Protein AF-0000000078282699 (afdb_homodimer)

Secondary structure (DSSP, 8-state):
-EEEEEEEEE-SSEEEEEEEEEETTTTEEEEEEEEEE---TTS-HHHHHHHHHHHHHHHHHHHT----EEEEEESSEE-TTT--EEE-TT-GGGTT--HHHHHHHHH-SEEEEEEHHHHHHHHIIIIISTT--SSEEEEEESSSEEEEEEETTEEE-TTTT----GGGSB-SS--PBPTTS-BSBGGGTSSHHHHHHHHHHHHS---SSHHHHHHTTTSSS-HHHHHHHHHHHHHHHHHHHHHHHH--SEEEEESTTHHHHGGGHHHHHHHHHHHHGGGT---EEEE-SSGGGHHHHHHHT---/-EEEEEEEEE-SSEEEEEEEEEETTTTEEEEEEEEEE---TTS-HHHHHHHHHHHHHHHHHHHT----EEEEEESSEE-TTT--EEE-TT-GGGTT--HHHHHHHHH-SEEEEEEHHHHHHHHIIIIISTT--SSEEEEEESSSEEEEEEETTEEE-TTTT----GGGSB-SS--PBPTTS-BSBGGGTSSHHHHHHHHHHHHS---SSHHHHHTTTTSSS-HHHHHHHHHHHHHHHHHHHHHHHH--SEEEEESTTHHHHGGGHHHHHHHHHHHHHTTT---EEEE-SSGGGHHHHHHHT---

Radius of gyration: 26.52 Å; Cα contacts (8 Å, |Δi|>4): 1357; chains: 2; bounding box: 62×79×55 Å

pLDDT: mean 92.85, std 5.72, range [62.69, 98.88]

Structure (mmCIF, N/CA/C/O backbone):
data_AF-0000000078282699-model_v1
#
loop_
_entity.id
_entity.type
_entity.pdbx_description
1 polymer Glucokinase
#
loop_
_atom_site.group_PDB
_atom_site.id
_atom_site.type_symbol
_atom_site.label_atom_id
_atom_site.label_alt_id
_atom_site.label_comp_id
_atom_site.label_asym_id
_atom_site.label_entity_id
_atom_site.label_seq_id
_atom_site.pdbx_PDB_ins_code
_atom_site.Cartn_x
_atom_site.Cartn_y
_atom_site.Cartn_z
_atom_site.occupancy
_atom_site.B_iso_or_equiv
_atom_site.auth_seq_id
_atom_site.auth_comp_id
_atom_site.auth_asym_id
_atom_site.auth_atom_id
_atom_site.pdbx_PDB_model_num
ATOM 1 N N . MET A 1 1 ? 32.594 -23.875 -17.562 1 78.56 1 MET A N 1
ATOM 2 C CA . MET A 1 1 ? 31.875 -24.578 -16.5 1 78.56 1 MET A CA 1
ATOM 3 C C . MET A 1 1 ? 30.391 -24.281 -16.547 1 78.56 1 MET A C 1
ATOM 5 O O . MET A 1 1 ? 29.984 -23.172 -16.922 1 78.56 1 MET A O 1
ATOM 9 N N . ILE A 1 2 ? 29.672 -25.359 -16.453 1 79.75 2 ILE A N 1
ATOM 10 C CA . ILE A 1 2 ? 28.219 -25.203 -16.547 1 79.75 2 ILE A CA 1
ATOM 11 C C . ILE A 1 2 ? 27.641 -24.969 -15.164 1 79.75 2 ILE A C 1
ATOM 13 O O . ILE A 1 2 ? 27.938 -25.703 -14.219 1 79.75 2 ILE A O 1
ATOM 17 N N . ASN A 1 3 ? 26.969 -23.781 -15.055 1 87.5 3 ASN A N 1
ATOM 18 C CA . ASN A 1 3 ? 26.203 -23.469 -13.852 1 87.5 3 ASN A CA 1
ATOM 19 C C . ASN A 1 3 ? 24.719 -23.797 -14.023 1 87.5 3 ASN A C 1
ATOM 21 O O . ASN A 1 3 ? 24.078 -23.297 -14.953 1 87.5 3 ASN A O 1
ATOM 25 N N . THR A 1 4 ? 24.234 -24.734 -13.141 1 91.62 4 THR A N 1
ATOM 26 C CA . THR A 1 4 ? 22.844 -25.172 -13.258 1 91.62 4 THR A CA 1
ATOM 27 C C . THR A 1 4 ? 22.031 -24.734 -12.039 1 91.62 4 THR A C 1
ATOM 29 O O . THR A 1 4 ? 22.359 -25.094 -10.906 1 91.62 4 THR A O 1
ATOM 32 N N . ILE A 1 5 ? 20.969 -23.953 -12.312 1 94.56 5 ILE A N 1
ATOM 33 C CA . ILE A 1 5 ? 20.047 -23.547 -11.273 1 94.56 5 ILE A CA 1
ATOM 34 C C . ILE A 1 5 ? 18.688 -24.188 -11.508 1 94.56 5 ILE A C 1
ATOM 36 O O . ILE A 1 5 ? 18.188 -24.219 -12.633 1 94.56 5 ILE A O 1
ATOM 40 N N . LEU A 1 6 ? 18.156 -24.781 -10.469 1 96.12 6 LEU A N 1
ATOM 41 C CA . LEU A 1 6 ? 16.828 -25.359 -10.516 1 96.12 6 LEU A CA 1
ATOM 42 C C . LEU A 1 6 ? 15.805 -24.438 -9.859 1 96.12 6 LEU A C 1
ATOM 44 O O . LEU A 1 6 ? 16.016 -23.953 -8.734 1 96.12 6 LEU A O 1
ATOM 48 N N . GLY A 1 7 ? 14.758 -24.047 -10.609 1 97.62 7 GLY A N 1
ATOM 49 C CA . GLY A 1 7 ? 13.594 -23.375 -10.047 1 97.62 7 GLY A CA 1
ATOM 50 C C . GLY A 1 7 ? 12.406 -24.297 -9.859 1 97.62 7 GLY A C 1
ATOM 51 O O . GLY A 1 7 ? 12.016 -25 -10.789 1 97.62 7 GLY A O 1
ATOM 52 N N . ILE A 1 8 ? 11.883 -24.328 -8.648 1 97.06 8 ILE A N 1
ATOM 53 C CA . ILE A 1 8 ? 10.719 -25.156 -8.344 1 97.06 8 ILE A CA 1
ATOM 54 C C . ILE A 1 8 ? 9.555 -24.281 -7.906 1 97.06 8 ILE A C 1
ATOM 56 O O . ILE A 1 8 ? 9.703 -23.422 -7.031 1 97.06 8 ILE A O 1
ATOM 60 N N . GLU A 1 9 ? 8.453 -24.422 -8.492 1 95.81 9 GLU A N 1
ATOM 61 C CA . GLU A 1 9 ? 7.207 -23.781 -8.086 1 95.81 9 GLU A CA 1
ATOM 62 C C . GLU A 1 9 ? 6.172 -24.812 -7.656 1 95.81 9 GLU A C 1
ATOM 64 O O . GLU A 1 9 ? 5.809 -25.703 -8.438 1 95.81 9 GLU A O 1
ATOM 69 N N . ILE A 1 10 ? 5.77 -24.656 -6.461 1 91.12 10 ILE A N 1
ATOM 70 C CA . ILE A 1 10 ? 4.75 -25.547 -5.918 1 91.12 10 ILE A CA 1
ATOM 71 C C . ILE A 1 10 ? 3.416 -24.812 -5.824 1 91.12 10 ILE A C 1
ATOM 73 O O . ILE A 1 10 ? 3.252 -23.922 -4.988 1 91.12 10 ILE A O 1
ATOM 77 N N . GLY A 1 11 ? 2.473 -25.188 -6.648 1 82.56 11 GLY A N 1
ATOM 78 C CA . GLY A 1 11 ? 1.122 -24.656 -6.598 1 82.56 11 GLY A CA 1
ATOM 79 C C . GLY A 1 11 ? 0.156 -25.547 -5.836 1 82.56 11 GLY A C 1
ATOM 80 O O . GLY A 1 11 ? 0.575 -26.375 -5.027 1 82.56 11 GLY A O 1
ATOM 81 N N . GLY A 1 12 ? -1.11 -25.359 -6.02 1 76.25 12 GLY A N 1
ATOM 82 C CA . GLY A 1 12 ? -2.115 -26.172 -5.352 1 76.25 12 GLY A CA 1
ATOM 83 C C . GLY A 1 12 ? -2.332 -27.516 -6.023 1 76.25 12 GLY A C 1
ATOM 84 O O . GLY A 1 12 ? -2.682 -28.484 -5.363 1 76.25 12 GLY A O 1
ATOM 85 N N . THR A 1 13 ? -2.158 -27.531 -7.352 1 78.75 13 THR A N 1
ATOM 86 C CA . THR A 1 13 ? -2.502 -28.75 -8.078 1 78.75 13 THR A CA 1
ATOM 87 C C . THR A 1 13 ? -1.386 -29.141 -9.039 1 78.75 13 THR A C 1
ATOM 89 O O . THR A 1 13 ? -1.585 -29.969 -9.922 1 78.75 13 THR A O 1
ATOM 92 N N . TYR A 1 14 ? -0.269 -28.453 -8.898 1 85.69 14 TYR A N 1
ATOM 93 C CA . TYR A 1 14 ? 0.817 -28.75 -9.828 1 85.69 14 TYR A CA 1
ATOM 94 C C . TYR A 1 14 ? 2.168 -28.406 -9.219 1 85.69 14 TYR A C 1
ATOM 96 O O . TYR A 1 14 ? 2.24 -27.656 -8.234 1 85.69 14 TYR A O 1
ATOM 104 N N . ILE A 1 15 ? 3.17 -28.984 -9.812 1 92.25 15 ILE A N 1
ATOM 105 C CA . ILE A 1 15 ? 4.551 -28.562 -9.602 1 92.25 15 ILE A CA 1
ATOM 106 C C . ILE A 1 15 ? 5.195 -28.203 -10.938 1 92.25 15 ILE A C 1
ATOM 108 O O . ILE A 1 15 ? 4.945 -28.859 -11.953 1 92.25 15 ILE A O 1
ATOM 112 N N . ARG A 1 16 ? 5.922 -27.094 -10.961 1 95.69 16 ARG A N 1
ATOM 113 C CA . ARG A 1 16 ? 6.703 -26.656 -12.109 1 95.69 16 ARG A CA 1
ATOM 114 C C . ARG A 1 16 ? 8.188 -26.594 -11.773 1 95.69 16 ARG A C 1
ATOM 116 O O . ARG A 1 16 ? 8.57 -26.094 -10.719 1 95.69 16 ARG A O 1
ATOM 123 N N . VAL A 1 17 ? 8.938 -27.219 -12.664 1 96.62 17 VAL A N 1
ATOM 124 C CA . VAL A 1 17 ? 10.383 -27.234 -12.469 1 96.62 17 VAL A CA 1
ATOM 125 C C . VAL A 1 17 ? 11.07 -26.562 -13.656 1 96.62 17 VAL A C 1
ATOM 127 O O . VAL A 1 17 ? 10.828 -26.938 -14.805 1 96.62 17 VAL A O 1
ATOM 130 N N . GLY A 1 18 ? 11.852 -25.516 -13.344 1 96.31 18 GLY A N 1
ATOM 131 C CA . GLY A 1 18 ? 12.672 -24.844 -14.336 1 96.31 18 GLY A CA 1
ATOM 132 C C . GLY A 1 18 ? 14.156 -25.125 -14.164 1 96.31 18 GLY A C 1
ATOM 133 O O . GLY A 1 18 ? 14.656 -25.203 -13.047 1 96.31 18 GLY A O 1
ATOM 134 N N . ILE A 1 19 ? 14.852 -25.328 -15.32 1 95.19 19 ILE A N 1
ATOM 135 C CA . ILE A 1 19 ? 16.297 -25.516 -15.344 1 95.19 19 ILE A CA 1
ATOM 136 C C . ILE A 1 19 ? 16.953 -24.359 -16.109 1 95.19 19 ILE A C 1
ATOM 138 O O . ILE A 1 19 ? 16.578 -24.078 -17.25 1 95.19 19 ILE A O 1
ATOM 142 N N . LYS A 1 20 ? 17.766 -23.688 -15.461 1 94.19 20 LYS A N 1
ATOM 143 C CA . LYS A 1 20 ? 18.625 -22.688 -16.094 1 94.19 20 LYS A CA 1
ATOM 144 C C . LYS A 1 20 ? 20.062 -23.172 -16.172 1 94.19 20 LYS A C 1
ATOM 146 O O . LYS A 1 20 ? 20.719 -23.344 -15.141 1 94.19 20 LYS A O 1
ATOM 151 N N . LYS A 1 21 ? 20.547 -23.438 -17.438 1 92.56 21 LYS A N 1
ATOM 152 C CA . LYS A 1 21 ? 21.922 -23.859 -17.672 1 92.56 21 LYS A CA 1
ATOM 153 C C . LYS A 1 21 ? 22.734 -22.734 -18.312 1 92.56 21 LYS A C 1
ATOM 155 O O . LYS A 1 21 ? 22.391 -22.266 -19.406 1 92.56 21 LYS A O 1
ATOM 160 N N . THR A 1 22 ? 23.688 -22.328 -17.562 1 90.56 22 THR A N 1
ATOM 161 C CA . THR A 1 22 ? 24.531 -21.281 -18.094 1 90.56 22 THR A CA 1
ATOM 162 C C . THR A 1 22 ? 25.953 -21.797 -18.312 1 90.56 22 THR A C 1
ATOM 164 O O . THR A 1 22 ? 26.578 -22.312 -17.391 1 90.56 22 THR A O 1
ATOM 167 N N . ASN A 1 23 ? 26.391 -21.688 -19.562 1 88.38 23 ASN A N 1
ATOM 168 C CA . ASN A 1 23 ? 27.797 -21.938 -19.859 1 88.38 23 ASN A CA 1
ATOM 169 C C . ASN A 1 23 ? 28.672 -20.734 -19.531 1 88.38 23 ASN A C 1
ATOM 171 O O . ASN A 1 23 ? 28.594 -19.703 -20.219 1 88.38 23 ASN A O 1
ATOM 175 N N . THR A 1 24 ? 29.438 -20.797 -18.578 1 84.19 24 THR A N 1
ATOM 176 C CA . THR A 1 24 ? 30.172 -19.656 -18.062 1 84.19 24 THR A CA 1
ATOM 177 C C . THR A 1 24 ? 31.266 -19.234 -19.047 1 84.19 24 THR A C 1
ATOM 179 O O . THR A 1 24 ? 31.781 -18.125 -18.953 1 84.19 24 THR A O 1
ATOM 182 N N . LEU A 1 25 ? 31.562 -20.078 -19.984 1 87.12 25 LEU A N 1
ATOM 183 C CA . LEU A 1 25 ? 32.625 -19.766 -20.938 1 87.12 25 LEU A CA 1
ATOM 184 C C . LEU A 1 25 ? 32.094 -18.781 -21.984 1 87.12 25 LEU A C 1
ATOM 186 O O . LEU A 1 25 ? 32.844 -17.859 -22.391 1 87.12 25 LEU A O 1
ATOM 190 N N . ASN A 1 26 ? 30.938 -18.984 -22.438 1 87.56 26 ASN A N 1
ATOM 191 C CA . ASN A 1 26 ? 30.438 -18.125 -23.5 1 87.56 26 ASN A CA 1
ATOM 192 C C . ASN A 1 26 ? 29.203 -17.344 -23.062 1 87.56 26 ASN A C 1
ATOM 194 O O . ASN A 1 26 ? 28.578 -16.656 -23.859 1 87.56 26 ASN A O 1
ATOM 198 N N . ASP A 1 27 ? 28.766 -17.5 -21.828 1 87.44 27 ASP A N 1
ATOM 199 C CA . ASP A 1 27 ? 27.641 -16.812 -21.219 1 87.44 27 ASP A CA 1
ATOM 200 C C . ASP A 1 27 ? 26.328 -17.188 -21.906 1 87.44 27 ASP A C 1
ATOM 202 O O . ASP A 1 27 ? 25.375 -16.406 -21.906 1 87.44 27 ASP A O 1
ATOM 206 N N . HIS A 1 28 ? 26.453 -18.359 -22.594 1 89.75 28 HIS A N 1
ATOM 207 C CA . HIS A 1 28 ? 25.219 -18.875 -23.203 1 89.75 28 HIS A CA 1
ATOM 208 C C . HIS A 1 28 ? 24.328 -19.547 -22.156 1 89.75 28 HIS A C 1
ATOM 210 O O . HIS A 1 28 ? 24.797 -20.344 -21.344 1 89.75 28 HIS A O 1
ATOM 216 N N . THR A 1 29 ? 23.016 -19.141 -22.109 1 91.25 29 THR A N 1
ATOM 217 C CA . THR A 1 29 ? 22.078 -19.672 -21.141 1 91.25 29 THR A CA 1
ATOM 218 C C . THR A 1 29 ? 20.922 -20.375 -21.844 1 91.25 29 THR A C 1
ATOM 220 O O . THR A 1 29 ? 20.406 -19.891 -22.859 1 91.25 29 THR A O 1
ATOM 223 N N . GLN A 1 30 ? 20.594 -21.578 -21.359 1 91.25 30 GLN A N 1
ATOM 224 C CA . GLN A 1 30 ? 19.438 -22.344 -21.812 1 91.25 30 GLN A CA 1
ATOM 225 C C . GLN A 1 30 ? 18.438 -22.562 -20.688 1 91.25 30 GLN A C 1
ATOM 227 O O . GLN A 1 30 ? 18.844 -22.734 -19.531 1 91.25 30 GLN A O 1
ATOM 232 N N . TYR A 1 31 ? 17.172 -22.5 -21.125 1 92.88 31 TYR A N 1
ATOM 233 C CA . TYR A 1 31 ? 16.109 -22.75 -20.156 1 92.88 31 TYR A CA 1
ATOM 234 C C . TYR A 1 31 ? 15.25 -23.938 -20.562 1 92.88 31 TYR A C 1
ATOM 236 O O . TYR A 1 31 ? 15.016 -24.156 -21.75 1 92.88 31 TYR A O 1
ATOM 244 N N . LYS A 1 32 ? 14.82 -24.688 -19.594 1 94.31 32 LYS A N 1
ATOM 245 C CA . LYS A 1 32 ? 13.82 -25.734 -19.766 1 94.31 32 LYS A CA 1
ATOM 246 C C . LYS A 1 32 ? 12.82 -25.734 -18.609 1 94.31 32 LYS A C 1
ATOM 248 O O . LYS A 1 32 ? 13.211 -25.594 -17.453 1 94.31 32 LYS A O 1
ATOM 253 N N . ILE A 1 33 ? 11.555 -25.797 -18.906 1 95.88 33 ILE A N 1
ATOM 254 C CA . ILE A 1 33 ? 10.516 -25.844 -17.891 1 95.88 33 ILE A CA 1
ATOM 255 C C . ILE A 1 33 ? 9.641 -27.078 -18.094 1 95.88 33 ILE A C 1
ATOM 257 O O . ILE A 1 33 ? 9.211 -27.359 -19.219 1 95.88 33 ILE A O 1
ATOM 261 N N . VAL A 1 34 ? 9.398 -27.812 -17.047 1 95.5 34 VAL A N 1
ATOM 262 C CA . VAL A 1 34 ? 8.539 -29 -17.062 1 95.5 34 VAL A CA 1
ATOM 263 C C . VAL A 1 34 ? 7.48 -28.875 -15.977 1 95.5 34 VAL A C 1
ATOM 265 O O . VAL A 1 34 ? 7.762 -28.406 -14.875 1 95.5 34 VAL A O 1
ATOM 268 N N . LYS A 1 35 ? 6.273 -29.234 -16.297 1 93.88 35 LYS A N 1
ATOM 269 C CA . LYS A 1 35 ? 5.145 -29.156 -15.375 1 93.88 35 LYS A CA 1
ATOM 270 C C . LYS A 1 35 ? 4.52 -30.531 -15.164 1 93.88 35 LYS A C 1
ATOM 272 O O . LYS A 1 35 ? 4.473 -31.359 -16.078 1 93.88 35 LYS A O 1
ATOM 277 N N . LYS A 1 36 ? 4.125 -30.812 -13.984 1 94.12 36 LYS A N 1
ATOM 278 C CA . LYS A 1 36 ? 3.422 -32.031 -13.633 1 94.12 36 LYS A CA 1
ATOM 279 C C . LYS A 1 36 ? 2.248 -31.75 -12.703 1 94.12 36 LYS A C 1
ATOM 281 O O . LYS A 1 36 ? 2.359 -30.938 -11.781 1 94.12 36 LYS A O 1
ATOM 286 N N . LYS A 1 37 ? 1.146 -32.344 -13.008 1 90.94 37 LYS A N 1
ATOM 287 C CA . LYS A 1 37 ? 0.006 -32.281 -12.094 1 90.94 37 LYS A CA 1
ATOM 288 C C . LYS A 1 37 ? 0.237 -33.156 -10.867 1 90.94 37 LYS A C 1
ATOM 290 O O . LYS A 1 37 ? 0.668 -34.312 -10.992 1 90.94 37 LYS A O 1
ATOM 295 N N . ILE A 1 38 ? 0.139 -32.562 -9.703 1 87.5 38 ILE A N 1
ATOM 296 C CA . ILE A 1 38 ? 0.243 -33.25 -8.414 1 87.5 38 ILE A CA 1
ATOM 297 C C . ILE A 1 38 ? -0.821 -32.719 -7.461 1 87.5 38 ILE A C 1
ATOM 299 O O . ILE A 1 38 ? -1.068 -31.516 -7.402 1 87.5 38 ILE A O 1
ATOM 303 N N . SER A 1 39 ? -1.527 -33.531 -6.746 1 84.25 39 SER A N 1
ATOM 304 C CA . SER A 1 39 ? -2.551 -33.125 -5.797 1 84.25 39 SER A CA 1
ATOM 305 C C . SER A 1 39 ? -1.926 -32.625 -4.496 1 84.25 39 SER A C 1
ATOM 307 O O . SER A 1 39 ? -1.898 -33.344 -3.5 1 84.25 39 SER A O 1
ATOM 309 N N . ILE A 1 40 ? -1.502 -31.438 -4.484 1 82.81 40 ILE A N 1
ATOM 310 C CA . ILE A 1 40 ? -0.855 -30.859 -3.318 1 82.81 40 ILE A CA 1
ATOM 311 C C . ILE A 1 40 ? -1.912 -30.438 -2.299 1 82.81 40 ILE A C 1
ATOM 313 O O . ILE A 1 40 ? -1.756 -30.672 -1.099 1 82.81 40 ILE A O 1
ATOM 317 N N . ARG A 1 41 ? -3.004 -29.906 -2.75 1 77.44 41 ARG A N 1
ATOM 318 C CA . ARG A 1 41 ? -4.07 -29.438 -1.875 1 77.44 41 ARG A CA 1
ATOM 319 C C . ARG A 1 41 ? -4.645 -30.578 -1.043 1 77.44 41 ARG A C 1
ATOM 321 O O . ARG A 1 41 ? -4.828 -31.688 -1.545 1 77.44 41 ARG A O 1
ATOM 328 N N . ASP A 1 42 ? -4.707 -30.453 0.086 1 81.06 42 ASP A N 1
ATOM 329 C CA . ASP A 1 42 ? -5.375 -31.312 1.046 1 81.06 42 ASP A CA 1
ATOM 330 C C . ASP A 1 42 ? -4.523 -32.531 1.363 1 81.06 42 ASP A C 1
ATOM 332 O O . ASP A 1 42 ? -5 -33.5 1.985 1 81.06 42 ASP A O 1
ATOM 336 N N . ASN A 1 43 ? -3.336 -32.625 0.915 1 88.62 43 ASN A N 1
ATOM 337 C CA . ASN A 1 43 ? -2.404 -33.688 1.283 1 88.62 43 ASN A CA 1
ATOM 338 C C . ASN A 1 43 ? -1.274 -33.156 2.164 1 88.62 43 ASN A C 1
ATOM 340 O O . ASN A 1 43 ? -0.91 -31.984 2.076 1 88.62 43 ASN A O 1
ATOM 344 N N . LEU A 1 44 ? -0.832 -34.062 2.986 1 90 44 LEU A N 1
ATOM 345 C CA . LEU A 1 44 ? 0.386 -33.781 3.736 1 90 44 LEU A CA 1
ATOM 346 C C . LEU A 1 44 ? 1.614 -33.875 2.838 1 90 44 LEU A C 1
ATOM 348 O O . LEU A 1 44 ? 1.622 -34.656 1.877 1 90 44 LEU A O 1
ATOM 352 N N . PHE A 1 45 ? 2.574 -33.062 3.242 1 88.06 45 PHE A N 1
ATOM 353 C CA . PHE A 1 45 ? 3.811 -33.125 2.471 1 88.06 45 PHE A CA 1
ATOM 354 C C . PHE A 1 45 ? 4.336 -34.531 2.381 1 88.06 45 PHE A C 1
ATOM 356 O O . PHE A 1 45 ? 4.727 -35 1.305 1 88.06 45 PHE A O 1
ATOM 363 N N . GLU A 1 46 ? 4.32 -35.25 3.5 1 91 46 GLU A N 1
ATOM 364 C CA . GLU A 1 46 ? 4.879 -36.594 3.588 1 91 46 GLU A CA 1
ATOM 365 C C . GLU A 1 46 ? 4.184 -37.562 2.623 1 91 46 GLU A C 1
ATOM 367 O O . GLU A 1 46 ? 4.789 -38.531 2.148 1 91 46 GLU A O 1
ATOM 372 N N . GLU A 1 47 ? 2.936 -37.188 2.291 1 91.31 47 GLU A N 1
ATOM 373 C CA . GLU A 1 47 ? 2.137 -38.031 1.423 1 91.31 47 GLU A CA 1
ATOM 374 C C . GLU A 1 47 ? 2.531 -37.875 -0.041 1 91.31 47 GLU A C 1
ATOM 376 O O . GLU A 1 47 ? 2.307 -38.75 -0.86 1 91.31 47 GLU A O 1
ATOM 381 N N . ILE A 1 48 ? 3.127 -36.781 -0.315 1 90.06 48 ILE A N 1
ATOM 382 C CA . ILE A 1 48 ? 3.395 -36.5 -1.725 1 90.06 48 ILE A CA 1
ATOM 383 C C . ILE A 1 48 ? 4.895 -36.312 -1.936 1 90.06 48 ILE A C 1
ATOM 385 O O . ILE A 1 48 ? 5.336 -36.031 -3.053 1 90.06 48 ILE A O 1
ATOM 389 N N . GLU A 1 49 ? 5.656 -36.406 -0.912 1 91.69 49 GLU A N 1
ATOM 390 C CA . GLU A 1 49 ? 7.094 -36.156 -0.924 1 91.69 49 GLU A CA 1
ATOM 391 C C . GLU A 1 49 ? 7.793 -37 -1.985 1 91.69 49 GLU A C 1
ATOM 393 O O . GLU A 1 49 ? 8.578 -36.5 -2.781 1 91.69 49 GLU A O 1
ATOM 398 N N . ASP A 1 50 ? 7.469 -38.281 -1.968 1 93.06 50 ASP A N 1
ATOM 399 C CA . ASP A 1 50 ? 8.109 -39.188 -2.904 1 93.06 50 ASP A CA 1
ATOM 400 C C . ASP A 1 50 ? 7.801 -38.812 -4.348 1 93.06 50 ASP A C 1
ATOM 402 O O . ASP A 1 50 ? 8.68 -38.844 -5.207 1 93.06 50 ASP A O 1
ATOM 406 N N . GLU A 1 51 ? 6.582 -38.469 -4.574 1 93.12 51 GLU A N 1
ATOM 407 C CA . GLU A 1 51 ? 6.172 -38.062 -5.918 1 93.12 51 GLU A CA 1
ATOM 408 C C . GLU A 1 51 ? 6.906 -36.781 -6.359 1 93.12 51 GLU A C 1
ATOM 410 O O . GLU A 1 51 ? 7.391 -36.719 -7.492 1 93.12 51 GLU A O 1
ATOM 415 N N . LEU A 1 52 ? 7.039 -35.875 -5.5 1 90.69 52 LEU A N 1
ATOM 416 C CA . LEU A 1 52 ? 7.707 -34.594 -5.777 1 90.69 52 LEU A CA 1
ATOM 417 C C . LEU A 1 52 ? 9.188 -34.812 -6.082 1 90.69 52 LEU A C 1
ATOM 419 O O . LEU A 1 52 ? 9.688 -34.375 -7.109 1 90.69 52 LEU A O 1
ATOM 423 N N . PHE A 1 53 ? 9.844 -35.594 -5.242 1 94.31 53 PHE A N 1
ATOM 424 C CA . PHE A 1 53 ? 11.281 -35.812 -5.371 1 94.31 53 PHE A CA 1
ATOM 425 C C . PHE A 1 53 ? 11.594 -36.688 -6.566 1 94.31 53 PHE A C 1
ATOM 427 O O . PHE A 1 53 ? 12.602 -36.5 -7.254 1 94.31 53 PHE A O 1
ATOM 434 N N . THR A 1 54 ? 10.672 -37.625 -6.805 1 95.25 54 THR A N 1
ATOM 435 C CA . THR A 1 54 ? 10.859 -38.469 -7.98 1 95.25 54 THR A CA 1
ATOM 436 C C . THR A 1 54 ?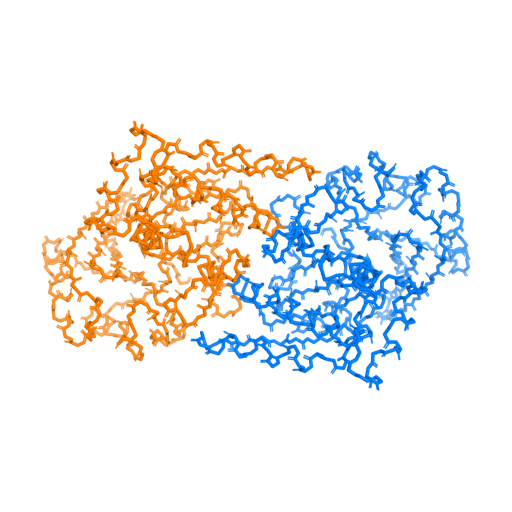 10.781 -37.625 -9.258 1 95.25 54 THR A C 1
ATOM 438 O O . THR A 1 54 ? 11.562 -37.844 -10.188 1 95.25 54 THR A O 1
ATOM 441 N N . PHE A 1 55 ? 9.875 -36.719 -9.266 1 94.38 55 PHE A N 1
ATOM 442 C CA . PHE A 1 55 ? 9.719 -35.844 -10.43 1 94.38 55 PHE A CA 1
ATOM 443 C C . PHE A 1 55 ? 10.969 -35.031 -10.648 1 94.38 55 PHE A C 1
ATOM 445 O O . PHE A 1 55 ? 11.477 -34.938 -11.773 1 94.38 55 PHE A O 1
ATOM 452 N N . ILE A 1 56 ? 11.539 -34.469 -9.609 1 92.75 56 ILE A N 1
ATOM 453 C CA . ILE A 1 56 ? 12.742 -33.656 -9.688 1 92.75 56 ILE A CA 1
ATOM 454 C C . ILE A 1 56 ? 13.93 -34.5 -10.117 1 92.75 56 ILE A C 1
ATOM 456 O O . ILE A 1 56 ? 14.703 -34.125 -11 1 92.75 56 ILE A O 1
ATOM 460 N N . ASP A 1 57 ? 14.008 -35.75 -9.594 1 93.94 57 ASP A N 1
ATOM 461 C CA . ASP A 1 57 ? 15.102 -36.656 -9.906 1 93.94 57 ASP A CA 1
ATOM 462 C C . ASP A 1 57 ? 15.078 -37.062 -11.383 1 93.94 57 ASP A C 1
ATOM 464 O O . ASP A 1 57 ? 16.125 -37.156 -12.023 1 93.94 57 ASP A O 1
ATOM 468 N N . MET A 1 58 ? 13.898 -37.281 -11.805 1 93.88 58 MET A N 1
ATOM 469 C CA . MET A 1 58 ? 13.758 -37.688 -13.203 1 93.88 58 MET A CA 1
ATOM 470 C C . MET A 1 58 ? 14.281 -36.562 -14.125 1 93.88 58 MET A C 1
ATOM 472 O O . MET A 1 58 ? 14.945 -36.875 -15.125 1 93.88 58 MET A O 1
ATOM 476 N N . ILE A 1 59 ? 13.992 -35.375 -13.781 1 91.19 59 ILE A N 1
ATOM 477 C CA . ILE A 1 59 ? 14.422 -34.25 -14.578 1 91.19 59 ILE A CA 1
ATOM 478 C C . ILE A 1 59 ? 15.938 -34.094 -14.508 1 91.19 59 ILE A C 1
ATOM 480 O O . ILE A 1 59 ? 16.594 -33.875 -15.531 1 91.19 59 ILE A O 1
ATOM 484 N N . LEU A 1 60 ? 16.5 -34.25 -13.375 1 88.81 60 LEU A N 1
ATOM 485 C CA . LEU A 1 60 ? 17.938 -34.094 -13.172 1 88.81 60 LEU A CA 1
ATOM 486 C C . LEU A 1 60 ? 18.703 -35.219 -13.891 1 88.81 60 LEU A C 1
ATOM 488 O O . LEU A 1 60 ? 19.766 -34.969 -14.477 1 88.81 60 LEU A O 1
ATOM 492 N N . GLU A 1 61 ? 18.234 -36.406 -13.781 1 89.69 61 GLU A N 1
ATOM 493 C CA . GLU A 1 61 ? 18.859 -37.531 -14.438 1 89.69 61 GLU A CA 1
ATOM 494 C C . GLU A 1 61 ? 18.859 -37.375 -15.953 1 89.69 61 GLU A C 1
ATOM 496 O O . GLU A 1 61 ? 19.859 -37.656 -16.625 1 89.69 61 GLU A O 1
ATOM 501 N N . LYS A 1 62 ? 17.797 -36.938 -16.375 1 87.31 62 LYS A N 1
ATOM 502 C CA . LYS A 1 62 ? 17.641 -36.781 -17.812 1 87.31 62 LYS A CA 1
ATOM 503 C C . LYS A 1 62 ? 18.625 -35.719 -18.344 1 87.31 62 LYS A C 1
ATOM 505 O O . LYS A 1 62 ? 19.172 -35.875 -19.438 1 87.31 62 LYS A O 1
ATOM 510 N N . GLU A 1 63 ? 18.859 -34.75 -17.547 1 80.44 63 GLU A N 1
ATOM 511 C CA . GLU A 1 63 ? 19.672 -33.625 -18.016 1 80.44 63 GLU A CA 1
ATOM 512 C C . GLU A 1 63 ? 21.125 -33.812 -17.594 1 80.44 63 GLU A C 1
ATOM 514 O O . GLU A 1 63 ? 22 -33.031 -18.031 1 80.44 63 GLU A O 1
ATOM 519 N N . LYS A 1 64 ? 21.516 -34.906 -16.875 1 79.75 64 LYS A N 1
ATOM 520 C CA . LYS A 1 64 ? 22.859 -35.188 -16.391 1 79.75 64 LYS A CA 1
ATOM 521 C C . LYS A 1 64 ? 23.484 -33.938 -15.75 1 79.75 64 LYS A C 1
ATOM 523 O O . LYS A 1 64 ? 24.609 -33.562 -16.094 1 79.75 64 LYS A O 1
ATOM 528 N N . LEU A 1 65 ? 22.719 -33.312 -14.836 1 74.88 65 LEU A N 1
ATOM 529 C CA . LEU A 1 65 ? 23.094 -32 -14.352 1 74.88 65 LEU A CA 1
ATOM 530 C C . LEU A 1 65 ? 23.484 -32.062 -12.875 1 74.88 65 LEU A C 1
ATOM 532 O O . LEU A 1 65 ? 22.875 -32.812 -12.094 1 74.88 65 LEU A O 1
ATOM 536 N N . ALA A 1 66 ? 24.641 -31.438 -12.617 1 82.44 66 ALA A N 1
ATOM 537 C CA . ALA A 1 66 ? 24.906 -31.078 -11.227 1 82.44 66 ALA A CA 1
ATOM 538 C C . ALA A 1 66 ? 24.234 -29.75 -10.867 1 82.44 66 ALA A C 1
ATOM 540 O O . ALA A 1 66 ? 24.344 -28.781 -11.617 1 82.44 66 ALA A O 1
ATOM 541 N N . ILE A 1 67 ? 23.453 -29.766 -9.805 1 89.75 67 ILE A N 1
ATOM 542 C CA . ILE A 1 67 ? 22.688 -28.594 -9.414 1 89.75 67 ILE A CA 1
ATOM 543 C C . ILE A 1 67 ? 23.547 -27.703 -8.516 1 89.75 67 ILE A C 1
ATOM 545 O O . ILE A 1 67 ? 24.141 -28.172 -7.543 1 89.75 67 ILE A O 1
ATOM 549 N N . ASN A 1 68 ? 23.609 -26.438 -8.875 1 91.69 68 ASN A N 1
ATOM 550 C CA . ASN A 1 68 ? 24.375 -25.484 -8.078 1 91.69 68 ASN A CA 1
ATOM 551 C C . ASN A 1 68 ? 23.5 -24.812 -7.031 1 91.69 68 ASN A C 1
ATOM 553 O O . ASN A 1 68 ? 23.969 -24.453 -5.953 1 91.69 68 ASN A O 1
ATOM 557 N N . ARG A 1 69 ? 22.25 -24.625 -7.348 1 95.19 69 ARG A N 1
ATOM 558 C CA . ARG A 1 69 ? 21.328 -23.953 -6.434 1 95.19 69 ARG A CA 1
ATOM 559 C C . ARG A 1 69 ? 19.891 -24.281 -6.793 1 95.19 69 ARG A C 1
ATOM 561 O O . ARG A 1 69 ? 19.578 -24.578 -7.949 1 95.19 69 ARG A O 1
ATOM 568 N N . ILE A 1 70 ? 19.047 -24.25 -5.766 1 96.44 70 ILE A N 1
ATOM 569 C CA . ILE A 1 70 ? 17.609 -24.438 -5.957 1 96.44 70 ILE A CA 1
ATOM 570 C C . ILE A 1 70 ? 16.875 -23.188 -5.48 1 96.44 70 ILE A C 1
ATOM 572 O O . ILE A 1 70 ? 17.156 -22.672 -4.402 1 96.44 70 ILE A O 1
ATOM 576 N N . GLY A 1 71 ? 16.047 -22.625 -6.32 1 97.94 71 GLY A N 1
ATOM 577 C CA . GLY A 1 71 ? 15.055 -21.641 -5.918 1 97.94 71 GLY A CA 1
ATOM 578 C C . GLY A 1 71 ? 13.656 -22.219 -5.812 1 97.94 71 GLY A C 1
ATOM 579 O O . GLY A 1 71 ? 13.203 -22.922 -6.707 1 97.94 71 GLY A O 1
ATOM 580 N N . LEU A 1 72 ? 13.016 -21.953 -4.711 1 97.19 72 LEU A N 1
ATOM 581 C CA . LEU A 1 72 ? 11.68 -22.484 -4.445 1 97.19 72 LEU A CA 1
ATOM 582 C C . LEU A 1 72 ? 10.648 -21.375 -4.371 1 97.19 72 LEU A C 1
ATOM 584 O O . LEU A 1 72 ? 10.812 -20.422 -3.6 1 97.19 72 LEU A O 1
ATOM 588 N N . SER A 1 73 ? 9.641 -21.422 -5.164 1 96.81 73 SER A N 1
ATOM 589 C CA . SER A 1 73 ? 8.461 -20.562 -5.141 1 96.81 73 SER A CA 1
ATOM 590 C C . SER A 1 73 ? 7.262 -21.297 -4.539 1 96.81 73 SER A C 1
ATOM 592 O O . SER A 1 73 ? 6.852 -22.344 -5.043 1 96.81 73 SER A O 1
ATOM 594 N N . ILE A 1 74 ? 6.738 -20.688 -3.502 1 92.69 74 ILE A N 1
ATOM 595 C CA . ILE A 1 74 ? 5.629 -21.375 -2.84 1 92.69 74 ILE A CA 1
ATOM 596 C C . ILE A 1 74 ? 4.578 -20.344 -2.42 1 92.69 74 ILE A C 1
ATOM 598 O O . ILE A 1 74 ? 4.914 -19.219 -2.043 1 92.69 74 ILE A O 1
ATOM 602 N N . ALA A 1 75 ? 3.287 -20.672 -2.404 1 85.31 75 ALA A N 1
ATOM 603 C CA . ALA A 1 75 ? 2.182 -19.766 -2.107 1 85.31 75 ALA A CA 1
ATOM 604 C C . ALA A 1 75 ? 1.974 -19.625 -0.601 1 85.31 75 ALA A C 1
ATOM 606 O O . ALA A 1 75 ? 1.137 -18.844 -0.152 1 85.31 75 ALA A O 1
ATOM 607 N N . ALA A 1 76 ? 2.846 -20.156 0.224 1 85.5 76 ALA A N 1
ATOM 608 C CA . ALA A 1 76 ? 2.676 -20.156 1.675 1 85.5 76 ALA A CA 1
ATOM 609 C C . ALA A 1 76 ? 3.545 -19.094 2.33 1 85.5 76 ALA A C 1
ATOM 611 O O . ALA A 1 76 ? 4.605 -18.734 1.806 1 85.5 76 ALA A O 1
ATOM 612 N N . ASN A 1 77 ? 2.963 -18.578 3.404 1 86.5 77 ASN A N 1
ATOM 613 C CA . ASN A 1 77 ? 3.832 -17.781 4.273 1 86.5 77 ASN A CA 1
ATOM 614 C C . ASN A 1 77 ? 4.785 -18.672 5.062 1 86.5 77 ASN A C 1
ATOM 616 O O . ASN A 1 77 ? 4.398 -19.75 5.531 1 86.5 77 ASN A O 1
ATOM 620 N N . PHE A 1 78 ? 6.023 -18.234 5.184 1 91.75 78 PHE A N 1
ATOM 621 C CA . PHE A 1 78 ? 7.027 -19.047 5.844 1 91.75 78 PHE A CA 1
ATOM 622 C C . PHE A 1 78 ? 7.961 -18.188 6.691 1 91.75 78 PHE A C 1
ATOM 624 O O . PHE A 1 78 ? 8.031 -16.984 6.512 1 91.75 78 PHE A O 1
ATOM 631 N N . ASP A 1 79 ? 8.57 -18.875 7.625 1 90.56 79 ASP A N 1
ATOM 632 C CA . ASP A 1 79 ? 9.617 -18.234 8.406 1 90.56 79 ASP A CA 1
ATOM 633 C C . ASP A 1 79 ? 10.883 -18.031 7.578 1 90.56 79 ASP A C 1
ATOM 635 O O . ASP A 1 79 ? 11.5 -19 7.137 1 90.56 79 ASP A O 1
ATOM 639 N N . ARG A 1 80 ? 11.273 -16.812 7.41 1 89.5 80 ARG A N 1
ATOM 640 C CA . ARG A 1 80 ? 12.359 -16.5 6.488 1 89.5 80 ARG A CA 1
ATOM 641 C C . ARG A 1 80 ? 13.695 -17 7.027 1 89.5 80 ARG A C 1
ATOM 643 O O . ARG A 1 80 ? 14.641 -17.219 6.262 1 89.5 80 ARG A O 1
ATOM 650 N N . LYS A 1 81 ? 13.766 -17.203 8.32 1 87.31 81 LYS A N 1
ATOM 651 C CA . LYS A 1 81 ? 15 -17.719 8.914 1 87.31 81 LYS A CA 1
ATOM 652 C C . LYS A 1 81 ? 15.094 -19.234 8.781 1 87.31 81 LYS A C 1
ATOM 654 O O . LYS A 1 81 ? 16.141 -19.766 8.391 1 87.31 81 LYS A O 1
ATOM 659 N N . THR A 1 82 ? 14.008 -19.922 8.953 1 90.69 82 THR A N 1
ATOM 660 C CA . THR A 1 82 ? 14.062 -21.375 9.039 1 90.69 82 THR A CA 1
ATOM 661 C C . THR A 1 82 ? 13.531 -22.016 7.766 1 90.69 82 THR A C 1
ATOM 663 O O . THR A 1 82 ? 13.883 -23.156 7.441 1 90.69 82 THR A O 1
ATOM 666 N N . GLY A 1 83 ? 12.609 -21.297 7.125 1 92.75 83 GLY A N 1
ATOM 667 C CA . GLY A 1 83 ? 11.961 -21.875 5.957 1 92.75 83 GLY A CA 1
ATOM 668 C C . GLY A 1 83 ? 10.711 -22.656 6.297 1 92.75 83 GLY A C 1
ATOM 669 O O . GLY A 1 83 ? 10.031 -23.172 5.406 1 92.75 83 GLY A O 1
ATOM 670 N N . GLU A 1 84 ? 10.375 -22.688 7.52 1 94.25 84 GLU A N 1
ATOM 671 C CA . GLU A 1 84 ? 9.188 -23.406 7.965 1 94.25 84 GLU A CA 1
ATOM 672 C C . GLU A 1 84 ? 7.914 -22.703 7.508 1 94.25 84 GLU A C 1
ATOM 674 O O . GLU A 1 84 ? 7.801 -21.469 7.621 1 94.25 84 GLU A O 1
ATOM 679 N N . ILE A 1 85 ? 6.98 -23.469 7 1 92.62 85 ILE A N 1
ATOM 680 C CA . ILE A 1 85 ? 5.695 -22.922 6.586 1 92.62 85 ILE A CA 1
ATOM 681 C C . ILE A 1 85 ? 4.887 -22.531 7.82 1 92.62 85 ILE A C 1
ATOM 683 O O . ILE A 1 85 ? 4.625 -23.359 8.695 1 92.62 85 ILE A O 1
ATOM 687 N N . ILE A 1 86 ? 4.516 -21.266 7.855 1 88.88 86 ILE A N 1
ATOM 688 C CA . ILE A 1 86 ? 3.787 -20.734 9 1 88.88 86 ILE A CA 1
ATOM 689 C C . ILE A 1 86 ? 2.285 -20.766 8.719 1 88.88 86 ILE A C 1
ATOM 691 O O . ILE A 1 86 ? 1.489 -21.094 9.602 1 88.88 86 ILE A O 1
ATOM 695 N N . TYR A 1 87 ? 1.951 -20.406 7.516 1 85.62 87 TYR A N 1
ATOM 696 C CA . TYR A 1 87 ? 0.542 -20.281 7.156 1 85.62 87 TYR A CA 1
ATOM 697 C C . TYR A 1 87 ? 0.343 -20.484 5.656 1 85.62 87 TYR A C 1
ATOM 699 O O . TYR A 1 87 ? 1.045 -19.875 4.848 1 85.62 87 TYR A O 1
ATOM 707 N N . TRP A 1 88 ? -0.542 -21.328 5.34 1 86.06 88 TRP A N 1
ATOM 708 C CA . TRP A 1 88 ? -0.968 -21.547 3.963 1 86.06 88 TRP A CA 1
ATOM 709 C C . TRP A 1 88 ? -2.48 -21.719 3.881 1 86.06 88 TRP A C 1
ATOM 711 O O . TRP A 1 88 ? -2.994 -22.828 4.059 1 86.06 88 TRP A O 1
ATOM 721 N N . SER A 1 89 ? -3.135 -20.625 3.537 1 77.69 89 SER A N 1
ATOM 722 C CA . SER A 1 89 ? -4.594 -20.609 3.584 1 77.69 89 SER A CA 1
ATOM 723 C C . SER A 1 89 ? -5.188 -21.719 2.715 1 77.69 89 SER A C 1
ATOM 725 O O . SER A 1 89 ? -6.156 -22.359 3.107 1 77.69 89 SER A O 1
ATOM 727 N N . ASN A 1 90 ? -4.59 -22 1.572 1 76.06 90 ASN A N 1
ATOM 728 C CA . ASN A 1 90 ? -5.152 -22.969 0.626 1 76.06 90 ASN A CA 1
ATOM 729 C C . ASN A 1 90 ? -4.707 -24.391 0.943 1 76.06 90 ASN A C 1
ATOM 731 O O . ASN A 1 90 ? -5.254 -25.344 0.397 1 76.06 90 ASN A O 1
ATOM 735 N N . ASN A 1 91 ? -3.682 -24.547 1.827 1 84.31 91 ASN A N 1
ATOM 736 C CA . ASN A 1 91 ? -3.229 -25.859 2.25 1 84.31 91 ASN A CA 1
ATOM 737 C C . ASN A 1 91 ? -2.699 -25.844 3.682 1 84.31 91 ASN A C 1
ATOM 739 O O . ASN A 1 91 ? -1.514 -26.078 3.912 1 84.31 91 ASN A O 1
ATOM 743 N N . PRO A 1 92 ? -3.574 -25.812 4.566 1 83.62 92 PRO A N 1
ATOM 744 C CA . PRO A 1 92 ? -3.176 -25.688 5.973 1 83.62 92 PRO A CA 1
ATOM 745 C C . PRO A 1 92 ? -2.406 -26.922 6.469 1 83.62 92 PRO A C 1
ATOM 747 O O . PRO A 1 92 ? -1.683 -26.828 7.465 1 83.62 92 PRO A O 1
ATOM 750 N N . LYS A 1 93 ? -2.492 -28.078 5.789 1 89.94 93 LYS A N 1
ATOM 751 C CA . LYS A 1 93 ? -1.821 -29.312 6.207 1 89.94 93 LYS A CA 1
ATOM 752 C C . LYS A 1 93 ? -0.305 -29.172 6.102 1 89.94 93 LYS A C 1
ATOM 754 O O . LYS A 1 93 ? 0.438 -29.969 6.684 1 89.94 93 LYS A O 1
ATOM 759 N N . TRP A 1 94 ? 0.167 -28.141 5.441 1 91.44 94 TRP A N 1
ATOM 760 C CA . TRP A 1 94 ? 1.601 -27.953 5.238 1 91.44 94 TRP A CA 1
ATOM 761 C C . TRP A 1 94 ? 2.195 -27.078 6.34 1 91.44 94 TRP A C 1
ATOM 763 O O . TRP A 1 94 ? 3.412 -26.891 6.402 1 91.44 94 TRP A O 1
ATOM 773 N N . GLU A 1 95 ? 1.315 -26.5 7.141 1 89.31 95 GLU A N 1
ATOM 774 C CA . GLU A 1 95 ? 1.828 -25.672 8.234 1 89.31 95 GLU A CA 1
ATOM 775 C C . GLU A 1 95 ? 2.758 -26.484 9.141 1 89.31 95 GLU A C 1
ATOM 777 O O . GLU A 1 95 ? 2.457 -27.625 9.492 1 89.31 95 GLU A O 1
ATOM 782 N N . GLY A 1 96 ? 3.889 -25.938 9.391 1 91.81 96 GLY A N 1
ATOM 783 C CA . GLY A 1 96 ? 4.902 -26.625 10.188 1 91.81 96 GLY A CA 1
ATOM 784 C C . GLY A 1 96 ? 5.91 -27.375 9.344 1 91.81 96 GLY A C 1
ATOM 785 O O . GLY A 1 96 ? 6.988 -27.734 9.82 1 91.81 96 GLY A O 1
ATOM 786 N N . CYS A 1 97 ? 5.633 -27.578 8.117 1 93.12 97 CYS A N 1
ATOM 787 C CA . CYS A 1 97 ? 6.523 -28.297 7.211 1 93.12 97 CYS A CA 1
ATOM 788 C C . CYS A 1 97 ? 7.707 -27.422 6.805 1 93.12 97 CYS A C 1
ATOM 790 O O . CYS A 1 97 ? 7.562 -26.203 6.641 1 93.12 97 CYS A O 1
ATOM 792 N N . ASN A 1 98 ? 8.875 -28.062 6.723 1 94.94 98 ASN A N 1
ATOM 793 C CA . ASN A 1 98 ? 10.07 -27.375 6.246 1 94.94 98 ASN A CA 1
ATOM 794 C C . ASN A 1 98 ? 10.594 -28 4.953 1 94.94 98 ASN A C 1
ATOM 796 O O . ASN A 1 98 ? 11.625 -28.688 4.961 1 94.94 98 ASN A O 1
ATOM 800 N N . ILE A 1 99 ? 9.977 -27.703 3.918 1 94.25 99 ILE A N 1
ATOM 801 C CA . ILE A 1 99 ? 10.32 -28.266 2.621 1 94.25 99 ILE A CA 1
ATOM 802 C C . ILE A 1 99 ? 11.695 -27.781 2.186 1 94.25 99 ILE A C 1
ATOM 804 O O . ILE A 1 99 ? 12.43 -28.484 1.5 1 94.25 99 ILE A O 1
ATOM 808 N N . LYS A 1 100 ? 12.047 -26.578 2.535 1 94.94 100 LYS A N 1
ATOM 809 C CA . LYS A 1 100 ? 13.367 -26.016 2.221 1 94.94 100 LYS A CA 1
ATOM 810 C C . LYS A 1 100 ? 14.477 -26.906 2.764 1 94.94 100 LYS A C 1
ATOM 812 O O . LYS A 1 100 ? 15.422 -27.234 2.045 1 94.94 100 LYS A O 1
ATOM 817 N N . GLU A 1 101 ? 14.328 -27.312 3.986 1 95.44 101 GLU A N 1
ATOM 818 C CA . GLU A 1 101 ? 15.32 -28.172 4.633 1 95.44 101 GLU A CA 1
ATOM 819 C C . GLU A 1 101 ? 15.367 -29.547 3.988 1 95.44 101 GLU A C 1
ATOM 821 O O . GLU A 1 101 ? 16.438 -30.141 3.84 1 95.44 101 GLU A O 1
ATOM 826 N N . LYS A 1 102 ? 14.242 -30.062 3.639 1 95.5 102 LYS A N 1
ATOM 827 C CA . LYS A 1 102 ? 14.18 -31.375 2.982 1 95.5 102 LYS A CA 1
ATOM 828 C C . LYS A 1 102 ? 14.898 -31.344 1.636 1 95.5 102 LYS A C 1
ATOM 830 O O . LYS A 1 102 ? 15.633 -32.281 1.3 1 95.5 102 LYS A O 1
ATOM 835 N N . LEU A 1 103 ? 14.688 -30.297 0.93 1 95.75 103 LEU A N 1
ATOM 836 C CA . LEU A 1 103 ? 15.344 -30.125 -0.36 1 95.75 103 LEU A CA 1
ATOM 837 C C . LEU A 1 103 ? 16.859 -29.984 -0.184 1 95.75 103 LEU A C 1
ATOM 839 O O . LEU A 1 103 ? 17.625 -30.594 -0.934 1 95.75 103 LEU A O 1
ATOM 843 N N . LYS A 1 104 ? 17.25 -29.203 0.78 1 95.69 104 LYS A N 1
ATOM 844 C CA . LYS A 1 104 ? 18.672 -29.016 1.069 1 95.69 104 LYS A CA 1
ATOM 845 C C . LYS A 1 104 ? 19.344 -30.328 1.407 1 95.69 104 LYS A C 1
ATOM 847 O O . LYS A 1 104 ? 20.438 -30.625 0.904 1 95.69 104 LYS A O 1
ATOM 852 N N . LYS A 1 105 ? 18.766 -31.094 2.256 1 95.5 105 LYS A N 1
ATOM 853 C CA . LYS A 1 105 ? 19.312 -32.375 2.689 1 95.5 105 LYS A CA 1
ATOM 854 C C . LYS A 1 105 ? 19.406 -33.344 1.525 1 95.5 105 LYS A C 1
ATOM 856 O O . LYS A 1 105 ? 20.406 -34.062 1.378 1 95.5 105 LYS A O 1
ATOM 861 N N . LYS A 1 106 ? 18.422 -33.375 0.759 1 94.5 106 LYS A N 1
ATOM 862 C CA . LYS A 1 106 ? 18.359 -34.375 -0.31 1 94.5 106 LYS A CA 1
ATOM 863 C C . LYS A 1 106 ? 19.359 -34.031 -1.423 1 94.5 106 LYS A C 1
ATOM 865 O O . LYS A 1 106 ? 20 -34.938 -1.967 1 94.5 106 LYS A O 1
ATOM 870 N N . TYR A 1 107 ? 19.484 -32.75 -1.764 1 94.38 107 TYR A N 1
ATOM 871 C CA . TYR A 1 107 ? 20.25 -32.438 -2.965 1 94.38 107 TYR A CA 1
ATOM 872 C C . TYR A 1 107 ? 21.594 -31.812 -2.607 1 94.38 107 TYR A C 1
ATOM 874 O O . TYR A 1 107 ? 22.453 -31.625 -3.479 1 94.38 107 TYR A O 1
ATOM 882 N N . GLY A 1 108 ? 21.766 -31.453 -1.4 1 94.19 108 GLY A N 1
ATOM 883 C CA . GLY A 1 108 ? 23.047 -31.016 -0.911 1 94.19 108 GLY A CA 1
ATOM 884 C C . GLY A 1 108 ? 23.469 -29.656 -1.471 1 94.19 108 GLY A C 1
ATOM 885 O O . GLY A 1 108 ? 24.656 -29.406 -1.69 1 94.19 108 GLY A O 1
ATOM 886 N N . THR A 1 109 ? 22.516 -28.891 -1.87 1 93.75 109 THR A N 1
ATOM 887 C CA . THR A 1 109 ? 22.797 -27.578 -2.432 1 93.75 109 THR A CA 1
ATOM 888 C C . THR A 1 109 ? 22 -26.484 -1.707 1 93.75 109 THR A C 1
ATOM 890 O O . THR A 1 109 ? 21.156 -26.797 -0.874 1 93.75 109 THR A O 1
ATOM 893 N N . GLU A 1 110 ? 22.438 -25.266 -1.953 1 94.69 110 GLU A N 1
ATOM 894 C CA . GLU A 1 110 ? 21.719 -24.125 -1.386 1 94.69 110 GLU A CA 1
ATOM 895 C C . GLU A 1 110 ? 20.297 -24.062 -1.924 1 94.69 110 GLU A C 1
ATOM 897 O O . GLU A 1 110 ? 20.062 -24.266 -3.115 1 94.69 110 GLU A O 1
ATOM 902 N N . VAL A 1 111 ? 19.359 -23.828 -1.01 1 96.44 111 VAL A N 1
ATOM 903 C CA . VAL A 1 111 ? 17.953 -23.656 -1.385 1 96.44 111 VAL A CA 1
ATOM 904 C C . VAL A 1 111 ? 17.453 -22.281 -0.921 1 96.44 111 VAL A C 1
ATOM 906 O O . VAL A 1 111 ? 17.5 -21.969 0.271 1 96.44 111 VAL A O 1
ATOM 909 N N . LEU A 1 112 ? 17.094 -21.453 -1.867 1 96.5 112 LEU A N 1
ATOM 910 C CA . LEU A 1 112 ? 16.422 -20.188 -1.584 1 96.5 112 LEU A CA 1
ATOM 911 C C . LEU A 1 112 ? 14.914 -20.312 -1.769 1 96.5 112 LEU A C 1
ATOM 913 O O . LEU A 1 112 ? 14.445 -21.109 -2.574 1 96.5 112 LEU A O 1
ATOM 917 N N . MET A 1 113 ? 14.211 -19.562 -0.984 1 96.12 113 MET A N 1
ATOM 918 C CA . MET A 1 113 ? 12.758 -19.703 -0.976 1 96.12 113 MET A CA 1
ATOM 919 C C . MET A 1 113 ? 12.078 -18.344 -0.955 1 96.12 113 MET A C 1
ATOM 921 O O . MET A 1 113 ? 12.57 -17.406 -0.308 1 96.12 113 MET A O 1
ATOM 925 N N . GLU A 1 114 ? 11.016 -18.219 -1.69 1 96.25 114 GLU A N 1
ATOM 926 C CA . GLU A 1 114 ? 10.234 -16.984 -1.732 1 96.25 114 GLU A CA 1
ATOM 927 C C . GLU A 1 114 ? 8.766 -17.281 -2.029 1 96.25 114 GLU A C 1
ATOM 929 O O . GLU A 1 114 ? 8.43 -18.344 -2.551 1 96.25 114 GLU A O 1
ATOM 934 N N . ASP A 1 115 ? 7.969 -16.328 -1.649 1 93.81 115 ASP A N 1
ATOM 935 C CA . ASP A 1 115 ? 6.535 -16.359 -1.92 1 93.81 115 ASP A CA 1
ATOM 936 C C . ASP A 1 115 ? 6.262 -16.406 -3.422 1 93.81 115 ASP A C 1
ATOM 938 O O . ASP A 1 115 ? 6.977 -15.773 -4.203 1 93.81 115 ASP A O 1
ATOM 942 N N . ASP A 1 116 ? 5.199 -17.047 -3.799 1 93.94 116 ASP A N 1
ATOM 943 C CA . ASP A 1 116 ? 4.918 -17.266 -5.215 1 93.94 116 ASP A CA 1
ATOM 944 C C . ASP A 1 116 ? 4.668 -15.938 -5.934 1 93.94 116 ASP A C 1
ATOM 946 O O . ASP A 1 116 ? 5.121 -15.742 -7.066 1 93.94 116 ASP A O 1
ATOM 950 N N . ALA A 1 117 ? 3.887 -15.055 -5.332 1 95.62 117 ALA A N 1
ATOM 951 C CA . ALA A 1 117 ? 3.639 -13.766 -5.973 1 95.62 117 ALA A CA 1
ATOM 952 C C . ALA A 1 117 ? 4.926 -12.961 -6.109 1 95.62 117 ALA A C 1
ATOM 954 O O . ALA A 1 117 ? 5.137 -12.273 -7.113 1 95.62 117 ALA A O 1
ATOM 955 N N . ASN A 1 118 ? 5.754 -13.016 -5.125 1 97.62 118 ASN A N 1
ATOM 956 C CA . ASN A 1 118 ? 7.066 -12.375 -5.207 1 97.62 118 ASN A CA 1
ATOM 957 C C . ASN A 1 118 ? 7.91 -12.977 -6.328 1 97.62 118 ASN A C 1
ATOM 959 O O . ASN A 1 118 ? 8.562 -12.25 -7.074 1 97.62 118 ASN A O 1
ATOM 963 N N . CYS A 1 119 ? 7.891 -14.281 -6.398 1 97.94 119 CYS A N 1
ATOM 964 C CA . CYS A 1 119 ? 8.602 -14.93 -7.496 1 97.94 119 CYS A CA 1
ATOM 965 C C . CYS A 1 119 ? 8.023 -14.508 -8.844 1 97.94 119 CYS A C 1
ATOM 967 O O . CYS A 1 119 ? 8.766 -14.305 -9.805 1 97.94 119 CYS A O 1
ATOM 969 N N . GLY A 1 120 ? 6.695 -14.43 -8.867 1 97.81 120 GLY A N 1
ATOM 970 C CA . GLY A 1 120 ? 6.082 -13.93 -10.086 1 97.81 120 GLY A CA 1
ATOM 971 C C . GLY A 1 120 ? 6.574 -12.547 -10.477 1 97.81 120 GLY A C 1
ATOM 972 O O . GLY A 1 120 ? 6.891 -12.297 -11.641 1 97.81 120 GLY A O 1
ATOM 973 N N . ALA A 1 121 ? 6.676 -11.672 -9.531 1 98.56 121 ALA A N 1
ATOM 974 C CA . ALA A 1 121 ? 7.184 -10.32 -9.773 1 98.56 121 ALA A CA 1
ATOM 975 C C . ALA A 1 121 ? 8.625 -10.359 -10.281 1 98.56 121 ALA A C 1
ATOM 977 O O . ALA A 1 121 ? 8.969 -9.68 -11.25 1 98.56 121 ALA A O 1
ATOM 978 N N . LEU A 1 122 ? 9.398 -11.164 -9.656 1 98.38 122 LEU A N 1
ATOM 979 C CA . LEU A 1 122 ? 10.797 -11.297 -10.055 1 98.38 122 LEU A CA 1
ATOM 980 C C . LEU A 1 122 ? 10.906 -11.875 -11.461 1 98.38 122 LEU A C 1
ATOM 982 O O . LEU A 1 122 ? 11.711 -11.406 -12.273 1 98.38 122 LEU A O 1
ATOM 986 N N . GLY A 1 123 ? 10.102 -12.922 -11.711 1 98.31 123 GLY A N 1
ATOM 987 C CA . GLY A 1 123 ? 10.07 -13.492 -13.047 1 98.31 123 GLY A CA 1
ATOM 988 C C . GLY A 1 123 ? 9.727 -12.477 -14.117 1 98.31 123 GLY A C 1
ATOM 989 O O . GLY A 1 123 ? 10.406 -12.391 -15.141 1 98.31 123 GLY A O 1
ATOM 990 N N . GLU A 1 124 ? 8.703 -11.711 -13.859 1 98.56 124 GLU A N 1
ATOM 991 C CA . GLU A 1 124 ? 8.312 -10.672 -14.812 1 98.56 124 GLU A CA 1
ATOM 992 C C . GLU A 1 124 ? 9.383 -9.594 -14.93 1 98.56 124 GLU A C 1
ATOM 994 O O . GLU A 1 124 ? 9.656 -9.102 -16.031 1 98.56 124 GLU A O 1
ATOM 999 N N . PHE A 1 125 ? 10 -9.219 -13.859 1 98.19 125 PHE A N 1
ATOM 1000 C CA . PHE A 1 125 ? 10.992 -8.148 -13.836 1 98.19 125 PHE A CA 1
ATOM 1001 C C . PHE A 1 125 ? 12.227 -8.539 -14.633 1 98.19 125 PHE A C 1
ATOM 1003 O O . PHE A 1 125 ? 12.641 -7.82 -15.547 1 98.19 125 PHE A O 1
ATOM 1010 N N . TYR A 1 126 ? 12.734 -9.703 -14.352 1 96.69 126 TYR A N 1
ATOM 1011 C CA . TYR A 1 126 ? 14.008 -10.094 -14.938 1 96.69 126 TYR A CA 1
ATOM 1012 C C . TYR A 1 126 ? 13.82 -10.688 -16.328 1 96.69 126 TYR A C 1
ATOM 1014 O O . TYR A 1 126 ? 14.609 -10.43 -17.234 1 96.69 126 TYR A O 1
ATOM 1022 N N . TYR A 1 127 ? 12.797 -11.508 -16.547 1 96.06 127 TYR A N 1
ATOM 1023 C CA . TYR A 1 127 ? 12.641 -12.242 -17.797 1 96.06 127 TYR A CA 1
ATOM 1024 C C . TYR A 1 127 ? 11.555 -11.617 -18.656 1 96.06 127 TYR A C 1
ATOM 1026 O O . TYR A 1 127 ? 11.742 -11.414 -19.859 1 96.06 127 TYR A O 1
ATOM 1034 N N . GLY A 1 128 ? 10.438 -11.32 -18.047 1 97.5 128 GLY A N 1
ATOM 1035 C CA . GLY A 1 128 ? 9.336 -10.766 -18.812 1 97.5 128 GLY A CA 1
ATOM 1036 C C . GLY A 1 128 ? 9.641 -9.414 -19.422 1 97.5 128 GLY A C 1
ATOM 1037 O O . GLY A 1 128 ? 9.555 -9.234 -20.641 1 97.5 128 GLY A O 1
ATOM 1038 N N . TYR A 1 129 ? 10.078 -8.547 -18.547 1 98 129 TYR A N 1
ATOM 1039 C CA . TYR A 1 129 ? 10.312 -7.18 -19 1 98 129 TYR A CA 1
ATOM 1040 C C . TYR A 1 129 ? 11.797 -6.844 -18.969 1 98 129 TYR A C 1
ATOM 1042 O O . TYR A 1 129 ? 12.18 -5.676 -19.078 1 98 129 TYR A O 1
ATOM 1050 N N . ARG A 1 130 ? 12.672 -7.793 -18.828 1 95.81 130 ARG A N 1
ATOM 1051 C CA . ARG A 1 130 ? 14.117 -7.766 -19.031 1 95.81 130 ARG A CA 1
ATOM 1052 C C . ARG A 1 130 ? 14.766 -6.652 -18.219 1 95.81 130 ARG A C 1
ATOM 1054 O O . ARG A 1 130 ? 15.664 -5.961 -18.703 1 95.81 130 ARG A O 1
ATOM 1061 N N . GLY A 1 131 ? 14.164 -6.402 -17.094 1 95.38 131 GLY A N 1
ATOM 1062 C CA . GLY A 1 131 ? 14.766 -5.438 -16.188 1 95.38 131 GLY A CA 1
ATOM 1063 C C . GLY A 1 131 ? 14.539 -4 -16.609 1 95.38 131 GLY A C 1
ATOM 1064 O O . GLY A 1 131 ? 15.195 -3.088 -16.109 1 95.38 131 GLY A O 1
ATOM 1065 N N . LYS A 1 132 ? 13.617 -3.695 -17.438 1 96.44 132 LYS A N 1
ATOM 1066 C CA . LYS A 1 132 ? 13.445 -2.361 -18 1 96.44 132 LYS A CA 1
ATOM 1067 C C . LYS A 1 132 ? 12.531 -1.509 -17.125 1 96.44 132 LYS A C 1
ATOM 1069 O O . LYS A 1 132 ? 12.516 -0.281 -17.234 1 96.44 132 LYS A O 1
ATOM 1074 N N . LEU A 1 133 ? 11.742 -2.18 -16.312 1 96.56 133 LEU A N 1
ATOM 1075 C CA . LEU A 1 133 ? 10.836 -1.45 -15.438 1 96.56 133 LEU A CA 1
ATOM 1076 C C . LEU A 1 133 ? 11.547 -1.05 -14.148 1 96.56 133 LEU A C 1
ATOM 1078 O O . LEU A 1 133 ? 12.344 -1.82 -13.602 1 96.56 133 LEU A O 1
ATOM 1082 N N . ASN A 1 134 ? 11.367 0.138 -13.703 1 96.38 134 ASN A N 1
ATOM 1083 C CA . ASN A 1 134 ? 11.953 0.583 -12.438 1 96.38 134 ASN A CA 1
ATOM 1084 C C . ASN A 1 134 ? 11.172 0.04 -11.242 1 96.38 134 ASN A C 1
ATOM 1086 O O . ASN A 1 134 ? 11.766 -0.505 -10.312 1 96.38 134 ASN A O 1
ATOM 1090 N N . SER A 1 135 ? 9.914 0.256 -11.273 1 98.06 135 SER A N 1
ATOM 1091 C CA . SER A 1 135 ? 9 -0.24 -10.25 1 98.06 135 SER A CA 1
ATOM 1092 C C . SER A 1 135 ? 7.742 -0.837 -10.875 1 98.06 135 SER A C 1
ATOM 1094 O O . SER A 1 135 ? 7.301 -0.398 -11.938 1 98.06 135 SER A O 1
ATOM 1096 N N . MET A 1 136 ? 7.25 -1.873 -10.172 1 98.69 136 MET A N 1
ATOM 1097 C CA . MET A 1 136 ? 6.035 -2.527 -10.656 1 98.69 136 MET A CA 1
ATOM 1098 C C . MET A 1 136 ? 5.363 -3.316 -9.531 1 98.69 136 MET A C 1
ATOM 1100 O O . MET A 1 136 ? 6.016 -3.693 -8.555 1 98.69 136 MET A O 1
ATOM 1104 N N . ILE A 1 137 ? 4.102 -3.459 -9.664 1 98.88 137 ILE A N 1
ATOM 1105 C CA . ILE A 1 137 ? 3.359 -4.445 -8.883 1 98.88 137 ILE A CA 1
ATOM 1106 C C . ILE A 1 137 ? 2.84 -5.547 -9.805 1 98.88 137 ILE A C 1
ATOM 1108 O O . ILE A 1 137 ? 2.184 -5.266 -10.812 1 98.88 137 ILE A O 1
ATOM 1112 N N . TYR A 1 138 ? 3.295 -6.742 -9.547 1 98.75 138 TYR A N 1
ATOM 1113 C CA . TYR A 1 138 ? 2.76 -7.926 -10.211 1 98.75 138 TYR A CA 1
ATOM 1114 C C . TYR A 1 138 ? 1.531 -8.453 -9.484 1 98.75 138 TYR A C 1
ATOM 1116 O O . TYR A 1 138 ? 1.616 -8.844 -8.32 1 98.75 138 TYR A O 1
ATOM 1124 N N . LEU A 1 139 ? 0.374 -8.383 -10.094 1 98.25 139 LEU A N 1
ATOM 1125 C CA . LEU A 1 139 ? -0.861 -8.945 -9.555 1 98.25 139 LEU A CA 1
ATOM 1126 C C . LEU A 1 139 ? -1.132 -10.328 -10.148 1 98.25 139 LEU A C 1
ATOM 1128 O O . LEU A 1 139 ? -1.39 -10.453 -11.352 1 98.25 139 LEU A O 1
ATOM 1132 N N . SER A 1 140 ? -1.034 -11.281 -9.305 1 95.81 140 SER A N 1
ATOM 1133 C CA . SER A 1 140 ? -1.302 -12.656 -9.711 1 95.81 140 SER A CA 1
ATOM 1134 C C . SER A 1 140 ? -2.75 -13.047 -9.43 1 95.81 140 SER A C 1
ATOM 1136 O O . SER A 1 140 ? -3.125 -13.273 -8.281 1 95.81 140 SER A O 1
ATOM 1138 N N . ILE A 1 141 ? -3.523 -13.156 -10.461 1 95.19 141 ILE A N 1
ATOM 1139 C CA . ILE A 1 141 ? -4.938 -13.5 -10.336 1 95.19 141 ILE A CA 1
ATOM 1140 C C . ILE A 1 141 ? -5.164 -14.945 -10.773 1 95.19 141 ILE A C 1
ATOM 1142 O O . ILE A 1 141 ? -5.016 -15.273 -11.953 1 95.19 141 ILE A O 1
ATOM 1146 N N . GLY A 1 142 ? -5.453 -15.789 -9.969 1 89.81 142 GLY A N 1
ATOM 1147 C CA . GLY A 1 142 ? -5.758 -17.188 -10.203 1 89.81 142 GLY A CA 1
ATOM 1148 C C . GLY A 1 142 ? -6.832 -17.734 -9.273 1 89.81 142 GLY A C 1
ATOM 1149 O O . GLY A 1 142 ? -7.898 -17.125 -9.141 1 89.81 142 GLY A O 1
ATOM 1150 N N . THR A 1 143 ? -6.508 -18.891 -8.656 1 83.19 143 THR A N 1
ATOM 1151 C CA . THR A 1 143 ? -7.418 -19.391 -7.629 1 83.19 143 THR A CA 1
ATOM 1152 C C . THR A 1 143 ? -7.566 -18.375 -6.5 1 83.19 143 THR A C 1
ATOM 1154 O O . THR A 1 143 ? -8.648 -18.219 -5.93 1 83.19 143 THR A O 1
ATOM 1157 N N . GLY A 1 144 ? -6.516 -17.703 -6.246 1 89.12 144 GLY A N 1
ATOM 1158 C CA . GLY A 1 144 ? -6.496 -16.594 -5.301 1 89.12 144 GLY A CA 1
ATOM 1159 C C . GLY A 1 144 ? -6 -15.297 -5.914 1 89.12 144 GLY A C 1
ATOM 1160 O O . GLY A 1 144 ? -6.117 -15.086 -7.121 1 89.12 144 GLY A O 1
ATOM 1161 N N . LEU A 1 145 ? -5.645 -14.414 -5.078 1 93.81 145 LEU A N 1
ATOM 1162 C CA . LEU A 1 145 ? -5.113 -13.117 -5.48 1 93.81 145 LEU A CA 1
ATOM 1163 C C . LEU A 1 145 ? -3.867 -12.766 -4.672 1 93.81 145 LEU A C 1
ATOM 1165 O O . LEU A 1 145 ? -3.898 -12.781 -3.439 1 93.81 145 LEU A O 1
ATOM 1169 N N . GLY A 1 146 ? -2.727 -12.57 -5.332 1 94.62 146 GLY A N 1
ATOM 1170 C CA . GLY A 1 146 ? -1.475 -12.18 -4.703 1 94.62 146 GLY A CA 1
ATOM 1171 C C . GLY A 1 146 ? -0.777 -11.039 -5.418 1 94.62 146 GLY A C 1
ATOM 1172 O O . GLY A 1 146 ? -1.158 -10.672 -6.531 1 94.62 146 GLY A O 1
ATOM 1173 N N . ALA A 1 147 ? 0.207 -10.492 -4.738 1 97.94 147 ALA A N 1
ATOM 1174 C CA . ALA A 1 147 ? 0.966 -9.422 -5.375 1 97.94 147 ALA A CA 1
ATOM 1175 C C . ALA A 1 147 ? 2.432 -9.461 -4.953 1 97.94 147 ALA A C 1
ATOM 1177 O O . ALA A 1 147 ? 2.746 -9.805 -3.814 1 97.94 147 ALA A O 1
ATOM 1178 N N . GLY A 1 148 ? 3.281 -9.266 -5.871 1 98.5 148 GLY A N 1
ATOM 1179 C CA . GLY A 1 148 ? 4.68 -8.945 -5.637 1 98.5 148 GLY A CA 1
ATOM 1180 C C . GLY A 1 148 ? 5.031 -7.516 -6.02 1 98.5 148 GLY A C 1
ATOM 1181 O O . GLY A 1 148 ? 4.539 -7 -7.027 1 98.5 148 GLY A O 1
ATOM 1182 N N . ILE A 1 149 ? 5.863 -6.914 -5.223 1 98.75 149 ILE A N 1
ATOM 1183 C CA . ILE A 1 149 ? 6.141 -5.492 -5.402 1 98.75 149 ILE A CA 1
ATOM 1184 C C . ILE A 1 149 ? 7.629 -5.289 -5.676 1 98.75 149 ILE A C 1
ATOM 1186 O O . ILE A 1 149 ? 8.477 -5.781 -4.926 1 98.75 149 ILE A O 1
ATOM 1190 N N . ILE A 1 150 ? 7.91 -4.672 -6.77 1 98.56 150 ILE A N 1
ATOM 1191 C CA . ILE A 1 150 ? 9.266 -4.234 -7.086 1 98.56 150 ILE A CA 1
ATOM 1192 C C . ILE A 1 150 ? 9.359 -2.713 -6.969 1 98.56 150 ILE A C 1
ATOM 1194 O O . ILE A 1 150 ? 8.609 -1.987 -7.629 1 98.56 150 ILE A O 1
ATOM 1198 N N . ILE A 1 151 ? 10.203 -2.236 -6.098 1 97.81 151 ILE A N 1
ATOM 1199 C CA . ILE A 1 151 ? 10.469 -0.815 -5.906 1 97.81 151 ILE A CA 1
ATOM 1200 C C . ILE A 1 151 ? 11.93 -0.515 -6.23 1 97.81 151 ILE A C 1
ATOM 1202 O O . ILE A 1 151 ? 12.836 -1.1 -5.637 1 97.81 151 ILE A O 1
ATOM 1206 N N . ASN A 1 152 ? 12.148 0.371 -7.164 1 96.38 152 ASN A N 1
ATOM 1207 C CA . ASN A 1 152 ? 13.5 0.731 -7.574 1 96.38 152 ASN A CA 1
ATOM 1208 C C . ASN A 1 152 ? 14.328 -0.503 -7.93 1 96.38 152 ASN A C 1
ATOM 1210 O O . ASN A 1 152 ? 15.422 -0.695 -7.402 1 96.38 152 ASN A O 1
ATOM 1214 N N . LYS A 1 153 ? 13.75 -1.408 -8.641 1 96.88 153 LYS A N 1
ATOM 1215 C CA . LYS A 1 153 ? 14.359 -2.582 -9.266 1 96.88 153 LYS A CA 1
ATOM 1216 C C . LYS A 1 153 ? 14.688 -3.646 -8.219 1 96.88 153 LYS A C 1
ATOM 1218 O O . LYS A 1 153 ? 15.5 -4.539 -8.469 1 96.88 153 LYS A O 1
ATOM 1223 N N . SER A 1 154 ? 14.102 -3.496 -7.059 1 96.81 154 SER A N 1
ATOM 1224 C CA . SER A 1 154 ? 14.32 -4.484 -6.004 1 96.81 154 SER A CA 1
ATOM 1225 C C . SER A 1 154 ? 12.992 -4.984 -5.441 1 96.81 154 SER A C 1
ATOM 1227 O O . SER A 1 154 ? 12.055 -4.207 -5.266 1 96.81 154 SER A O 1
ATOM 1229 N N . LEU A 1 155 ? 12.992 -6.266 -5.141 1 97.5 155 LEU A N 1
ATOM 1230 C CA . LEU A 1 155 ? 11.797 -6.84 -4.527 1 97.5 155 LEU A CA 1
ATOM 1231 C C . LEU A 1 155 ? 11.555 -6.246 -3.145 1 97.5 155 LEU A C 1
ATOM 1233 O O . LEU A 1 155 ? 12.469 -6.195 -2.318 1 97.5 155 LEU A O 1
ATOM 1237 N N . TYR A 1 156 ? 10.438 -5.73 -2.949 1 97.88 156 TYR A N 1
ATOM 1238 C CA . TYR A 1 156 ? 10.031 -5.23 -1.64 1 97.88 156 TYR A CA 1
ATOM 1239 C C . TYR A 1 156 ? 9.312 -6.312 -0.842 1 97.88 156 TYR A C 1
ATOM 1241 O O . TYR A 1 156 ? 8.227 -6.758 -1.228 1 97.88 156 TYR A O 1
ATOM 1249 N N . VAL A 1 157 ? 9.883 -6.691 0.29 1 95.94 157 VAL A N 1
ATOM 1250 C CA . VAL A 1 157 ? 9.297 -7.809 1.029 1 95.94 157 VAL A CA 1
ATOM 1251 C C . VAL A 1 157 ? 8.727 -7.309 2.354 1 95.94 157 VAL A C 1
ATOM 1253 O O . VAL A 1 157 ? 8.008 -8.039 3.041 1 95.94 157 VAL A O 1
ATOM 1256 N N . GLY A 1 158 ? 8.984 -6.004 2.746 1 96.06 158 GLY A N 1
ATOM 1257 C CA . GLY A 1 158 ? 8.516 -5.465 4.016 1 96.06 158 GLY A CA 1
ATOM 1258 C C . GLY A 1 158 ? 9.414 -5.824 5.184 1 96.06 158 GLY A C 1
ATOM 1259 O O . GLY A 1 158 ? 10.469 -6.43 4.996 1 96.06 158 GLY A O 1
ATOM 1260 N N . ASP A 1 159 ? 9.078 -5.387 6.363 1 95.25 159 ASP A N 1
ATOM 1261 C CA . ASP A 1 159 ? 9.898 -5.551 7.559 1 95.25 159 ASP A CA 1
ATOM 1262 C C . ASP A 1 159 ? 10.008 -7.023 7.953 1 95.25 159 ASP A C 1
ATOM 1264 O O . ASP A 1 159 ? 11.023 -7.449 8.5 1 95.25 159 ASP A O 1
ATOM 1268 N N . PHE A 1 160 ? 8.977 -7.801 7.57 1 92.31 160 PHE A N 1
ATOM 1269 C CA . PHE A 1 160 ? 8.922 -9.172 8.07 1 92.31 160 PHE A CA 1
ATOM 1270 C C . PHE A 1 160 ? 8.797 -10.164 6.926 1 92.31 160 PHE A C 1
ATOM 1272 O O . PHE A 1 160 ? 8.469 -11.328 7.141 1 92.31 160 PHE A O 1
ATOM 1279 N N . GLY A 1 161 ? 8.961 -9.664 5.703 1 92.12 161 GLY A N 1
ATOM 1280 C CA . GLY A 1 161 ? 8.961 -10.531 4.539 1 92.12 161 GLY A CA 1
ATOM 1281 C C . GLY A 1 161 ? 7.57 -10.914 4.078 1 92.12 161 GLY A C 1
ATOM 1282 O O . GLY A 1 161 ? 7.387 -11.945 3.422 1 92.12 161 GLY A O 1
ATOM 1283 N N . LYS A 1 162 ? 6.535 -10.125 4.367 1 94.06 162 LYS A N 1
ATOM 1284 C CA . LYS A 1 162 ? 5.152 -10.516 4.105 1 94.06 162 LYS A CA 1
ATOM 1285 C C . LYS A 1 162 ? 4.398 -9.422 3.359 1 94.06 162 LYS A C 1
ATOM 1287 O O . LYS A 1 162 ? 3.17 -9.352 3.412 1 94.06 162 LYS A O 1
ATOM 1292 N N . ALA A 1 163 ? 5.117 -8.539 2.717 1 96.75 163 ALA A N 1
ATOM 1293 C CA . ALA A 1 163 ? 4.477 -7.449 1.982 1 96.75 163 ALA A CA 1
ATOM 1294 C C . ALA A 1 163 ? 3.672 -7.984 0.801 1 96.75 163 ALA A C 1
ATOM 1296 O O . ALA A 1 163 ? 3.953 -9.07 0.292 1 96.75 163 ALA A O 1
ATOM 1297 N N . GLY A 1 164 ? 2.65 -7.254 0.422 1 97 164 GLY A N 1
ATOM 1298 C CA . GLY A 1 164 ? 1.958 -7.512 -0.831 1 97 164 GLY A CA 1
ATOM 1299 C C . GLY A 1 164 ? 0.829 -8.516 -0.691 1 97 164 GLY A C 1
ATOM 1300 O O . GLY A 1 164 ? 0.418 -9.141 -1.674 1 97 164 GLY A O 1
ATOM 1301 N N . GLU A 1 165 ? 0.28 -8.672 0.497 1 95.88 165 GLU A N 1
ATOM 1302 C CA . GLU A 1 165 ? -0.821 -9.609 0.704 1 95.88 165 GLU A CA 1
ATOM 1303 C C . GLU A 1 165 ? -2.16 -8.977 0.325 1 95.88 165 GLU A C 1
ATOM 1305 O O . GLU A 1 165 ? -3.102 -8.992 1.119 1 95.88 165 GLU A O 1
ATOM 1310 N N . ILE A 1 166 ? -2.27 -8.617 -0.898 1 97.44 166 ILE A N 1
ATOM 1311 C CA . ILE A 1 166 ? -3.398 -7.875 -1.449 1 97.44 166 ILE A CA 1
ATOM 1312 C C . ILE A 1 166 ? -4.656 -8.742 -1.406 1 97.44 166 ILE A C 1
ATOM 1314 O O . ILE A 1 166 ? -5.762 -8.234 -1.229 1 97.44 166 ILE A O 1
ATOM 1318 N N . GLY A 1 167 ? -4.535 -10 -1.493 1 95.81 167 GLY A N 1
ATOM 1319 C CA . GLY A 1 167 ? -5.68 -10.898 -1.483 1 95.81 167 GLY A CA 1
ATOM 1320 C C . GLY A 1 167 ? -6.461 -10.852 -0.185 1 95.81 167 GLY A C 1
ATOM 1321 O O . GLY A 1 167 ? -7.668 -11.109 -0.172 1 95.81 167 GLY A O 1
ATOM 1322 N N . HIS A 1 168 ? -5.812 -10.484 0.861 1 95.44 168 HIS A N 1
ATOM 1323 C CA . HIS A 1 168 ? -6.43 -10.523 2.182 1 95.44 168 HIS A CA 1
ATOM 1324 C C . HIS A 1 168 ? -6.68 -9.117 2.721 1 95.44 168 HIS A C 1
ATOM 1326 O O . HIS A 1 168 ? -6.98 -8.953 3.904 1 95.44 168 HIS A O 1
ATOM 1332 N N . VAL A 1 169 ? -6.5 -8.172 1.897 1 97.31 169 VAL A N 1
ATOM 1333 C CA . VAL A 1 169 ? -6.969 -6.82 2.201 1 97.31 169 VAL A CA 1
ATOM 1334 C C . VAL A 1 169 ? -8.492 -6.797 2.23 1 97.31 169 VAL A C 1
ATOM 1336 O O . VAL A 1 169 ? -9.148 -7.371 1.355 1 97.31 169 VAL A O 1
ATOM 1339 N N . ILE A 1 170 ? -9.023 -6.172 3.244 1 96.88 170 ILE A N 1
ATOM 1340 C CA . ILE A 1 170 ? -10.477 -6.059 3.369 1 96.88 170 ILE A CA 1
ATOM 1341 C C . ILE A 1 170 ? -10.984 -4.945 2.457 1 96.88 170 ILE A C 1
ATOM 1343 O O . ILE A 1 170 ? -10.688 -3.768 2.68 1 96.88 170 ILE A O 1
ATOM 1347 N N . SER A 1 171 ? -11.844 -5.266 1.496 1 95.31 171 SER A N 1
ATOM 1348 C CA . SER A 1 171 ? -12.211 -4.363 0.412 1 95.31 171 SER A CA 1
ATOM 1349 C C . SER A 1 171 ? -13.352 -3.439 0.829 1 95.31 171 SER A C 1
ATOM 1351 O O . SER A 1 171 ? -13.578 -2.4 0.206 1 95.31 171 SER A O 1
ATOM 1353 N N . GLY A 1 172 ? -14.148 -3.871 1.725 1 93.25 172 GLY A N 1
ATOM 1354 C CA . GLY A 1 172 ? -15.367 -3.16 2.08 1 93.25 172 GLY A CA 1
ATOM 1355 C C . GLY A 1 172 ? -16.516 -3.424 1.12 1 93.25 172 GLY A C 1
ATOM 1356 O O . GLY A 1 172 ? -17.609 -2.906 1.306 1 93.25 172 GLY A O 1
ATOM 1357 N N . LEU A 1 173 ? -16.406 -4.164 0.009 1 90.44 173 LEU A N 1
ATOM 1358 C CA . LEU A 1 173 ? -17.375 -4.34 -1.066 1 90.44 173 LEU A CA 1
ATOM 1359 C C . LEU A 1 173 ? -18.203 -5.605 -0.854 1 90.44 173 LEU A C 1
ATOM 1361 O O . LEU A 1 173 ? -19.078 -5.926 -1.663 1 90.44 173 LEU A O 1
ATOM 1365 N N . GLY A 1 174 ? -18.219 -6.195 0.212 1 84.25 174 GLY A N 1
ATOM 1366 C CA . GLY A 1 174 ? -18.969 -7.422 0.421 1 84.25 174 GLY A CA 1
ATOM 1367 C C . GLY A 1 174 ? -18.609 -8.133 1.713 1 84.25 174 GLY A C 1
ATOM 1368 O O . GLY A 1 174 ? -17.812 -7.625 2.504 1 84.25 174 GLY A O 1
ATOM 1369 N N . ASP A 1 175 ? -19.312 -9.25 1.813 1 89.69 175 ASP A N 1
ATOM 1370 C CA . ASP A 1 175 ? -19.156 -9.992 3.061 1 89.69 175 ASP A CA 1
ATOM 1371 C C . ASP A 1 175 ? -18.828 -11.453 2.791 1 89.69 175 ASP A C 1
ATOM 1373 O O . ASP A 1 175 ? -19.094 -12.328 3.621 1 89.69 175 ASP A O 1
ATOM 1377 N N . SER A 1 176 ? -18.312 -11.703 1.596 1 93.12 176 SER A N 1
ATOM 1378 C CA . SER A 1 176 ? -17.953 -13.078 1.249 1 93.12 176 SER A CA 1
ATOM 1379 C C . SER A 1 176 ? -16.875 -13.625 2.18 1 93.12 176 SER A C 1
ATOM 1381 O O . SER A 1 176 ? -15.938 -12.906 2.533 1 93.12 176 SER A O 1
ATOM 1383 N N . LEU A 1 177 ? -17.047 -14.859 2.562 1 93.44 177 LEU A N 1
ATOM 1384 C CA . LEU A 1 177 ? -16.062 -15.516 3.43 1 93.44 177 LEU A CA 1
ATOM 1385 C C . LEU A 1 177 ? -14.82 -15.906 2.646 1 93.44 177 LEU A C 1
ATOM 1387 O O . LEU A 1 177 ? -14.914 -16.531 1.586 1 93.44 177 LEU A O 1
ATOM 1391 N N . CYS A 1 178 ? -13.727 -15.562 3.146 1 93.25 178 CYS A N 1
ATOM 1392 C CA . CYS A 1 178 ? -12.445 -15.898 2.539 1 93.25 178 CYS A CA 1
ATOM 1393 C C . CYS A 1 178 ? -11.859 -17.156 3.168 1 93.25 178 CYS A C 1
ATOM 1395 O O . CYS A 1 178 ? -12.18 -17.5 4.309 1 93.25 178 CYS A O 1
ATOM 1397 N N . SER A 1 179 ? -10.977 -17.828 2.457 1 85.69 179 SER A N 1
ATOM 1398 C CA . SER A 1 179 ? -10.32 -19.031 2.967 1 85.69 179 SER A CA 1
ATOM 1399 C C . SER A 1 179 ? -9.492 -18.719 4.211 1 85.69 179 SER A C 1
ATOM 1401 O O . SER A 1 179 ? -9.18 -19.625 4.988 1 85.69 179 SER A O 1
ATOM 1403 N N . CYS A 1 180 ? -9.156 -17.469 4.469 1 88.69 180 CYS A N 1
ATOM 1404 C CA . CYS A 1 180 ? -8.367 -17.094 5.641 1 88.69 180 CYS A CA 1
ATOM 1405 C C . CYS A 1 180 ? -9.258 -16.969 6.875 1 88.69 180 CYS A C 1
ATOM 1407 O O . CYS A 1 180 ? -8.758 -16.844 7.992 1 88.69 180 CYS A O 1
ATOM 1409 N N . GLY A 1 181 ? -10.547 -16.953 6.699 1 91.06 181 GLY A N 1
ATOM 1410 C CA . GLY A 1 181 ? -11.484 -16.844 7.805 1 91.06 181 GLY A CA 1
ATOM 1411 C C . GLY A 1 181 ? -12.102 -15.461 7.934 1 91.06 181 GLY A C 1
ATOM 1412 O O . GLY A 1 181 ? -13.109 -15.281 8.625 1 91.06 181 GLY A O 1
ATOM 1413 N N . GLN A 1 182 ? -11.617 -14.492 7.242 1 93.75 182 GLN A N 1
ATOM 1414 C CA . GLN A 1 182 ? -12.156 -13.141 7.277 1 93.75 182 GLN A CA 1
ATOM 1415 C C . GLN A 1 182 ? -13.195 -12.938 6.172 1 93.75 182 GLN A C 1
ATOM 1417 O O . GLN A 1 182 ? -13.344 -13.781 5.293 1 93.75 182 GLN A O 1
ATOM 1422 N N . ARG A 1 183 ? -13.898 -11.867 6.277 1 94.88 183 ARG A N 1
ATOM 1423 C CA . ARG A 1 183 ? -14.93 -11.555 5.285 1 94.88 183 ARG A CA 1
ATOM 1424 C C . ARG A 1 183 ? -14.547 -10.328 4.469 1 94.88 183 ARG A C 1
ATOM 1426 O O . ARG A 1 183 ? -13.969 -9.375 4.996 1 94.88 183 ARG A O 1
ATOM 1433 N N . GLY A 1 184 ? -14.812 -10.375 3.199 1 95.5 184 GLY A N 1
ATOM 1434 C CA . GLY A 1 184 ? -14.703 -9.203 2.344 1 95.5 184 GLY A CA 1
ATOM 1435 C C . GLY A 1 184 ? -13.297 -8.984 1.808 1 95.5 184 GLY A C 1
ATOM 1436 O O . GLY A 1 184 ? -12.992 -7.914 1.279 1 95.5 184 GLY A O 1
ATOM 1437 N N . CYS A 1 185 ? -12.453 -10.016 1.958 1 96.62 185 CYS A N 1
ATOM 1438 C CA . CYS A 1 185 ? -11.133 -9.906 1.358 1 96.62 185 CYS A CA 1
ATOM 1439 C C . CYS A 1 185 ? -11.227 -9.766 -0.156 1 96.62 185 CYS A C 1
ATOM 1441 O O . CYS A 1 185 ? -12.133 -10.328 -0.779 1 96.62 185 CYS A O 1
ATOM 1443 N N . TYR A 1 186 ? -10.281 -9.078 -0.77 1 97.19 186 TYR A N 1
ATOM 1444 C CA . TYR A 1 186 ? -10.273 -8.969 -2.225 1 97.19 186 TYR A CA 1
ATOM 1445 C C . TYR A 1 186 ? -10.281 -10.344 -2.879 1 97.19 186 TYR A C 1
ATOM 1447 O O . TYR A 1 186 ? -10.977 -10.555 -3.875 1 97.19 186 TYR A O 1
ATOM 1455 N N . GLN A 1 187 ? -9.547 -11.281 -2.35 1 95.12 187 GLN A N 1
ATOM 1456 C CA . GLN A 1 187 ? -9.445 -12.617 -2.922 1 95.12 187 GLN A CA 1
ATOM 1457 C C . GLN A 1 187 ? -10.812 -13.289 -3.004 1 95.12 187 GLN A C 1
ATOM 1459 O O . GLN A 1 187 ? -11.078 -14.055 -3.934 1 95.12 187 GLN A O 1
ATOM 1464 N N . SER A 1 188 ? -11.688 -13.016 -2.059 1 95.25 188 SER A N 1
ATOM 1465 C CA . SER A 1 188 ? -13.008 -13.641 -2.02 1 95.25 188 SER A CA 1
ATOM 1466 C C . SER A 1 188 ? -13.977 -12.938 -2.971 1 95.25 188 SER A C 1
ATOM 1468 O O . SER A 1 188 ? -15.133 -13.352 -3.105 1 95.25 188 SER A O 1
ATOM 1470 N N . ILE A 1 189 ? -13.469 -11.938 -3.67 1 95.69 189 ILE A N 1
ATOM 1471 C CA . ILE A 1 189 ? -14.352 -11.133 -4.512 1 95.69 189 ILE A CA 1
ATOM 1472 C C . ILE A 1 189 ? -13.82 -11.125 -5.945 1 95.69 189 ILE A C 1
ATOM 1474 O O . ILE A 1 189 ? -14.594 -11.188 -6.902 1 95.69 189 ILE A O 1
ATOM 1478 N N . ILE A 1 190 ? -12.453 -11.047 -6.078 1 95.44 190 ILE A N 1
ATOM 1479 C CA . ILE A 1 190 ? -11.906 -10.898 -7.422 1 95.44 190 ILE A CA 1
ATOM 1480 C C . ILE A 1 190 ? -10.828 -11.945 -7.66 1 95.44 190 ILE A C 1
ATOM 1482 O O . ILE A 1 190 ? -9.703 -11.617 -8.039 1 95.44 190 ILE A O 1
ATOM 1486 N N . SER A 1 191 ? -11.07 -13.164 -7.555 1 94.06 191 SER A N 1
ATOM 1487 C CA . SER A 1 191 ? -10.273 -14.32 -7.945 1 94.06 191 SER A CA 1
ATOM 1488 C C . SER A 1 191 ? -11.07 -15.273 -8.836 1 94.06 191 SER A C 1
ATOM 1490 O O . SER A 1 191 ? -12.273 -15.094 -9.016 1 94.06 191 SER A O 1
ATOM 1492 N N . GLY A 1 192 ? -10.336 -16.219 -9.461 1 92.25 192 GLY A N 1
ATOM 1493 C CA . GLY A 1 192 ? -11.047 -17.219 -10.227 1 92.25 192 GLY A CA 1
ATOM 1494 C C . GLY A 1 192 ? -12.055 -18 -9.406 1 92.25 192 GLY A C 1
ATOM 1495 O O . GLY A 1 192 ? -13.195 -18.203 -9.836 1 92.25 192 GLY A O 1
ATOM 1496 N N . LYS A 1 193 ? -11.648 -18.391 -8.258 1 89.94 193 LYS A N 1
ATOM 1497 C CA . LYS A 1 193 ? -12.547 -19.109 -7.352 1 89.94 193 LYS A CA 1
ATOM 1498 C C . LYS A 1 193 ? -13.75 -18.25 -6.977 1 89.94 193 LYS A C 1
ATOM 1500 O O . LYS A 1 193 ? -14.875 -18.75 -6.934 1 89.94 193 LYS A O 1
ATOM 1505 N N . ALA A 1 194 ? -13.539 -17.016 -6.676 1 94.31 194 ALA A N 1
ATOM 1506 C CA . ALA A 1 194 ? -14.617 -16.109 -6.309 1 94.31 194 ALA A CA 1
ATOM 1507 C C . ALA A 1 194 ? -15.633 -15.969 -7.445 1 94.31 194 ALA A C 1
ATOM 1509 O O . ALA A 1 194 ? -16.844 -15.945 -7.207 1 94.31 194 ALA A O 1
ATOM 1510 N N . LEU A 1 195 ? -15.133 -15.859 -8.656 1 94.81 195 LEU A N 1
ATOM 1511 C CA . LEU A 1 195 ? -16 -15.719 -9.82 1 94.81 195 LEU A CA 1
ATOM 1512 C C . LEU A 1 195 ? -16.891 -16.953 -9.992 1 94.81 195 LEU A C 1
ATOM 1514 O O . LEU A 1 195 ? -18.078 -16.828 -10.266 1 94.81 195 LEU A O 1
ATOM 1518 N N . LEU A 1 196 ? -16.312 -18.125 -9.82 1 94.31 196 LEU A N 1
ATOM 1519 C CA . LEU A 1 196 ? -17.062 -19.359 -9.906 1 94.31 196 LEU A CA 1
ATOM 1520 C C . LEU A 1 196 ? -18.125 -19.438 -8.805 1 94.31 196 LEU A C 1
ATOM 1522 O O . LEU A 1 196 ? -19.266 -19.828 -9.062 1 94.31 196 LEU A O 1
ATOM 1526 N N . ASN A 1 197 ? -17.781 -19.047 -7.633 1 94.19 197 ASN A N 1
ATOM 1527 C CA . ASN A 1 197 ? -1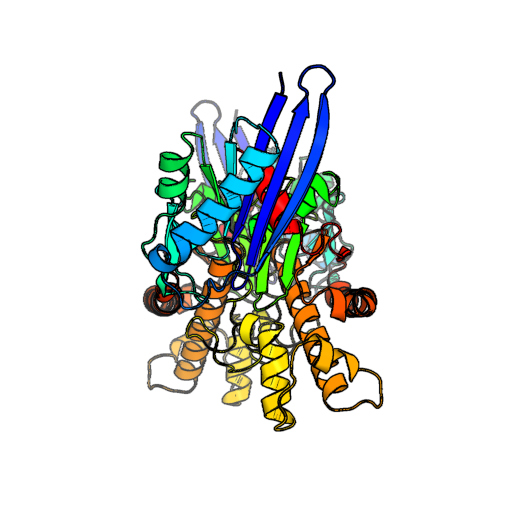8.719 -19.047 -6.516 1 94.19 197 ASN A CA 1
ATOM 1528 C C . ASN A 1 197 ? -19.859 -18.062 -6.75 1 94.19 197 ASN A C 1
ATOM 1530 O O . ASN A 1 197 ? -21.016 -18.375 -6.469 1 94.19 197 ASN A O 1
ATOM 1534 N N . ASP A 1 198 ? -19.531 -16.875 -7.23 1 94.62 198 ASP A N 1
ATOM 1535 C CA . ASP A 1 198 ? -20.547 -15.875 -7.523 1 94.62 198 ASP A CA 1
ATOM 1536 C C . ASP A 1 198 ? -21.516 -16.375 -8.586 1 94.62 198 ASP A C 1
ATOM 1538 O O . ASP A 1 198 ? -22.719 -16.125 -8.5 1 94.62 198 ASP A O 1
ATOM 1542 N N . TYR A 1 199 ? -20.938 -17.031 -9.57 1 95.69 199 TYR A N 1
ATOM 1543 C CA . TYR A 1 199 ? -21.797 -17.594 -10.609 1 95.69 199 TYR A CA 1
ATOM 1544 C C . TYR A 1 199 ? -22.781 -18.594 -10.031 1 95.69 199 TYR A C 1
ATOM 1546 O O . TYR A 1 199 ? -23.969 -18.562 -10.352 1 95.69 199 TYR A O 1
ATOM 1554 N N . PHE A 1 200 ? -22.297 -19.438 -9.227 1 95.62 200 PHE A N 1
ATOM 1555 C CA . PHE A 1 200 ? -23.141 -20.422 -8.586 1 95.62 200 PHE A CA 1
ATOM 1556 C C . PHE A 1 200 ? -24.219 -19.75 -7.738 1 95.62 200 PHE A C 1
ATOM 1558 O O . PHE A 1 200 ? -25.391 -20.125 -7.809 1 95.62 200 PHE A O 1
ATOM 1565 N N . ARG A 1 201 ? -23.859 -18.781 -6.973 1 94.19 201 ARG A N 1
ATOM 1566 C CA . ARG A 1 201 ? -24.766 -18.094 -6.062 1 94.19 201 ARG A CA 1
ATOM 1567 C C . ARG A 1 201 ? -25.859 -17.375 -6.836 1 94.19 201 ARG A C 1
ATOM 1569 O O . ARG A 1 201 ? -27.031 -17.375 -6.414 1 94.19 201 ARG A O 1
ATOM 1576 N N . GLU A 1 202 ? -25.469 -16.828 -7.914 1 93.62 202 GLU A N 1
ATOM 1577 C CA . GLU A 1 202 ? -26.422 -15.969 -8.617 1 93.62 202 GLU A CA 1
ATOM 1578 C C . GLU A 1 202 ? -27.234 -16.766 -9.633 1 93.62 202 GLU A C 1
ATOM 1580 O O . GLU A 1 202 ? -28.359 -16.375 -9.961 1 93.62 202 GLU A O 1
ATOM 1585 N N . SER A 1 203 ? -26.719 -17.844 -10.164 1 93.75 203 SER A N 1
ATOM 1586 C CA . SER A 1 203 ? -27.406 -18.562 -11.227 1 93.75 203 SER A CA 1
ATOM 1587 C C . SER A 1 203 ? -27.938 -19.906 -10.727 1 93.75 203 SER A C 1
ATOM 1589 O O . SER A 1 203 ? -28.75 -20.562 -11.391 1 93.75 203 SER A O 1
ATOM 1591 N N . ASN A 1 204 ? -27.438 -20.328 -9.578 1 94.62 204 ASN A N 1
ATOM 1592 C CA . ASN A 1 204 ? -27.703 -21.656 -9.023 1 94.62 204 ASN A CA 1
ATOM 1593 C C . ASN A 1 204 ? -27.188 -22.766 -9.938 1 94.62 204 ASN A C 1
ATOM 1595 O O . ASN A 1 204 ? -27.75 -23.859 -9.953 1 94.62 204 ASN A O 1
ATOM 1599 N N . LYS A 1 205 ? -26.2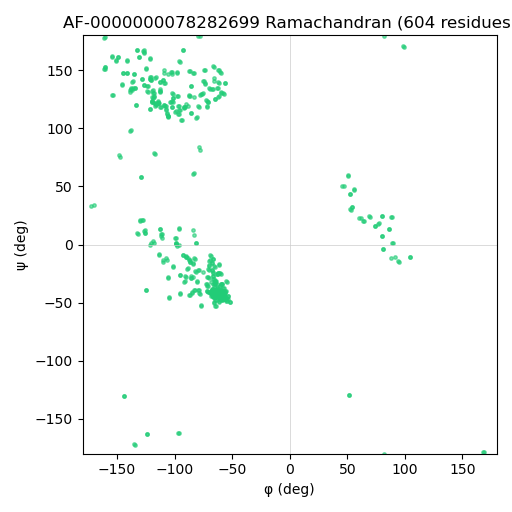34 -22.484 -10.797 1 93.75 205 LYS A N 1
ATOM 1600 C CA . LYS A 1 205 ? -25.562 -23.438 -11.688 1 93.75 205 LYS A CA 1
ATOM 1601 C C . LYS A 1 205 ? -24.062 -23.453 -11.43 1 93.75 205 LYS A C 1
ATOM 1603 O O . LYS A 1 205 ? -23.453 -22.422 -11.141 1 93.75 205 LYS A O 1
ATOM 1608 N N . LYS A 1 206 ? -23.562 -24.641 -11.523 1 93.12 206 LYS A N 1
ATOM 1609 C CA . LYS A 1 206 ? -22.109 -24.781 -11.352 1 93.12 206 LYS A CA 1
ATOM 1610 C C . LYS A 1 206 ? -21.406 -24.844 -12.703 1 93.12 206 LYS A C 1
ATOM 1612 O O . LYS A 1 206 ? -21.844 -25.547 -13.617 1 93.12 206 LYS A O 1
ATOM 1617 N N . ALA A 1 207 ? -20.453 -24.016 -12.828 1 92.31 207 ALA A N 1
ATOM 1618 C CA . ALA A 1 207 ? -19.578 -24.141 -13.992 1 92.31 207 ALA A CA 1
ATOM 1619 C C . ALA A 1 207 ? -18.5 -25.188 -13.75 1 92.31 207 ALA A C 1
ATOM 1621 O O . ALA A 1 207 ? -18 -25.328 -12.633 1 92.31 207 ALA A O 1
ATOM 1622 N N . ALA A 1 208 ? -18.078 -25.875 -14.773 1 90.06 208 ALA A N 1
ATOM 1623 C CA . ALA A 1 208 ? -17.031 -26.875 -14.641 1 90.06 208 ALA A CA 1
ATOM 1624 C C . ALA A 1 208 ? -15.703 -26.25 -14.258 1 90.06 208 ALA A C 1
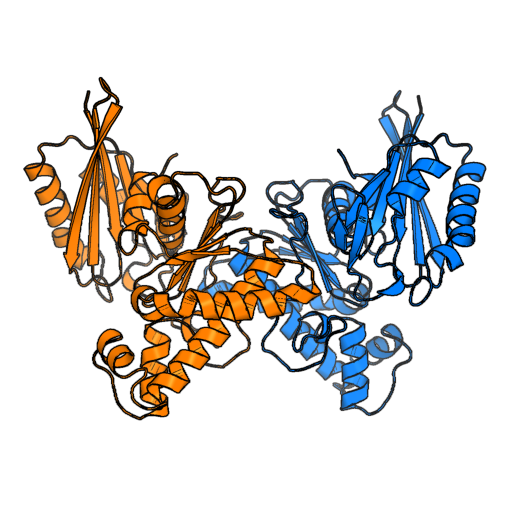ATOM 1626 O O . ALA A 1 208 ? -14.961 -26.797 -13.445 1 90.06 208 ALA A O 1
ATOM 1627 N N . ASP A 1 209 ? -15.391 -25.219 -14.867 1 90.75 209 ASP A N 1
ATOM 1628 C CA . ASP A 1 209 ? -14.18 -24.453 -14.609 1 90.75 209 ASP A CA 1
ATOM 1629 C C . ASP A 1 209 ? -14.297 -23.031 -15.148 1 90.75 209 ASP A C 1
ATOM 1631 O O . ASP A 1 209 ? -15.352 -22.641 -15.656 1 90.75 209 ASP A O 1
ATOM 1635 N N . ILE A 1 210 ? -13.266 -22.297 -14.914 1 91.38 210 ILE A N 1
ATOM 1636 C CA . ILE A 1 210 ? -13.273 -20.875 -15.289 1 91.38 210 ILE A CA 1
ATOM 1637 C C . ILE A 1 210 ? -13.406 -20.766 -16.812 1 91.38 210 ILE A C 1
ATOM 1639 O O . ILE A 1 210 ? -14.07 -19.859 -17.312 1 91.38 210 ILE A O 1
ATOM 1643 N N . GLN A 1 211 ? -12.781 -21.641 -17.516 1 91.12 211 GLN A N 1
ATOM 1644 C CA . GLN A 1 211 ? -12.852 -21.609 -18.969 1 91.12 211 GLN A CA 1
ATOM 1645 C C . GLN A 1 211 ? -14.289 -21.766 -19.453 1 91.12 211 GLN A C 1
ATOM 1647 O O . GLN A 1 211 ? -14.727 -21.031 -20.344 1 91.12 211 GLN A O 1
ATOM 1652 N N . SER A 1 212 ? -14.938 -22.719 -18.891 1 92.12 212 SER A N 1
ATOM 1653 C CA . SER A 1 212 ? -16.328 -22.953 -19.281 1 92.12 212 SER A CA 1
ATOM 1654 C C . SER A 1 212 ? -17.188 -21.734 -19 1 92.12 212 SER A C 1
ATOM 1656 O O . SER A 1 212 ? -18.078 -21.422 -19.797 1 92.12 212 SER A O 1
ATOM 1658 N N . LEU A 1 213 ? -16.938 -21.125 -17.906 1 92.69 213 LEU A N 1
ATOM 1659 C CA . LEU A 1 213 ? -17.688 -19.938 -17.531 1 92.69 213 LEU A CA 1
ATOM 1660 C C . LEU A 1 213 ? -17.406 -18.781 -18.5 1 92.69 213 LEU A C 1
ATOM 1662 O O . LEU A 1 213 ? -18.328 -18.141 -19 1 92.69 213 LEU A O 1
ATOM 1666 N N . MET A 1 214 ? -16.156 -18.594 -18.812 1 91.81 214 MET A N 1
ATOM 1667 C CA . MET A 1 214 ? -15.727 -17.469 -19.641 1 91.81 214 MET A CA 1
ATOM 1668 C C . MET A 1 214 ? -16.188 -17.641 -21.094 1 91.81 214 MET A C 1
ATOM 1670 O O . MET A 1 214 ? -16.438 -16.672 -21.797 1 91.81 214 MET A O 1
ATOM 1674 N N . ASN A 1 215 ? -16.328 -18.859 -21.5 1 89.69 215 ASN A N 1
ATOM 1675 C CA . ASN A 1 215 ? -16.844 -19.141 -22.844 1 89.69 215 ASN A CA 1
ATOM 1676 C C . ASN A 1 215 ? -18.266 -18.625 -23.031 1 89.69 215 ASN A C 1
ATOM 1678 O O . ASN A 1 215 ? -18.703 -18.375 -24.156 1 89.69 215 ASN A O 1
ATOM 1682 N N . LYS A 1 216 ? -18.922 -18.531 -21.969 1 87.12 216 LYS A N 1
ATOM 1683 C CA . LYS A 1 216 ? -20.312 -18.109 -22.031 1 87.12 216 LYS A CA 1
ATOM 1684 C C . LYS A 1 216 ? -20.438 -16.578 -21.969 1 87.12 216 LYS A C 1
ATOM 1686 O O . LYS A 1 216 ? -21.516 -16.031 -22.219 1 87.12 216 LYS A O 1
ATOM 1691 N N . VAL A 1 217 ? -19.281 -15.945 -21.625 1 83.31 217 VAL A N 1
ATOM 1692 C CA . VAL A 1 217 ? -19.281 -14.484 -21.578 1 83.31 217 VAL A CA 1
ATOM 1693 C C . VAL A 1 217 ? -19.484 -13.914 -22.969 1 83.31 217 VAL A C 1
ATOM 1695 O O . VAL A 1 217 ? -18.844 -14.344 -23.922 1 83.31 217 VAL A O 1
ATOM 1698 N N . LYS A 1 218 ? -20.141 -12.906 -23.484 1 73.88 218 LYS A N 1
ATOM 1699 C CA . LYS A 1 218 ? -20.422 -12.156 -24.703 1 73.88 218 LYS A CA 1
ATOM 1700 C C . LYS A 1 218 ? -21.656 -12.711 -25.406 1 73.88 218 LYS A C 1
ATOM 1702 O O . LYS A 1 218 ? -22.156 -12.109 -26.375 1 73.88 218 LYS A O 1
ATOM 1707 N N . MET A 1 219 ? -22.109 -13.719 -25.047 1 65.12 219 MET A N 1
ATOM 1708 C CA . MET A 1 219 ? -23.172 -14.266 -25.891 1 65.12 219 MET A CA 1
ATOM 1709 C C . MET A 1 219 ? -24.469 -13.5 -25.688 1 65.12 219 MET A C 1
ATOM 1711 O O . MET A 1 219 ? -25.25 -13.344 -26.625 1 65.12 219 MET A O 1
ATOM 1715 N N . ASN A 1 220 ? -24.75 -12.82 -24.609 1 65.75 220 ASN A N 1
ATOM 1716 C CA . ASN A 1 220 ? -26.078 -12.234 -24.516 1 65.75 220 ASN A CA 1
ATOM 1717 C C . ASN A 1 220 ? -26.203 -11.32 -23.297 1 65.75 220 ASN A C 1
ATOM 1719 O O . ASN A 1 220 ? -27.297 -11.156 -22.75 1 65.75 220 ASN A O 1
ATOM 1723 N N . GLY A 1 221 ? -25.109 -10.711 -23 1 75.44 221 GLY A N 1
ATOM 1724 C CA . GLY A 1 221 ? -25.312 -9.883 -21.828 1 75.44 221 GLY A CA 1
ATOM 1725 C C . GLY A 1 221 ? -25.906 -10.641 -20.656 1 75.44 221 GLY A C 1
ATOM 1726 O O . GLY A 1 221 ? -26.766 -10.117 -19.953 1 75.44 221 GLY A O 1
ATOM 1727 N N . ASN A 1 222 ? -25.672 -11.766 -20.516 1 88.06 222 ASN A N 1
ATOM 1728 C CA . ASN A 1 222 ? -26.172 -12.719 -19.531 1 88.06 222 ASN A CA 1
ATOM 1729 C C . ASN A 1 222 ? -25.453 -12.578 -18.203 1 88.06 222 ASN A C 1
ATOM 1731 O O . ASN A 1 222 ? -24.703 -11.617 -17.984 1 88.06 222 ASN A O 1
ATOM 1735 N N . ILE A 1 223 ? -25.859 -13.398 -17.266 1 89.56 223 ILE A N 1
ATOM 1736 C CA . ILE A 1 223 ? -25.344 -13.344 -15.906 1 89.56 223 ILE A CA 1
ATOM 1737 C C . ILE A 1 223 ? -23.828 -13.438 -15.914 1 89.56 223 ILE A C 1
ATOM 1739 O O . ILE A 1 223 ? -23.156 -12.789 -15.109 1 89.56 223 ILE A O 1
ATOM 1743 N N . GLU A 1 224 ? -23.328 -14.188 -16.922 1 90.25 224 GLU A N 1
ATOM 1744 C CA . GLU A 1 224 ? -21.875 -14.336 -17.031 1 90.25 224 GLU A CA 1
ATOM 1745 C C . GLU A 1 224 ? -21.219 -13 -17.375 1 90.25 224 GLU A C 1
ATOM 1747 O O . GLU A 1 224 ? -20.203 -12.648 -16.781 1 90.25 224 GLU A O 1
ATOM 1752 N N . SER A 1 225 ? -21.859 -12.297 -18.203 1 92.94 225 SER A N 1
ATOM 1753 C CA . SER A 1 225 ? -21.328 -10.992 -18.609 1 92.94 225 SER A CA 1
ATOM 1754 C C . SER A 1 225 ? -21.406 -9.992 -17.453 1 92.94 225 SER A C 1
ATOM 1756 O O . SER A 1 225 ? -20.469 -9.227 -17.219 1 92.94 225 SER A O 1
ATOM 1758 N N . LYS A 1 226 ? -22.484 -10.047 -16.75 1 94.31 226 LYS A N 1
ATOM 1759 C CA . LYS A 1 226 ? -22.656 -9.156 -15.609 1 94.31 226 LYS A CA 1
ATOM 1760 C C . LYS A 1 226 ? -21.594 -9.422 -14.539 1 94.31 226 LYS A C 1
ATOM 1762 O O . LYS A 1 226 ? -21.031 -8.484 -13.977 1 94.31 226 LYS A O 1
ATOM 1767 N N . LEU A 1 227 ? -21.344 -10.641 -14.281 1 94.69 227 LEU A N 1
ATOM 1768 C CA . LEU A 1 227 ? -20.359 -11.031 -13.266 1 94.69 227 LEU A CA 1
ATOM 1769 C C . LEU A 1 227 ? -18.953 -10.609 -13.68 1 94.69 227 LEU A C 1
ATOM 1771 O O . LEU A 1 227 ? -18.188 -10.125 -12.852 1 94.69 227 LEU A O 1
ATOM 1775 N N . LEU A 1 228 ? -18.688 -10.75 -14.914 1 94.88 228 LEU A N 1
ATOM 1776 C CA . LEU A 1 228 ? -17.359 -10.375 -15.398 1 94.88 228 LEU A CA 1
ATOM 1777 C C . LEU A 1 228 ? -17.156 -8.867 -15.312 1 94.88 228 LEU A C 1
ATOM 1779 O O . LEU A 1 228 ? -16.094 -8.398 -14.898 1 94.88 228 LEU A O 1
ATOM 1783 N N . PHE A 1 229 ? -18.188 -8.133 -15.68 1 94.81 229 PHE A N 1
ATOM 1784 C CA . PHE A 1 229 ? -18.078 -6.68 -15.641 1 94.81 229 PHE A CA 1
ATOM 1785 C C . PHE A 1 229 ? -17.906 -6.191 -14.203 1 94.81 229 PHE A C 1
ATOM 1787 O O . PHE A 1 229 ? -17.141 -5.266 -13.945 1 94.81 229 PHE A O 1
ATOM 1794 N N . ARG A 1 230 ? -18.609 -6.809 -13.305 1 95.56 230 ARG A N 1
ATOM 1795 C CA . ARG A 1 230 ? -18.422 -6.5 -11.891 1 95.56 230 ARG A CA 1
ATOM 1796 C C . ARG A 1 230 ? -17 -6.809 -11.445 1 95.56 230 ARG A C 1
ATOM 1798 O O . ARG A 1 230 ? -16.375 -6.016 -10.734 1 95.56 230 ARG A O 1
ATOM 1805 N N . PHE A 1 231 ? -16.531 -7.961 -11.906 1 96.5 231 PHE A N 1
ATOM 1806 C CA . PHE A 1 231 ? -15.156 -8.375 -11.625 1 96.5 231 PHE A CA 1
ATOM 1807 C C . PHE A 1 231 ? -14.156 -7.34 -12.117 1 96.5 231 PHE A C 1
ATOM 1809 O O . PHE A 1 231 ? -13.273 -6.918 -11.375 1 96.5 231 PHE A O 1
ATOM 1816 N N . ILE A 1 232 ? -14.359 -6.852 -13.305 1 97.25 232 ILE A N 1
ATOM 1817 C CA . ILE A 1 232 ? -13.461 -5.898 -13.953 1 97.25 232 ILE A CA 1
ATOM 1818 C C . ILE A 1 232 ? -13.5 -4.566 -13.211 1 97.25 232 ILE A C 1
ATOM 1820 O O . ILE A 1 232 ? -12.453 -3.951 -12.977 1 97.25 232 ILE A O 1
ATOM 1824 N N . ASN A 1 233 ? -14.617 -4.18 -12.773 1 97.44 233 ASN A N 1
ATOM 1825 C CA . ASN A 1 233 ? -14.758 -2.914 -12.055 1 97.44 233 ASN A CA 1
ATOM 1826 C C . ASN A 1 233 ? -14.07 -2.957 -10.695 1 97.44 233 ASN A C 1
ATOM 1828 O O . ASN A 1 233 ? -13.359 -2.02 -10.328 1 97.44 233 ASN A O 1
ATOM 1832 N N . ILE A 1 234 ? -14.266 -4.039 -10 1 97.25 234 ILE A N 1
ATOM 1833 C CA . ILE A 1 234 ? -13.672 -4.164 -8.672 1 97.25 234 ILE A CA 1
ATOM 1834 C C . ILE A 1 234 ? -12.156 -4.281 -8.797 1 97.25 234 ILE A C 1
ATOM 1836 O O . ILE A 1 234 ? -11.414 -3.689 -8.008 1 97.25 234 ILE A O 1
ATOM 1840 N N . LEU A 1 235 ? -11.695 -5.023 -9.781 1 98.06 235 LEU A N 1
ATOM 1841 C CA . LEU A 1 235 ? -10.266 -5.117 -10.047 1 98.06 235 LEU A CA 1
ATOM 1842 C C . LEU A 1 235 ? -9.68 -3.744 -10.359 1 98.06 235 LEU A C 1
ATOM 1844 O O . LEU A 1 235 ? -8.602 -3.404 -9.875 1 98.06 235 LEU A O 1
ATOM 1848 N N . SER A 1 236 ? -10.391 -2.936 -11.156 1 98.5 236 SER A N 1
ATOM 1849 C CA . SER A 1 236 ? -9.953 -1.585 -11.484 1 98.5 236 SER A CA 1
ATOM 1850 C C . SER A 1 236 ? -9.812 -0.728 -10.227 1 98.5 236 SER A C 1
ATOM 18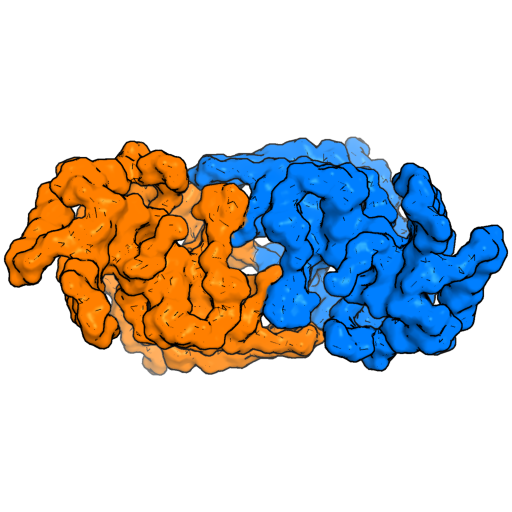52 O O . SER A 1 236 ? -8.828 -0.007 -10.062 1 98.5 236 SER A O 1
ATOM 1854 N N . ASN A 1 237 ? -10.75 -0.872 -9.352 1 97.31 237 ASN A N 1
ATOM 1855 C CA . ASN A 1 237 ? -10.695 -0.141 -8.094 1 97.31 237 ASN A CA 1
ATOM 1856 C C . ASN A 1 237 ? -9.516 -0.581 -7.238 1 97.31 237 ASN A C 1
ATOM 1858 O O . ASN A 1 237 ? -8.859 0.248 -6.602 1 97.31 237 ASN A O 1
ATOM 1862 N N . CYS A 1 238 ? -9.312 -1.841 -7.199 1 98.19 238 CYS A N 1
ATOM 1863 C CA . CYS A 1 238 ? -8.172 -2.395 -6.473 1 98.19 238 CYS A CA 1
ATOM 1864 C C . CYS A 1 238 ? -6.863 -1.826 -6.996 1 98.19 238 CYS A C 1
ATOM 1866 O O . CYS A 1 238 ? -6.004 -1.409 -6.215 1 98.19 238 CYS A O 1
ATOM 1868 N N . ILE A 1 239 ? -6.727 -1.775 -8.289 1 98.69 239 ILE A N 1
ATOM 1869 C CA . ILE A 1 239 ? -5.527 -1.253 -8.938 1 98.69 239 ILE A CA 1
ATOM 1870 C C . ILE A 1 239 ? -5.383 0.236 -8.633 1 98.69 239 ILE A C 1
ATOM 1872 O O . ILE A 1 239 ? -4.301 0.702 -8.273 1 98.69 239 ILE A O 1
ATOM 1876 N N . TYR A 1 240 ? -6.469 0.95 -8.75 1 98.5 240 TYR A N 1
ATOM 1877 C CA . TYR A 1 240 ? -6.48 2.365 -8.391 1 98.5 240 TYR A CA 1
ATOM 1878 C C . TYR A 1 240 ? -5.934 2.578 -6.988 1 98.5 240 TYR A C 1
ATOM 1880 O O . TYR A 1 240 ? -5.074 3.438 -6.773 1 98.5 240 TYR A O 1
ATOM 1888 N N . ASN A 1 241 ? -6.43 1.823 -6.062 1 98.56 241 ASN A N 1
ATOM 1889 C CA . ASN A 1 241 ? -6.023 1.958 -4.668 1 98.56 241 ASN A CA 1
ATOM 1890 C C . ASN A 1 241 ? -4.531 1.684 -4.492 1 98.56 241 ASN A C 1
ATOM 1892 O O . ASN A 1 241 ? -3.857 2.375 -3.727 1 98.56 241 ASN A O 1
ATOM 1896 N N . LEU A 1 242 ? -4.02 0.678 -5.18 1 98.75 242 LEU A N 1
ATOM 1897 C CA . LEU A 1 242 ? -2.594 0.379 -5.125 1 98.75 242 LEU A CA 1
ATOM 1898 C C . LEU A 1 242 ? -1.771 1.555 -5.641 1 98.75 242 LEU A C 1
ATOM 1900 O O . LEU A 1 242 ? -0.738 1.897 -5.059 1 98.75 242 LEU A O 1
ATOM 1904 N N . VAL A 1 243 ? -2.242 2.174 -6.691 1 98.44 243 VAL A N 1
ATOM 1905 C CA . VAL A 1 243 ? -1.536 3.309 -7.277 1 98.44 243 VAL A CA 1
ATOM 1906 C C . VAL A 1 243 ? -1.541 4.48 -6.301 1 98.44 243 VAL A C 1
ATOM 1908 O O . VAL A 1 243 ? -0.521 5.152 -6.121 1 98.44 243 VAL A O 1
ATOM 1911 N N . MET A 1 244 ? -2.621 4.691 -5.648 1 97.44 244 MET A N 1
ATOM 1912 C CA . MET A 1 244 ? -2.73 5.789 -4.691 1 97.44 244 MET A CA 1
ATOM 1913 C C . MET A 1 244 ? -1.789 5.578 -3.51 1 97.44 244 MET A C 1
ATOM 1915 O O . MET A 1 244 ? -1.242 6.539 -2.967 1 97.44 244 MET A O 1
ATOM 1919 N N . LEU A 1 245 ? -1.556 4.391 -3.164 1 98.5 245 LEU A N 1
ATOM 1920 C CA . LEU A 1 245 ? -0.747 4.086 -1.988 1 98.5 245 LEU A CA 1
ATOM 1921 C C . LEU A 1 245 ? 0.734 4.02 -2.35 1 98.5 245 LEU A C 1
ATOM 1923 O O . LEU A 1 245 ? 1.574 4.586 -1.646 1 98.5 245 LEU A O 1
ATOM 1927 N N . PHE A 1 246 ? 1.036 3.363 -3.475 1 98.56 246 PHE A N 1
ATOM 1928 C CA . PHE A 1 246 ? 2.428 3.033 -3.756 1 98.56 246 PHE A CA 1
ATOM 1929 C C . PHE A 1 246 ? 3.018 4 -4.773 1 98.56 246 PHE A C 1
ATOM 1931 O O . PHE A 1 246 ? 4.238 4.098 -4.91 1 98.56 246 PHE A O 1
ATOM 1938 N N . ASP A 1 247 ? 2.148 4.699 -5.527 1 97.25 247 ASP A N 1
ATOM 1939 C CA . ASP A 1 247 ? 2.627 5.566 -6.598 1 97.25 247 ASP A CA 1
ATOM 1940 C C . ASP A 1 247 ? 3.594 4.824 -7.52 1 97.25 247 ASP A C 1
ATOM 1942 O O . ASP A 1 247 ? 4.727 5.266 -7.723 1 97.25 247 ASP A O 1
ATOM 1946 N N . ILE A 1 248 ? 3.055 3.758 -8.102 1 97.19 248 ILE A N 1
ATOM 1947 C CA . ILE A 1 248 ? 3.842 2.857 -8.938 1 97.19 248 ILE A CA 1
ATOM 1948 C C . ILE A 1 248 ? 3.547 3.127 -10.406 1 97.19 248 ILE A C 1
ATOM 1950 O O . ILE A 1 248 ? 2.416 3.463 -10.773 1 97.19 248 ILE A O 1
ATOM 1954 N N . SER A 1 249 ? 4.547 2.916 -11.273 1 96.44 249 SER A N 1
ATOM 1955 C CA . SER A 1 249 ? 4.406 3.279 -12.68 1 96.44 249 SER A CA 1
ATOM 1956 C C . SER A 1 249 ? 3.734 2.164 -13.469 1 96.44 249 SER A C 1
ATOM 1958 O O . SER A 1 249 ? 3.078 2.424 -14.484 1 96.44 249 SER A O 1
ATOM 1960 N N . HIS A 1 250 ? 3.928 0.848 -12.992 1 98.69 250 HIS A N 1
ATOM 1961 C CA . HIS A 1 250 ? 3.416 -0.267 -13.781 1 98.69 250 HIS A CA 1
ATOM 1962 C C . HIS A 1 250 ? 2.691 -1.279 -12.898 1 98.69 250 HIS A C 1
ATOM 1964 O O . HIS A 1 250 ? 3.139 -1.572 -11.789 1 98.69 250 HIS A O 1
ATOM 1970 N N . ILE A 1 251 ? 1.569 -1.688 -13.367 1 98.81 251 ILE A N 1
ATOM 1971 C CA . ILE A 1 251 ? 0.872 -2.867 -12.859 1 98.81 251 ILE A CA 1
ATOM 1972 C C . ILE A 1 251 ? 0.93 -3.984 -13.898 1 98.81 251 ILE A C 1
ATOM 1974 O O . ILE A 1 251 ? 0.504 -3.801 -15.039 1 98.81 251 ILE A O 1
ATOM 1978 N N . VAL A 1 252 ? 1.52 -5.113 -13.531 1 98.81 252 VAL A N 1
ATOM 1979 C CA . VAL A 1 252 ? 1.58 -6.273 -14.406 1 98.81 252 VAL A CA 1
ATOM 1980 C C . VAL A 1 252 ? 0.539 -7.305 -13.977 1 98.81 252 VAL A C 1
ATOM 1982 O O . VAL A 1 252 ? 0.572 -7.793 -12.844 1 98.81 252 VAL A O 1
ATOM 1985 N N . LEU A 1 253 ? -0.39 -7.602 -14.852 1 98.5 253 LEU A N 1
ATOM 1986 C CA . LEU A 1 253 ? -1.423 -8.586 -14.547 1 98.5 253 LEU A CA 1
ATOM 1987 C C . LEU A 1 253 ? -0.994 -9.977 -15 1 98.5 253 LEU A C 1
ATOM 1989 O O . LEU A 1 253 ? -0.7 -10.195 -16.172 1 98.5 253 LEU A O 1
ATOM 1993 N N . GLY A 1 254 ? -0.896 -10.859 -14 1 97.12 254 GLY A N 1
ATOM 1994 C CA . GLY A 1 254 ? -0.562 -12.25 -14.273 1 97.12 254 GLY A CA 1
ATOM 1995 C C . GLY A 1 254 ? -1.444 -13.234 -13.531 1 97.12 254 GLY A C 1
ATOM 1996 O O . GLY A 1 254 ? -2.492 -12.859 -13 1 97.12 254 GLY A O 1
ATOM 1997 N N . GLY A 1 255 ? -1.078 -14.508 -13.625 1 92.19 255 GLY A N 1
ATOM 1998 C CA . GLY A 1 255 ? -1.882 -15.562 -13.031 1 92.19 255 GLY A CA 1
ATOM 1999 C C . GLY A 1 255 ? -2.785 -16.266 -14.031 1 92.19 255 GLY A C 1
ATOM 2000 O O . GLY A 1 255 ? -2.947 -15.797 -15.156 1 92.19 255 GLY A O 1
ATOM 2001 N N . GLY A 1 256 ? -3.375 -17.328 -13.609 1 87.44 256 GLY A N 1
ATOM 2002 C CA . GLY A 1 256 ? -4.145 -18.188 -14.492 1 87.44 256 GLY A CA 1
ATOM 2003 C C . GLY A 1 256 ? -5.398 -17.531 -15.031 1 87.44 256 GLY A C 1
ATOM 2004 O O . GLY A 1 256 ? -5.867 -17.859 -16.125 1 87.44 256 GLY A O 1
ATOM 2005 N N . MET A 1 257 ? -5.906 -16.547 -14.344 1 88.94 257 MET A N 1
ATOM 2006 C CA . MET A 1 257 ? -7.152 -15.875 -14.719 1 88.94 257 MET A CA 1
ATOM 2007 C C . MET A 1 257 ? -6.91 -14.82 -15.789 1 88.94 257 MET A C 1
ATOM 2009 O O . MET A 1 257 ? -7.836 -14.43 -16.5 1 88.94 257 MET A O 1
ATOM 2013 N N . VAL A 1 258 ? -5.711 -14.352 -15.875 1 91.19 258 VAL A N 1
ATOM 2014 C CA . VAL A 1 258 ? -5.434 -13.172 -16.688 1 91.19 258 VAL A CA 1
ATOM 2015 C C . VAL A 1 258 ? -5.707 -13.492 -18.156 1 91.19 258 VAL A C 1
ATOM 2017 O O . VAL A 1 258 ? -6.18 -12.633 -18.906 1 91.19 258 VAL A O 1
ATOM 2020 N N . GLN A 1 259 ? -5.508 -14.742 -18.562 1 90.44 259 GLN A N 1
ATOM 2021 C CA . GLN A 1 259 ? -5.73 -15.117 -19.953 1 90.44 259 GLN A CA 1
ATOM 2022 C C . GLN A 1 259 ? -7.188 -14.906 -20.359 1 90.44 259 GLN A C 1
ATOM 2024 O O . GLN A 1 259 ? -7.492 -14.695 -21.531 1 90.44 259 GLN A O 1
ATOM 2029 N N . PHE A 1 260 ? -8.055 -14.922 -19.422 1 90.69 260 PHE A N 1
ATOM 2030 C CA . PHE A 1 260 ? -9.484 -14.812 -19.703 1 90.69 260 PHE A CA 1
ATOM 2031 C C . PHE A 1 260 ? -9.93 -13.352 -19.688 1 90.69 260 PHE A C 1
ATOM 2033 O O . PHE A 1 260 ? -11.039 -13.031 -20.109 1 90.69 260 PHE A O 1
ATOM 2040 N N . ILE A 1 261 ? -9.008 -12.453 -19.203 1 92.56 261 ILE A N 1
ATOM 2041 C CA . ILE A 1 261 ? -9.453 -11.062 -19.094 1 92.56 261 ILE A CA 1
ATOM 2042 C C . ILE A 1 261 ? -8.477 -10.148 -19.844 1 92.56 261 ILE A C 1
ATOM 2044 O O . ILE A 1 261 ? -8.531 -8.93 -19.688 1 92.56 261 ILE A O 1
ATOM 2048 N N . ILE A 1 262 ? -7.598 -10.719 -20.641 1 94.12 262 ILE A N 1
ATOM 2049 C CA . ILE A 1 262 ? -6.586 -9.953 -21.359 1 94.12 262 ILE A CA 1
ATOM 2050 C C . ILE A 1 262 ? -7.258 -8.914 -22.25 1 94.12 262 ILE A C 1
ATOM 2052 O O . ILE A 1 262 ? -6.77 -7.793 -22.375 1 94.12 262 ILE A O 1
ATOM 2056 N N . GLU A 1 263 ? -8.328 -9.25 -22.891 1 94 263 GLU A N 1
ATOM 2057 C CA . GLU A 1 263 ? -9.023 -8.359 -23.812 1 94 263 GLU A CA 1
ATOM 2058 C C . GLU A 1 263 ? -9.648 -7.18 -23.078 1 94 263 GLU A C 1
ATOM 2060 O O . GLU A 1 263 ? -10.023 -6.184 -23.703 1 94 263 GLU A O 1
ATOM 2065 N N . TYR A 1 264 ? -9.766 -7.27 -21.797 1 96.19 264 TYR A N 1
ATOM 2066 C CA . TYR A 1 264 ? -10.414 -6.223 -21.016 1 96.19 264 TYR A CA 1
ATOM 2067 C C . TYR A 1 264 ? -9.375 -5.301 -20.375 1 96.19 264 TYR A C 1
ATOM 2069 O O . TYR A 1 264 ? -9.734 -4.34 -19.688 1 96.19 264 TYR A O 1
ATOM 2077 N N . ILE A 1 265 ? -8.078 -5.531 -20.594 1 97.88 265 ILE A N 1
ATOM 2078 C CA . ILE A 1 265 ? -7.023 -4.719 -20 1 97.88 265 ILE A CA 1
ATOM 2079 C C . ILE A 1 265 ? -7.176 -3.266 -20.438 1 97.88 265 ILE A C 1
ATOM 2081 O O . ILE A 1 265 ? -7.082 -2.348 -19.625 1 97.88 265 ILE A O 1
ATOM 2085 N N . PRO A 1 266 ? -7.504 -2.988 -21.734 1 98.12 266 PRO A N 1
ATOM 2086 C CA . PRO A 1 266 ? -7.738 -1.593 -22.109 1 98.12 266 PRO A CA 1
ATOM 2087 C C . PRO A 1 266 ? -8.891 -0.956 -21.344 1 98.12 266 PRO A C 1
ATOM 2089 O O . PRO A 1 266 ? -8.812 0.221 -20.969 1 98.12 266 PRO A O 1
ATOM 2092 N N . LYS A 1 267 ? -9.938 -1.752 -21.141 1 97.94 267 LYS A N 1
ATOM 2093 C CA . LYS A 1 267 ? -11.07 -1.235 -20.359 1 97.94 267 LYS A CA 1
ATOM 2094 C C . LYS A 1 267 ? -10.664 -0.94 -18.922 1 97.94 267 LYS A C 1
ATOM 2096 O O . LYS A 1 267 ? -11.055 0.083 -18.359 1 97.94 267 LYS A O 1
ATOM 2101 N N . ILE A 1 268 ? -9.922 -1.822 -18.312 1 98.56 268 ILE A N 1
ATOM 2102 C CA . ILE A 1 268 ? -9.398 -1.605 -16.969 1 98.56 268 ILE A CA 1
ATOM 2103 C C . ILE A 1 268 ? -8.562 -0.329 -16.938 1 98.56 268 ILE A C 1
ATOM 2105 O O . ILE A 1 268 ? -8.734 0.513 -16.047 1 98.56 268 ILE A O 1
ATOM 2109 N N . GLN A 1 269 ? -7.668 -0.183 -17.938 1 98.69 269 GLN A N 1
ATOM 2110 C CA . GLN A 1 269 ? -6.84 1.011 -18.078 1 98.69 269 GLN A CA 1
ATOM 2111 C C . GLN A 1 269 ? -7.695 2.273 -18.109 1 98.69 269 GLN A C 1
ATOM 2113 O O . GLN A 1 269 ? -7.387 3.256 -17.422 1 98.69 269 GLN A O 1
ATOM 2118 N N . GLU A 1 270 ? -8.695 2.229 -18.859 1 98.44 270 GLU A N 1
ATOM 2119 C CA . GLU A 1 270 ? -9.594 3.369 -19.016 1 98.44 270 GLU A CA 1
ATOM 2120 C C . GLU A 1 270 ? -10.25 3.746 -17.688 1 98.44 270 GLU A C 1
ATOM 2122 O O . GLU A 1 270 ? -10.273 4.922 -17.312 1 98.44 270 GLU A O 1
ATOM 2127 N N . ILE A 1 271 ? -10.805 2.756 -16.984 1 98.12 271 ILE A N 1
ATOM 2128 C CA . ILE A 1 271 ? -11.484 2.988 -15.719 1 98.12 271 ILE A CA 1
ATOM 2129 C C . ILE A 1 271 ? -10.516 3.592 -14.711 1 98.12 271 ILE A C 1
ATOM 2131 O O . ILE A 1 271 ? -10.82 4.598 -14.07 1 98.12 271 ILE A O 1
ATOM 2135 N N . VAL A 1 272 ? -9.32 3.008 -14.617 1 98.5 272 VAL A N 1
ATOM 2136 C CA . VAL A 1 272 ? -8.328 3.465 -13.648 1 98.5 272 VAL A CA 1
ATOM 2137 C C . VAL A 1 272 ? -7.863 4.871 -14.008 1 98.5 272 VAL A C 1
ATOM 2139 O O . VAL A 1 272 ? -7.738 5.734 -13.133 1 98.5 272 VAL A O 1
ATOM 2142 N N . ASN A 1 273 ? -7.598 5.113 -15.273 1 97.44 273 ASN A N 1
ATOM 2143 C CA . ASN A 1 273 ? -7.188 6.441 -15.727 1 97.44 273 ASN A CA 1
ATOM 2144 C C . ASN A 1 273 ? -8.227 7.496 -15.375 1 97.44 273 ASN A C 1
ATOM 2146 O O . ASN A 1 273 ? -7.879 8.609 -14.969 1 97.44 273 ASN A O 1
ATOM 2150 N N . GLU A 1 274 ? -9.438 7.184 -15.57 1 97.44 274 GLU A N 1
ATOM 2151 C CA . GLU A 1 274 ? -10.508 8.125 -15.242 1 97.44 274 GLU A CA 1
ATOM 2152 C C . GLU A 1 274 ? -10.516 8.453 -13.758 1 97.44 274 GLU A C 1
ATOM 2154 O O . GLU A 1 274 ? -10.703 9.609 -13.375 1 97.44 274 GLU A O 1
ATOM 2159 N N . GLN A 1 275 ? -10.344 7.473 -12.945 1 96.5 275 GLN A N 1
ATOM 2160 C CA . GLN A 1 275 ? -10.305 7.676 -11.5 1 96.5 275 GLN A CA 1
ATOM 2161 C C . GLN A 1 275 ? -9.094 8.508 -11.094 1 96.5 275 GLN A C 1
ATOM 2163 O O . GLN A 1 275 ? -9.172 9.297 -10.148 1 96.5 275 GLN A O 1
ATOM 2168 N N . LEU A 1 276 ? -8 8.312 -11.812 1 96.44 276 LEU A N 1
ATOM 2169 C CA . LEU A 1 276 ? -6.742 8.953 -11.453 1 96.44 276 LEU A CA 1
ATOM 2170 C C . LEU A 1 276 ? -6.672 10.367 -12.016 1 96.44 276 LEU A C 1
ATOM 2172 O O . LEU A 1 276 ? -5.84 11.172 -11.594 1 96.44 276 LEU A O 1
ATOM 2176 N N . LYS A 1 277 ? -7.496 10.688 -12.938 1 94.06 277 LYS A N 1
ATOM 2177 C CA . LYS A 1 277 ? -7.434 11.914 -13.727 1 94.06 277 LYS A CA 1
ATOM 2178 C C . LYS A 1 277 ? -7.449 13.148 -12.82 1 94.06 277 LYS A C 1
ATOM 2180 O O . LYS A 1 277 ? -6.676 14.086 -13.023 1 94.06 277 LYS A O 1
ATOM 2185 N N . ILE A 1 278 ? -8.25 13.156 -11.797 1 87.81 278 ILE A N 1
ATOM 2186 C CA . ILE A 1 278 ? -8.414 14.32 -10.93 1 87.81 278 ILE A CA 1
ATOM 2187 C C . ILE A 1 278 ? -7.125 14.57 -10.156 1 87.81 278 ILE A C 1
ATOM 2189 O O . ILE A 1 278 ? -6.855 15.703 -9.742 1 87.81 278 ILE A O 1
ATOM 2193 N N . PHE A 1 279 ? -6.344 13.602 -10.031 1 89.94 279 PHE A N 1
ATOM 2194 C CA . PHE A 1 279 ? -5.094 13.727 -9.289 1 89.94 279 PHE A CA 1
ATOM 2195 C C . PHE A 1 279 ? -3.924 13.938 -10.242 1 89.94 279 PHE A C 1
ATOM 2197 O O . PHE A 1 279 ? -2.77 13.992 -9.812 1 89.94 279 PHE A O 1
ATOM 2204 N N . LYS A 1 280 ? -4.227 14 -11.562 1 89.12 280 LYS A N 1
ATOM 2205 C CA . LYS A 1 280 ? -3.215 14.156 -12.602 1 89.12 280 LYS A CA 1
ATOM 2206 C C . LYS A 1 280 ? -2.162 13.055 -12.516 1 89.12 280 LYS A C 1
ATOM 2208 O O . LYS A 1 280 ? -0.961 13.336 -12.516 1 89.12 280 LYS A O 1
ATOM 2213 N N . ARG A 1 281 ? -2.67 11.836 -12.375 1 92.56 281 ARG A N 1
ATOM 2214 C CA . ARG A 1 281 ? -1.837 10.641 -12.289 1 92.56 281 ARG A CA 1
ATOM 2215 C C . ARG A 1 281 ? -2.176 9.656 -13.406 1 92.56 281 ARG A C 1
ATOM 2217 O O . ARG A 1 281 ? -3.244 9.742 -14.016 1 92.56 281 ARG A O 1
ATOM 2224 N N . SER A 1 282 ? -1.213 8.789 -13.633 1 93.31 282 SER A N 1
ATOM 2225 C CA . SER A 1 282 ? -1.427 7.691 -14.57 1 93.31 282 SER A CA 1
ATOM 2226 C C . SER A 1 282 ? -0.626 6.457 -14.164 1 93.31 282 SER A C 1
ATOM 2228 O O . SER A 1 282 ? 0.277 6.543 -13.328 1 93.31 282 SER A O 1
ATOM 2230 N N . VAL A 1 283 ? -1.007 5.359 -14.68 1 97.88 283 VAL A N 1
ATOM 2231 C CA . VAL A 1 283 ? -0.327 4.082 -14.477 1 97.88 283 VAL A CA 1
ATOM 2232 C C . VAL A 1 283 ? -0.411 3.25 -15.758 1 97.88 283 VAL A C 1
ATOM 2234 O O . VAL A 1 283 ? -1.34 3.412 -16.547 1 97.88 283 VAL A O 1
ATOM 2237 N N . ASN A 1 284 ? 0.603 2.465 -16.016 1 98.62 284 ASN A N 1
ATOM 2238 C CA . ASN A 1 284 ? 0.553 1.508 -17.125 1 98.62 284 ASN A CA 1
ATOM 2239 C C . ASN A 1 284 ? 0.124 0.124 -16.641 1 98.62 284 ASN A C 1
ATOM 2241 O O . ASN A 1 284 ? 0.806 -0.492 -15.82 1 98.62 284 ASN A O 1
ATOM 2245 N N . ILE A 1 285 ? -1.028 -0.327 -17.109 1 98.75 285 ILE A N 1
ATOM 2246 C CA . ILE A 1 285 ? -1.504 -1.673 -16.812 1 98.75 285 ILE A CA 1
ATOM 2247 C C . ILE A 1 285 ? -1.201 -2.602 -17.984 1 98.75 285 ILE A C 1
ATOM 2249 O O . ILE A 1 285 ? -1.737 -2.422 -19.078 1 98.75 285 ILE A O 1
ATOM 2253 N N . ILE A 1 286 ? -0.307 -3.596 -17.719 1 98.38 286 ILE A N 1
ATOM 2254 C CA . ILE A 1 286 ? 0.188 -4.418 -18.812 1 98.38 286 ILE A CA 1
ATOM 2255 C C . ILE A 1 286 ? 0.069 -5.898 -18.453 1 98.38 286 ILE A C 1
ATOM 2257 O O . ILE A 1 286 ? -0.125 -6.238 -17.281 1 98.38 286 ILE A O 1
ATOM 2261 N N . GLU A 1 287 ? 0.103 -6.77 -19.438 1 97.81 287 GLU A N 1
ATOM 2262 C CA . GLU A 1 287 ? -0.052 -8.203 -19.219 1 97.81 287 GLU A CA 1
ATOM 2263 C C . GLU A 1 287 ? 1.286 -8.859 -18.906 1 97.81 287 GLU A C 1
ATOM 2265 O O . GLU A 1 287 ? 2.338 -8.391 -19.344 1 97.81 287 GLU A O 1
ATOM 2270 N N . SER A 1 288 ? 1.229 -9.867 -18.156 1 97.88 288 SER A N 1
ATOM 2271 C CA . SER A 1 288 ? 2.391 -10.711 -17.891 1 97.88 288 SER A CA 1
ATOM 2272 C C . SER A 1 288 ? 2.988 -11.242 -19.203 1 97.88 288 SER A C 1
ATOM 2274 O O . SER A 1 288 ? 2.256 -11.633 -20.109 1 97.88 288 SER A O 1
ATOM 2276 N N . LYS A 1 289 ? 4.285 -11.266 -19.297 1 97.19 289 LYS A N 1
ATOM 2277 C CA . LYS A 1 289 ? 4.984 -11.828 -20.438 1 97.19 289 LYS A CA 1
ATOM 2278 C C . LYS A 1 289 ? 5.395 -13.273 -20.188 1 97.19 289 LYS A C 1
ATOM 2280 O O . LYS A 1 289 ? 5.504 -14.07 -21.125 1 97.19 289 LYS A O 1
ATOM 2285 N N . CYS A 1 290 ? 5.562 -13.578 -18.938 1 95.81 290 CYS A N 1
ATOM 2286 C CA . CYS A 1 290 ? 5.984 -14.922 -18.562 1 95.81 290 CYS A CA 1
ATOM 2287 C C . CYS A 1 290 ? 4.781 -15.852 -18.422 1 95.81 290 CYS A C 1
ATOM 2289 O O . CYS A 1 290 ? 4.941 -17.062 -18.344 1 95.81 290 CYS A O 1
ATOM 2291 N N . ASN A 1 291 ? 3.592 -15.258 -18.344 1 90.94 291 ASN A N 1
ATOM 2292 C CA . ASN A 1 291 ? 2.352 -16.016 -18.188 1 90.94 291 ASN A CA 1
ATOM 2293 C C . ASN A 1 291 ? 2.436 -17 -17.031 1 90.94 291 ASN A C 1
ATOM 2295 O O . ASN A 1 291 ? 2.797 -16.625 -15.906 1 90.94 291 ASN A O 1
ATOM 2299 N N . GLU A 1 292 ? 2.074 -18.281 -17.281 1 88.81 292 GLU A N 1
ATOM 2300 C CA . GLU A 1 292 ? 1.988 -19.266 -16.219 1 88.81 292 GLU A CA 1
ATOM 2301 C C . GLU A 1 292 ? 3.371 -19.609 -15.672 1 88.81 292 GLU A C 1
ATOM 2303 O O . GLU A 1 292 ? 3.49 -20.25 -14.625 1 88.81 292 GLU A O 1
ATOM 2308 N N . ASN A 1 293 ? 4.418 -19.156 -16.312 1 94.69 293 ASN A N 1
ATOM 2309 C CA . ASN A 1 293 ? 5.77 -19.531 -15.906 1 94.69 293 ASN A CA 1
ATOM 2310 C C . ASN A 1 293 ? 6.422 -18.438 -15.062 1 94.69 293 ASN A C 1
ATOM 2312 O O . ASN A 1 293 ? 7.594 -18.531 -14.703 1 94.69 293 ASN A O 1
ATOM 2316 N N . ALA A 1 294 ? 5.68 -17.375 -14.711 1 96.56 294 ALA A N 1
ATOM 2317 C CA . ALA A 1 294 ? 6.258 -16.266 -13.977 1 96.56 294 ALA A CA 1
ATOM 2318 C C . ALA A 1 294 ? 6.875 -16.734 -12.656 1 96.56 294 ALA A C 1
ATOM 2320 O O . ALA A 1 294 ? 7.996 -16.344 -12.32 1 96.56 294 ALA A O 1
ATOM 2321 N N . GLY A 1 295 ? 6.184 -17.547 -11.969 1 96.5 295 GLY A N 1
ATOM 2322 C CA . GLY A 1 295 ? 6.645 -18.031 -10.672 1 96.5 295 GLY A CA 1
ATOM 2323 C C . GLY A 1 295 ? 7.926 -18.844 -10.758 1 96.5 295 GLY A C 1
ATOM 2324 O O . GLY A 1 295 ? 8.852 -18.625 -9.969 1 96.5 295 GLY A O 1
ATOM 2325 N N . VAL A 1 296 ? 8.023 -19.766 -11.727 1 97.38 296 VAL A N 1
ATOM 2326 C CA . VAL A 1 296 ? 9.203 -20.625 -11.836 1 97.38 296 VAL A CA 1
ATOM 2327 C C . VAL A 1 296 ? 10.391 -19.797 -12.344 1 97.38 296 VAL A C 1
ATOM 2329 O O . VAL A 1 296 ? 11.531 -20.031 -11.93 1 97.38 296 VAL A O 1
ATOM 2332 N N . PHE A 1 297 ? 10.133 -18.875 -13.195 1 97.38 297 PHE A N 1
ATOM 2333 C CA . PHE A 1 297 ? 11.195 -17.969 -13.617 1 97.38 297 PHE A CA 1
ATOM 2334 C C . PHE A 1 297 ? 11.711 -17.141 -12.445 1 97.38 297 PHE A C 1
ATOM 2336 O O . PHE A 1 297 ? 12.914 -16.906 -12.32 1 97.38 297 PHE A O 1
ATOM 2343 N N . GLY A 1 298 ? 10.758 -16.703 -11.609 1 98.06 298 GLY A N 1
ATOM 2344 C CA . GLY A 1 298 ? 11.164 -16.016 -10.391 1 98.06 298 GLY A CA 1
ATOM 2345 C C . GLY A 1 298 ? 12.031 -16.859 -9.484 1 98.06 298 GLY A C 1
ATOM 2346 O O . GLY A 1 298 ? 13.023 -16.375 -8.93 1 98.06 298 GLY A O 1
ATOM 2347 N N . ALA A 1 299 ? 11.68 -18.078 -9.375 1 97.94 299 ALA A N 1
ATOM 2348 C CA . ALA A 1 299 ? 12.453 -19.016 -8.555 1 97.94 299 ALA A CA 1
ATOM 2349 C C . ALA A 1 299 ? 13.883 -19.141 -9.086 1 97.94 299 ALA A C 1
ATOM 2351 O O . ALA A 1 299 ? 14.828 -19.25 -8.305 1 97.94 299 ALA A O 1
ATOM 2352 N N . LEU A 1 300 ? 14.055 -19.094 -10.352 1 96.75 300 LEU A N 1
ATOM 2353 C CA . LEU A 1 300 ? 15.359 -19.25 -11 1 96.75 300 LEU A CA 1
ATOM 2354 C C . LEU A 1 300 ? 16.25 -18.047 -10.727 1 96.75 300 LEU A C 1
ATOM 2356 O O . LEU A 1 300 ? 17.469 -18.141 -10.859 1 96.75 300 LEU A O 1
ATOM 2360 N N . CYS A 1 301 ? 15.648 -16.969 -10.32 1 94.62 301 CYS A N 1
ATOM 2361 C CA . CYS A 1 301 ? 16.469 -15.758 -10.203 1 94.62 301 CYS A CA 1
ATOM 2362 C C . CYS A 1 301 ? 16.625 -15.352 -8.742 1 94.62 301 CYS A C 1
ATOM 2364 O O . CYS A 1 301 ? 17.188 -14.297 -8.453 1 94.62 301 CYS A O 1
ATOM 2366 N N . LEU A 1 302 ? 16.172 -16.156 -7.855 1 95.81 302 LEU A N 1
ATOM 2367 C CA . LEU A 1 302 ? 16.359 -15.836 -6.445 1 95.81 302 LEU A CA 1
ATOM 2368 C C . LEU A 1 302 ? 17.844 -15.719 -6.098 1 95.81 302 LEU A C 1
ATOM 2370 O O . LEU A 1 302 ? 18.656 -16.5 -6.582 1 95.81 302 LEU A O 1
ATOM 2374 N N . LYS A 1 303 ? 18.156 -14.664 -5.445 1 85.44 303 LYS A N 1
ATOM 2375 C CA . LYS A 1 303 ? 19.531 -14.438 -5.016 1 85.44 303 LYS A CA 1
ATOM 2376 C C . LYS A 1 303 ? 19.609 -14.211 -3.51 1 85.44 303 LYS A C 1
ATOM 2378 O O . LYS A 1 303 ? 18.609 -13.844 -2.881 1 85.44 303 LYS A O 1
ATOM 2383 N N . GLU A 1 304 ? 20.781 -14.578 -2.967 1 70.88 304 GLU A N 1
ATOM 2384 C CA . GLU A 1 304 ? 21.016 -14.336 -1.546 1 70.88 304 GLU A CA 1
ATOM 2385 C C . GLU A 1 304 ? 21.062 -12.844 -1.24 1 70.88 304 GLU A C 1
ATOM 2387 O O . GLU A 1 304 ? 21.516 -12.055 -2.07 1 70.88 304 GLU A O 1
ATOM 2392 N N . MET B 1 1 ? 30.203 28.812 13.539 1 78.5 1 MET B N 1
ATOM 2393 C CA . MET B 1 1 ? 29.25 29.391 12.586 1 78.5 1 MET B CA 1
ATOM 2394 C C . MET B 1 1 ? 27.859 28.828 12.805 1 78.5 1 MET B C 1
ATOM 2396 O O . MET B 1 1 ? 27.703 27.672 13.211 1 78.5 1 MET B O 1
ATOM 2400 N N . ILE B 1 2 ? 26.969 29.781 12.836 1 80.25 2 ILE B N 1
ATOM 2401 C CA . ILE B 1 2 ? 25.594 29.391 13.109 1 80.25 2 ILE B CA 1
ATOM 2402 C C . ILE B 1 2 ? 24.875 29.047 11.797 1 80.25 2 ILE B C 1
ATOM 2404 O O . ILE B 1 2 ? 24.938 29.812 10.836 1 80.25 2 ILE B O 1
ATOM 2408 N N . ASN B 1 3 ? 24.422 27.75 11.742 1 87.62 3 ASN B N 1
ATOM 2409 C CA . ASN B 1 3 ? 23.578 27.312 10.641 1 87.62 3 ASN B CA 1
ATOM 2410 C C . ASN B 1 3 ? 22.094 27.375 11 1 87.62 3 ASN B C 1
ATOM 2412 O O . ASN B 1 3 ? 21.672 26.797 11.992 1 87.62 3 ASN B O 1
ATOM 2416 N N . THR B 1 4 ? 21.359 28.219 10.195 1 91.62 4 THR B N 1
ATOM 2417 C CA . THR B 1 4 ? 19.953 28.422 10.492 1 91.62 4 THR B CA 1
ATOM 2418 C C . THR B 1 4 ? 19.078 27.859 9.383 1 91.62 4 THR B C 1
ATOM 2420 O O . THR B 1 4 ? 19.203 28.25 8.219 1 91.62 4 THR B O 1
ATOM 2423 N N . ILE B 1 5 ? 18.203 26.922 9.773 1 94.56 5 ILE B N 1
ATOM 2424 C CA . ILE B 1 5 ? 17.219 26.359 8.844 1 94.56 5 ILE B CA 1
ATOM 2425 C C . ILE B 1 5 ? 15.82 26.781 9.258 1 94.56 5 ILE B C 1
ATOM 2427 O O . ILE B 1 5 ? 15.469 26.734 10.438 1 94.56 5 ILE B O 1
ATOM 2431 N N . LEU B 1 6 ? 15.078 27.25 8.297 1 96.06 6 LEU B N 1
ATOM 2432 C CA . LEU B 1 6 ? 13.68 27.609 8.516 1 96.06 6 LEU B CA 1
ATOM 2433 C C . LEU B 1 6 ? 12.75 26.531 7.984 1 96.06 6 LEU B C 1
ATOM 2435 O O . LEU B 1 6 ? 12.898 26.078 6.844 1 96.06 6 LEU B O 1
ATOM 2439 N N . GLY B 1 7 ? 11.875 25.984 8.852 1 97.62 7 GLY B N 1
ATOM 2440 C CA . GLY B 1 7 ? 10.781 25.125 8.438 1 97.62 7 GLY B CA 1
ATOM 2441 C C . GLY B 1 7 ? 9.438 25.844 8.414 1 97.62 7 GLY B C 1
ATOM 2442 O O . GLY B 1 7 ? 9.055 26.484 9.391 1 97.62 7 GLY B O 1
ATOM 2443 N N . ILE B 1 8 ? 8.766 25.781 7.273 1 97 8 ILE B N 1
ATOM 2444 C CA . ILE B 1 8 ? 7.461 26.422 7.125 1 97 8 ILE B CA 1
ATOM 2445 C C . ILE B 1 8 ? 6.406 25.359 6.828 1 97 8 ILE B C 1
ATOM 2447 O O . ILE B 1 8 ? 6.582 24.531 5.93 1 97 8 ILE B O 1
ATOM 2451 N N . GLU B 1 9 ? 5.379 25.328 7.555 1 95.75 9 GLU B N 1
ATOM 2452 C CA . GLU B 1 9 ? 4.215 24.484 7.301 1 95.75 9 GLU B CA 1
ATOM 2453 C C . GLU B 1 9 ? 2.975 25.328 7.016 1 95.75 9 GLU B C 1
ATOM 2455 O O . GLU B 1 9 ? 2.57 26.156 7.848 1 95.75 9 GLU B O 1
ATOM 2460 N N . ILE B 1 10 ? 2.459 25.109 5.883 1 90.88 10 ILE B N 1
ATOM 2461 C CA . IL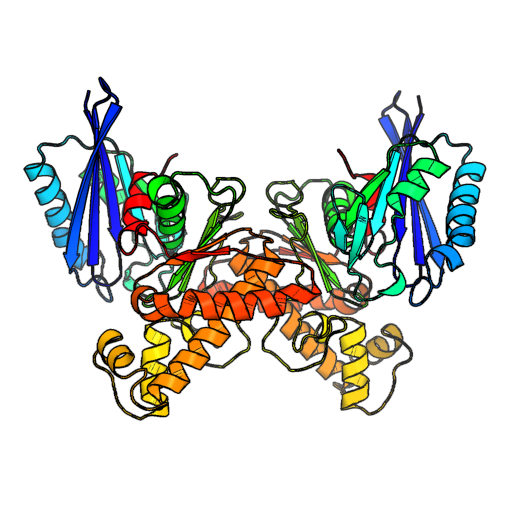E B 1 10 ? 1.244 25.812 5.488 1 90.88 10 ILE B CA 1
ATOM 2462 C C . ILE B 1 10 ? 0.053 24.859 5.543 1 90.88 10 ILE B C 1
ATOM 2464 O O . ILE B 1 10 ? -0.069 23.953 4.715 1 90.88 10 ILE B O 1
ATOM 2468 N N . GLY B 1 11 ? -0.822 25.078 6.5 1 82.06 11 GLY B N 1
ATOM 2469 C CA . GLY B 1 11 ? -2.062 24.328 6.609 1 82.06 11 GLY B CA 1
ATOM 2470 C C . GLY B 1 11 ? -3.248 25.031 5.984 1 82.06 11 GLY B C 1
ATOM 2471 O O . GLY B 1 11 ? -3.076 25.906 5.133 1 82.06 11 GLY B O 1
ATOM 2472 N N . GLY B 1 12 ? -4.434 24.656 6.312 1 75.94 12 GLY B N 1
ATOM 2473 C CA . GLY B 1 12 ? -5.633 25.297 5.793 1 75.94 12 GLY B CA 1
ATOM 2474 C C . GLY B 1 12 ? -5.988 26.578 6.516 1 75.94 12 GLY B C 1
ATOM 2475 O O . GLY B 1 12 ? -6.586 27.484 5.93 1 75.94 12 GLY B O 1
ATOM 2476 N N . THR B 1 13 ? -5.648 26.609 7.816 1 78.25 13 THR B N 1
ATOM 2477 C CA . THR B 1 13 ? -6.094 27.75 8.609 1 78.25 13 THR B CA 1
ATOM 2478 C C . THR B 1 13 ? -4.941 28.328 9.422 1 78.25 13 THR B C 1
ATOM 2480 O O . THR B 1 13 ? -5.16 29.109 10.336 1 78.25 13 THR B O 1
ATOM 2483 N N . TYR B 1 14 ? -3.752 27.844 9.133 1 85.38 14 TYR B N 1
ATOM 2484 C CA . TYR B 1 14 ? -2.619 28.328 9.914 1 85.38 14 TYR B CA 1
ATOM 2485 C C . TYR B 1 14 ? -1.32 28.203 9.125 1 85.38 14 TYR B C 1
ATOM 2487 O O . TYR B 1 14 ? -1.257 27.484 8.133 1 85.38 14 TYR B O 1
ATOM 2495 N N . ILE B 1 15 ? -0.365 28.938 9.602 1 91.88 15 ILE B N 1
ATOM 2496 C CA . ILE B 1 15 ? 1.027 28.75 9.203 1 91.88 15 ILE B CA 1
ATOM 2497 C C . ILE B 1 15 ? 1.888 28.516 10.445 1 91.88 15 ILE B C 1
ATOM 2499 O O . ILE B 1 15 ? 1.665 29.125 11.484 1 91.88 15 ILE B O 1
ATOM 2503 N N . ARG B 1 16 ? 2.787 27.547 10.352 1 95.56 16 ARG B N 1
ATOM 2504 C CA . ARG B 1 16 ? 3.77 27.266 11.391 1 95.56 16 ARG B CA 1
ATOM 2505 C C . ARG B 1 16 ? 5.191 27.438 10.867 1 95.56 16 ARG B C 1
ATOM 2507 O O . ARG B 1 16 ? 5.512 26.984 9.766 1 95.56 16 ARG B O 1
ATOM 2514 N N . VAL B 1 17 ? 5.938 28.188 11.664 1 96.56 17 VAL B N 1
ATOM 2515 C CA . VAL B 1 17 ? 7.328 28.422 11.289 1 96.56 17 VAL B CA 1
ATOM 2516 C C . VAL B 1 17 ? 8.258 27.891 12.375 1 96.56 17 VAL B C 1
ATOM 2518 O O . VAL B 1 17 ? 8.109 28.234 13.547 1 96.56 17 VAL B O 1
ATOM 2521 N N . GLY B 1 18 ? 9.148 27 11.945 1 96.25 18 GLY B N 1
ATOM 2522 C CA . GLY B 1 18 ? 10.188 26.469 12.82 1 96.25 18 GLY B CA 1
ATOM 2523 C C . GLY B 1 18 ? 11.578 26.984 12.469 1 96.25 18 GLY B C 1
ATOM 2524 O O . GLY B 1 18 ? 11.906 27.141 11.297 1 96.25 18 GLY B O 1
ATOM 2525 N N . ILE B 1 19 ? 12.367 27.297 13.531 1 95.12 19 ILE B N 1
ATOM 2526 C CA . ILE B 1 19 ? 13.75 27.719 13.375 1 95.12 19 ILE B CA 1
ATOM 2527 C C . ILE B 1 19 ? 14.68 26.703 14.047 1 95.12 19 ILE B C 1
ATOM 2529 O O . ILE B 1 19 ? 14.5 26.359 15.219 1 95.12 19 ILE B O 1
ATOM 2533 N N . LYS B 1 20 ? 15.492 26.156 13.289 1 94.06 20 LYS B N 1
ATOM 2534 C CA . LYS B 1 20 ? 16.562 25.312 13.812 1 94.06 20 LYS B CA 1
ATOM 2535 C C . LYS B 1 20 ? 17.906 26.031 13.703 1 94.06 20 LYS B C 1
ATOM 2537 O O . LYS B 1 20 ? 18.406 26.297 12.602 1 94.06 20 LYS B O 1
ATOM 2542 N N . LYS B 1 21 ? 18.5 26.375 14.891 1 92.56 21 LYS B N 1
ATOM 2543 C CA . LYS B 1 21 ? 19.812 27.016 14.961 1 92.56 21 LYS B CA 1
ATOM 2544 C C . LYS B 1 21 ? 20.859 26.047 15.477 1 92.56 21 LYS B C 1
ATOM 2546 O O . LYS B 1 21 ? 20.75 25.531 16.594 1 92.56 21 LYS B O 1
ATOM 2551 N N . THR B 1 22 ? 21.766 25.797 14.602 1 90.5 22 THR B N 1
ATOM 2552 C CA . THR B 1 22 ? 22.844 24.906 15.008 1 90.5 22 THR B CA 1
ATOM 2553 C C . THR B 1 22 ? 24.172 25.641 15.055 1 90.5 22 THR B C 1
ATOM 2555 O O . THR B 1 22 ? 24.594 26.25 14.07 1 90.5 22 THR B O 1
ATOM 2558 N N . ASN B 1 23 ? 24.781 25.609 16.234 1 88.19 23 ASN B N 1
ATOM 2559 C CA . ASN B 1 23 ? 26.156 26.094 16.359 1 88.19 23 ASN B CA 1
ATOM 2560 C C . ASN B 1 23 ? 27.172 25.047 15.914 1 88.19 23 ASN B C 1
ATOM 2562 O O . ASN B 1 23 ? 27.344 24.031 16.578 1 88.19 23 ASN B O 1
ATOM 2566 N N . THR B 1 24 ? 27.766 25.25 14.867 1 84.06 24 THR B N 1
ATOM 2567 C CA . THR B 1 24 ? 28.609 24.25 14.242 1 84.06 24 THR B CA 1
ATOM 2568 C C . THR B 1 24 ? 29.875 24.016 15.07 1 84.06 24 THR B C 1
ATOM 2570 O O . THR B 1 24 ? 30.562 23.016 14.891 1 84.06 24 THR B O 1
ATOM 2573 N N . LEU B 1 25 ? 30.125 24.891 16 1 87.19 25 LEU B N 1
ATOM 2574 C CA . LEU B 1 25 ? 31.328 24.75 16.812 1 87.19 25 LEU B CA 1
ATOM 2575 C C . LEU B 1 25 ? 31.141 23.703 17.906 1 87.19 25 LEU B C 1
ATOM 2577 O O . LEU B 1 25 ? 32.031 22.922 18.188 1 87.19 25 LEU B O 1
ATOM 2581 N N . ASN B 1 26 ? 30.016 23.719 18.5 1 87.56 26 ASN B N 1
ATOM 2582 C CA . ASN B 1 26 ? 29.797 22.781 19.609 1 87.56 26 ASN B CA 1
ATOM 2583 C C . ASN B 1 26 ? 28.656 21.828 19.312 1 87.56 26 ASN B C 1
ATOM 2585 O O . ASN B 1 26 ? 28.266 21.031 20.172 1 87.56 26 ASN B O 1
ATOM 2589 N N . ASP B 1 27 ? 28.062 21.891 18.156 1 87.56 27 ASP B N 1
ATOM 2590 C CA . ASP B 1 27 ? 26.984 21.031 17.672 1 87.56 27 ASP B CA 1
ATOM 2591 C C . ASP B 1 27 ? 25.719 21.188 18.531 1 87.56 27 ASP B C 1
ATOM 2593 O O . ASP B 1 27 ? 24.906 20.266 18.609 1 87.56 27 ASP B O 1
ATOM 2597 N N . HIS B 1 28 ? 25.75 22.375 19.219 1 89.75 28 HIS B N 1
ATOM 2598 C CA . HIS B 1 28 ? 24.531 22.688 19.969 1 89.75 28 HIS B CA 1
ATOM 2599 C C . HIS B 1 28 ? 23.422 23.188 19.047 1 89.75 28 HIS B C 1
ATOM 2601 O O . HIS B 1 28 ? 23.656 24.047 18.203 1 89.75 28 HIS B O 1
ATOM 2607 N N . THR B 1 29 ? 22.203 22.578 19.172 1 91.25 29 THR B N 1
ATOM 2608 C CA . THR B 1 29 ? 21.078 22.938 18.328 1 91.25 29 THR B CA 1
ATOM 2609 C C . THR B 1 29 ? 19.922 23.438 19.172 1 91.25 29 THR B C 1
ATOM 2611 O O . THR B 1 29 ? 19.625 22.891 20.234 1 91.25 29 THR B O 1
ATOM 2614 N N . GLN B 1 30 ? 19.359 24.578 18.766 1 91.19 30 GLN B N 1
ATOM 2615 C CA . GLN B 1 30 ? 18.156 25.141 19.375 1 91.19 30 GLN B CA 1
ATOM 2616 C C . GLN B 1 30 ? 17 25.188 18.375 1 91.19 30 GLN B C 1
ATOM 2618 O O . GLN B 1 30 ? 17.219 25.422 17.172 1 91.19 30 GLN B O 1
ATOM 2623 N N . TYR B 1 31 ? 15.82 24.938 18.969 1 92.81 31 TYR B N 1
ATOM 2624 C CA . TYR B 1 31 ? 14.625 25 18.141 1 92.81 31 TYR B CA 1
ATOM 2625 C C . TYR B 1 31 ? 13.641 26.031 18.672 1 92.81 31 TYR B C 1
ATOM 2627 O O . TYR B 1 31 ? 13.523 26.219 19.891 1 92.81 31 TYR B O 1
ATOM 2635 N N . LYS B 1 32 ? 12.961 26.703 17.781 1 94.25 32 LYS B N 1
ATOM 2636 C CA . LYS B 1 32 ? 11.836 27.578 18.078 1 94.25 32 LYS B CA 1
ATOM 2637 C C . LYS B 1 32 ? 10.719 27.422 17.062 1 94.25 32 LYS B C 1
ATOM 2639 O O . LYS B 1 32 ? 10.977 27.328 15.859 1 94.25 32 LYS B O 1
ATOM 2644 N N . ILE B 1 33 ? 9.508 27.266 17.516 1 95.81 33 ILE B N 1
ATOM 2645 C CA . ILE B 1 33 ? 8.352 27.125 16.641 1 95.81 33 ILE B CA 1
ATOM 2646 C C . ILE B 1 33 ? 7.32 28.203 16.969 1 95.81 33 ILE B C 1
ATOM 2648 O O . ILE B 1 33 ? 6.996 28.422 18.141 1 95.81 33 ILE B O 1
ATOM 2652 N N . VAL B 1 34 ? 6.828 28.891 15.961 1 95.38 34 VAL B N 1
ATOM 2653 C CA . VAL B 1 34 ? 5.801 29.922 16.109 1 95.38 34 VAL B CA 1
ATOM 2654 C C . VAL B 1 34 ? 4.641 29.609 15.156 1 95.38 34 VAL B C 1
ATOM 2656 O O . VAL B 1 34 ? 4.855 29.188 14.023 1 95.38 34 VAL B O 1
ATOM 2659 N N . LYS B 1 35 ? 3.441 29.766 15.633 1 93.75 35 LYS B N 1
ATOM 2660 C CA . LYS B 1 35 ? 2.23 29.5 14.859 1 93.75 35 LYS B CA 1
ATOM 2661 C C . LYS B 1 35 ? 1.373 30.766 14.742 1 93.75 35 LYS B C 1
ATOM 2663 O O . LYS B 1 35 ? 1.312 31.562 15.672 1 93.75 35 LYS B O 1
ATOM 2668 N N . LYS B 1 36 ? 0.795 30.953 13.625 1 94 36 LYS B N 1
ATOM 2669 C CA . LYS B 1 36 ? -0.136 32.062 13.375 1 94 36 LYS B CA 1
ATOM 2670 C C . LYS B 1 36 ? -1.359 31.578 12.602 1 94 36 LYS B C 1
ATOM 2672 O O . LYS B 1 36 ? -1.236 30.781 11.672 1 94 36 LYS B O 1
ATOM 2677 N N . LYS B 1 37 ? -2.508 31.969 13.047 1 91 37 LYS B N 1
ATOM 2678 C CA . LYS B 1 37 ? -3.729 31.719 12.289 1 91 37 LYS B CA 1
ATOM 2679 C C . LYS B 1 37 ? -3.803 32.594 11.047 1 91 37 LYS B C 1
ATOM 2681 O O . LYS B 1 37 ? -3.557 33.812 11.125 1 91 37 LYS B O 1
ATOM 2686 N N . ILE B 1 38 ? -3.934 32 9.906 1 87.31 38 ILE B N 1
ATOM 2687 C CA . ILE B 1 38 ? -4.109 32.688 8.625 1 87.31 38 ILE B CA 1
ATOM 2688 C C . ILE B 1 38 ? -5.176 31.969 7.801 1 87.31 38 ILE B C 1
ATOM 2690 O O . ILE B 1 38 ? -5.215 30.734 7.758 1 87.31 38 ILE B O 1
ATOM 2694 N N . SER B 1 39 ? -6.105 32.656 7.203 1 84 39 SER B N 1
ATOM 2695 C CA . SER B 1 39 ? -7.152 32.031 6.387 1 84 39 SER B CA 1
ATOM 2696 C C . SER B 1 39 ? -6.629 31.656 5.008 1 84 39 SER B C 1
ATOM 2698 O O . SER B 1 39 ? -6.844 32.375 4.035 1 84 39 SER B O 1
ATOM 2700 N N . ILE B 1 40 ? -6.027 30.562 4.91 1 82.5 40 ILE B N 1
ATOM 2701 C CA . ILE B 1 40 ? -5.449 30.078 3.658 1 82.5 40 ILE B CA 1
ATOM 2702 C C . ILE B 1 40 ? -6.547 29.5 2.771 1 82.5 40 ILE B C 1
ATOM 2704 O O . ILE B 1 40 ? -6.582 29.766 1.565 1 82.5 40 ILE B O 1
ATOM 2708 N N . ARG B 1 41 ? -7.469 28.828 3.344 1 77.56 41 ARG B N 1
ATOM 2709 C CA . ARG B 1 41 ? -8.547 28.172 2.605 1 77.56 41 ARG B CA 1
ATOM 2710 C C . ARG B 1 41 ? -9.398 29.203 1.866 1 77.56 41 ARG B C 1
ATOM 2712 O O . ARG B 1 41 ? -9.703 30.266 2.404 1 77.56 41 ARG B O 1
ATOM 2719 N N . ASP B 1 42 ? -9.562 29.062 0.75 1 80.69 42 ASP B N 1
ATOM 2720 C CA . ASP B 1 42 ? -10.477 29.797 -0.11 1 80.69 42 ASP B CA 1
ATOM 2721 C C . ASP B 1 42 ? -9.883 31.156 -0.506 1 80.69 42 ASP B C 1
ATOM 2723 O O . ASP B 1 42 ? -10.578 32 -1.05 1 80.69 42 ASP B O 1
ATOM 2727 N N . ASN B 1 43 ? -8.68 31.438 -0.195 1 88.31 43 ASN B N 1
ATOM 2728 C CA . ASN B 1 43 ? -7.98 32.625 -0.651 1 88.31 43 ASN B CA 1
ATOM 2729 C C . ASN B 1 43 ? -6.895 32.312 -1.67 1 88.31 43 ASN B C 1
ATOM 2731 O O . ASN B 1 43 ? -6.328 31.203 -1.641 1 88.31 43 ASN B O 1
ATOM 2735 N N . LEU B 1 44 ? -6.723 33.25 -2.537 1 89.31 44 LEU B N 1
ATOM 2736 C CA . LEU B 1 44 ? -5.582 33.156 -3.443 1 89.31 44 LEU B CA 1
ATOM 2737 C C . LEU B 1 44 ? -4.281 33.469 -2.707 1 89.31 44 LEU B C 1
ATOM 2739 O O . LEU B 1 44 ? -4.27 34.219 -1.738 1 89.31 44 LEU B O 1
ATOM 2743 N N . PHE B 1 45 ? -3.26 32.812 -3.254 1 87.81 45 PHE B N 1
ATOM 2744 C CA . PHE B 1 45 ? -1.957 33.062 -2.645 1 87.81 45 PHE B CA 1
ATOM 2745 C C . PHE B 1 45 ? -1.659 34.562 -2.586 1 87.81 45 PHE B C 1
ATOM 2747 O O . PHE B 1 45 ? -1.209 35.062 -1.556 1 87.81 45 PHE B O 1
ATOM 2754 N N . GLU B 1 46 ? -1.934 35.25 -3.686 1 90.69 46 GLU B N 1
ATOM 2755 C CA . GLU B 1 46 ? -1.61 36.688 -3.816 1 90.69 46 GLU B CA 1
ATOM 2756 C C . GLU B 1 46 ? -2.316 37.5 -2.746 1 90.69 46 GLU B C 1
ATOM 2758 O O . GLU B 1 46 ? -1.812 38.562 -2.328 1 90.69 46 GLU B O 1
ATOM 2763 N N . GLU B 1 47 ? -3.436 36.938 -2.262 1 90.81 47 GLU B N 1
ATOM 2764 C CA . GLU B 1 47 ? -4.242 37.656 -1.281 1 90.81 47 GLU B CA 1
ATOM 2765 C C . GLU B 1 47 ? -3.641 37.531 0.117 1 90.81 47 GLU B C 1
ATOM 2767 O O . GLU B 1 47 ? -3.895 38.406 0.976 1 90.81 47 GLU B O 1
ATOM 2772 N N . ILE B 1 48 ? -2.855 36.531 0.286 1 89.56 48 ILE B N 1
ATOM 2773 C CA . ILE B 1 48 ? -2.369 36.312 1.644 1 89.56 48 ILE B CA 1
ATOM 2774 C C . ILE B 1 48 ? -0.843 36.375 1.66 1 89.56 48 ILE B C 1
ATOM 2776 O O . ILE B 1 48 ? -0.22 36.188 2.709 1 89.56 48 ILE B O 1
ATOM 2780 N N . GLU B 1 49 ? -0.244 36.625 0.558 1 91.38 49 GLU B N 1
ATOM 2781 C CA . GLU B 1 49 ? 1.205 36.625 0.384 1 91.38 49 GLU B CA 1
ATOM 2782 C C . GLU B 1 49 ? 1.882 37.562 1.363 1 91.38 49 GLU B C 1
ATOM 2784 O O . GLU B 1 49 ? 2.838 37.188 2.047 1 91.38 49 GLU B O 1
ATOM 2789 N N . ASP B 1 50 ? 1.341 38.75 1.402 1 92.81 50 ASP B N 1
ATOM 2790 C CA . ASP B 1 50 ? 1.931 39.781 2.268 1 92.81 50 ASP B CA 1
ATOM 2791 C C . ASP B 1 50 ? 1.873 39.344 3.732 1 92.81 50 ASP B C 1
ATOM 2793 O O . ASP B 1 50 ? 2.838 39.531 4.477 1 92.81 50 ASP B O 1
ATOM 2797 N N . GLU B 1 51 ? 0.773 38.812 4.094 1 92.81 51 GLU B N 1
ATOM 2798 C CA . GLU B 1 51 ? 0.609 38.344 5.469 1 92.81 51 GLU B CA 1
ATOM 2799 C C . GLU B 1 51 ? 1.593 37.25 5.801 1 92.81 51 GLU B C 1
ATOM 2801 O O . GLU B 1 51 ? 2.223 37.25 6.859 1 92.81 51 GLU B O 1
ATOM 2806 N N . LEU B 1 52 ? 1.768 36.344 4.91 1 90.5 52 LEU B N 1
ATOM 2807 C CA . LEU B 1 52 ? 2.666 35.188 5.082 1 90.5 52 LEU B CA 1
ATOM 2808 C C . LEU B 1 52 ? 4.113 35.656 5.207 1 90.5 52 LEU B C 1
ATOM 2810 O O . LEU B 1 52 ? 4.805 35.312 6.156 1 90.5 52 LEU B O 1
ATOM 2814 N N . PHE B 1 53 ? 4.523 36.531 4.301 1 94.06 53 PHE B N 1
ATOM 2815 C CA . PHE B 1 53 ? 5.914 36.969 4.254 1 94.06 53 PHE B CA 1
ATOM 2816 C C . PHE B 1 53 ? 6.223 37.906 5.41 1 94.06 53 PHE B C 1
ATOM 2818 O O . PHE B 1 53 ? 7.328 37.875 5.961 1 94.06 53 PHE B O 1
ATOM 2825 N N . THR B 1 54 ? 5.199 38.688 5.777 1 95.12 54 THR B N 1
ATOM 2826 C CA . THR B 1 54 ? 5.387 39.562 6.93 1 95.12 54 THR B CA 1
ATOM 2827 C C . THR B 1 54 ? 5.605 38.719 8.195 1 95.12 54 THR B C 1
ATOM 2829 O O . THR B 1 54 ? 6.453 39.094 9.023 1 95.12 54 THR B O 1
ATOM 2832 N N . PHE B 1 55 ? 4.875 37.688 8.297 1 94.25 55 PHE B N 1
ATOM 2833 C CA . PHE B 1 55 ? 5.008 36.812 9.461 1 94.25 55 PHE B CA 1
ATOM 2834 C C . PHE B 1 55 ? 6.402 36.188 9.516 1 94.25 55 PHE B C 1
ATOM 2836 O O . PHE B 1 55 ? 7.051 36.219 10.562 1 94.25 55 PHE B O 1
ATOM 2843 N N . ILE B 1 56 ? 6.91 35.75 8.406 1 92.62 56 ILE B N 1
ATOM 2844 C CA . ILE B 1 56 ? 8.227 35.125 8.32 1 92.62 56 ILE B CA 1
ATOM 2845 C C . ILE B 1 56 ? 9.312 36.156 8.609 1 92.62 56 ILE B C 1
ATOM 2847 O O . ILE B 1 56 ? 10.234 35.906 9.383 1 92.62 56 ILE B O 1
ATOM 2851 N N . ASP B 1 57 ? 9.133 37.375 8.086 1 93.81 57 ASP B N 1
ATOM 2852 C CA . ASP B 1 57 ? 10.102 38.469 8.266 1 93.81 57 ASP B CA 1
ATOM 2853 C C . ASP B 1 57 ? 10.195 38.875 9.734 1 93.81 57 ASP B C 1
ATOM 2855 O O . ASP B 1 57 ? 11.289 39.125 10.234 1 93.81 57 ASP B O 1
ATOM 2859 N N . MET B 1 58 ? 9.047 38.938 10.32 1 93.75 58 MET B N 1
ATOM 2860 C CA . MET B 1 58 ? 9.023 39.312 11.734 1 93.75 58 MET B CA 1
ATOM 2861 C C . MET B 1 58 ? 9.828 38.312 12.57 1 93.75 58 MET B C 1
ATOM 2863 O O . MET B 1 58 ? 10.555 38.719 13.477 1 93.75 58 MET B O 1
ATOM 2867 N N . ILE B 1 59 ? 9.711 37.094 12.234 1 90.94 59 ILE B N 1
ATOM 2868 C CA . ILE B 1 59 ? 10.414 36.031 12.961 1 90.94 59 ILE B CA 1
ATOM 2869 C C . ILE B 1 59 ? 11.914 36.125 12.703 1 90.94 59 ILE B C 1
ATOM 2871 O O . ILE B 1 59 ? 12.719 36.031 13.625 1 90.94 59 ILE B O 1
ATOM 2875 N N . LEU B 1 60 ? 12.297 36.375 11.508 1 88.56 60 LEU B N 1
ATOM 2876 C CA . LEU B 1 60 ? 13.703 36.469 11.125 1 88.56 60 LEU B CA 1
ATOM 2877 C C . LEU B 1 60 ? 14.359 37.688 11.75 1 88.56 60 LEU B C 1
ATOM 2879 O O . LEU B 1 60 ? 15.508 37.625 12.188 1 88.56 60 LEU B O 1
ATOM 2883 N N . GLU B 1 61 ? 13.68 38.781 11.711 1 89.5 61 GLU B N 1
ATOM 2884 C CA . GLU B 1 61 ? 14.195 40 12.297 1 89.5 61 GLU B CA 1
ATOM 2885 C C . GLU B 1 61 ? 14.422 39.875 13.797 1 89.5 61 GLU B C 1
ATOM 2887 O O . GLU B 1 61 ? 15.438 40.312 14.328 1 89.5 61 GLU B O 1
ATOM 2892 N N . LYS B 1 62 ? 13.492 39.281 14.359 1 87 62 LYS B N 1
ATOM 2893 C CA . LYS B 1 62 ? 13.562 39.094 15.805 1 87 62 LYS B CA 1
ATOM 2894 C C . LYS B 1 62 ? 14.758 38.219 16.188 1 87 62 LYS B C 1
ATOM 2896 O O . LYS B 1 62 ? 15.414 38.469 17.203 1 87 62 LYS B O 1
ATOM 2901 N N . GLU B 1 63 ? 15.062 37.312 15.359 1 80.19 63 GLU B N 1
ATOM 2902 C CA . GLU B 1 63 ? 16.094 36.344 15.703 1 80.19 63 GLU B CA 1
ATOM 2903 C C . GLU B 1 63 ? 17.453 36.719 15.109 1 80.19 63 GLU B C 1
ATOM 2905 O O . GLU B 1 63 ? 18.469 36.125 15.414 1 80.19 63 GLU B O 1
ATOM 2910 N N . LYS B 1 64 ? 17.516 37.844 14.336 1 79.19 64 LYS B N 1
ATOM 2911 C CA . LYS B 1 64 ? 18.719 38.344 13.68 1 79.19 64 LYS B CA 1
ATOM 2912 C C . LYS B 1 64 ? 19.453 37.219 12.953 1 79.19 64 LYS B C 1
ATOM 2914 O O . LYS B 1 64 ? 20.656 37.031 13.141 1 79.19 64 LYS B O 1
ATOM 2919 N N . LEU B 1 65 ? 18.703 36.5 12.156 1 74.75 65 LEU B N 1
ATOM 2920 C CA . LEU B 1 65 ? 19.234 35.25 11.602 1 74.75 65 LEU B CA 1
ATOM 2921 C C . LEU B 1 65 ? 19.422 35.375 10.094 1 74.75 65 LEU B C 1
ATOM 2923 O O . LEU B 1 65 ? 18.594 35.969 9.406 1 74.75 65 LEU B O 1
ATOM 2927 N N . ALA B 1 66 ? 20.609 34.906 9.664 1 82.44 66 ALA B N 1
ATOM 2928 C CA . ALA B 1 66 ? 20.734 34.594 8.25 1 82.44 66 ALA B CA 1
ATOM 2929 C C . ALA B 1 66 ? 20.25 33.156 7.977 1 82.44 66 ALA B C 1
ATOM 2931 O O . ALA B 1 66 ? 20.594 32.219 8.703 1 82.44 66 ALA B O 1
ATOM 2932 N N . ILE B 1 67 ? 19.359 33.031 7.016 1 89.62 67 ILE B N 1
ATOM 2933 C CA . ILE B 1 67 ? 18.75 31.75 6.711 1 89.62 67 ILE B CA 1
ATOM 2934 C C . ILE B 1 67 ? 19.625 30.984 5.707 1 89.62 67 ILE B C 1
ATOM 2936 O O . ILE B 1 67 ? 20.016 31.547 4.672 1 89.62 67 ILE B O 1
ATOM 2940 N N . ASN B 1 68 ? 19.953 29.766 6.047 1 91.62 68 ASN B N 1
ATOM 2941 C CA . ASN B 1 68 ? 20.75 28.938 5.148 1 91.62 68 ASN B CA 1
ATOM 2942 C C . ASN B 1 68 ? 19.875 28.109 4.215 1 91.62 68 ASN B C 1
ATOM 2944 O O . ASN B 1 68 ? 20.25 27.828 3.08 1 91.62 68 ASN B O 1
ATOM 2948 N N . ARG B 1 69 ? 18.719 27.734 4.684 1 95.12 69 ARG B N 1
ATOM 2949 C CA . ARG B 1 69 ? 17.812 26.922 3.885 1 95.12 69 ARG B CA 1
ATOM 2950 C C . ARG B 1 69 ? 16.391 27 4.43 1 95.12 69 ARG B C 1
ATOM 2952 O O . ARG B 1 69 ? 16.188 27.25 5.617 1 95.12 69 ARG B O 1
ATOM 2959 N N . ILE B 1 70 ? 15.445 26.828 3.514 1 96.44 70 ILE B N 1
ATOM 2960 C CA . ILE B 1 70 ? 14.039 26.781 3.891 1 96.44 70 ILE B CA 1
ATOM 2961 C C . ILE B 1 70 ? 13.445 25.422 3.5 1 96.44 70 ILE B C 1
ATOM 2963 O O . ILE B 1 70 ? 13.672 24.938 2.389 1 96.44 70 ILE B O 1
ATOM 2967 N N . GLY B 1 71 ? 12.844 24.75 4.43 1 97.94 71 GLY B N 1
ATOM 2968 C CA . GLY B 1 71 ? 11.977 23.609 4.148 1 97.94 71 GLY B CA 1
ATOM 2969 C C . GLY B 1 71 ? 10.5 23.953 4.219 1 97.94 71 GLY B C 1
ATOM 2970 O O . GLY B 1 71 ? 10.055 24.594 5.176 1 97.94 71 GLY B O 1
ATOM 2971 N N . LEU B 1 72 ? 9.773 23.594 3.207 1 97.19 72 LEU B N 1
ATOM 2972 C CA . LEU B 1 72 ? 8.352 23.906 3.113 1 97.19 72 LEU B CA 1
ATOM 2973 C C . LEU B 1 72 ? 7.516 22.625 3.154 1 97.19 72 LEU B C 1
ATOM 2975 O O . LEU B 1 72 ? 7.734 21.703 2.359 1 97.19 72 LEU B O 1
ATOM 2979 N N . SER B 1 73 ? 6.613 22.516 4.066 1 96.75 73 SER B N 1
ATOM 2980 C CA . SER B 1 73 ? 5.594 21.484 4.184 1 96.75 73 SER B CA 1
ATOM 2981 C C . SER B 1 73 ? 4.227 22 3.744 1 96.75 73 SER B C 1
ATOM 2983 O O . SER B 1 73 ? 3.719 22.984 4.305 1 96.75 73 SER B O 1
ATOM 2985 N N . ILE B 1 74 ? 3.674 21.312 2.777 1 92.62 74 ILE B N 1
ATOM 2986 C CA . ILE B 1 74 ? 2.393 21.797 2.268 1 92.62 74 ILE B CA 1
ATOM 2987 C C . ILE B 1 74 ? 1.479 20.609 1.968 1 92.62 74 ILE B C 1
ATOM 2989 O O . ILE B 1 74 ? 1.942 19.562 1.535 1 92.62 74 ILE B O 1
ATOM 2993 N N . ALA B 1 75 ? 0.156 20.719 2.119 1 85.12 75 ALA B N 1
ATOM 2994 C CA . ALA B 1 75 ? -0.813 19.641 1.944 1 85.12 75 ALA B CA 1
ATOM 2995 C C . ALA B 1 75 ? -1.192 19.484 0.475 1 85.12 75 ALA B C 1
ATOM 2997 O O . ALA B 1 75 ? -1.974 18.594 0.123 1 85.12 75 ALA B O 1
ATOM 2998 N N . ALA B 1 76 ? -0.495 20.094 -0.451 1 85.25 76 ALA B N 1
ATOM 2999 C CA . ALA B 1 76 ? -0.847 20.062 -1.868 1 85.25 76 ALA B CA 1
ATOM 3000 C C . ALA B 1 76 ? 0.086 19.141 -2.646 1 85.25 76 ALA B C 1
ATOM 3002 O O . ALA B 1 76 ? 1.243 18.953 -2.264 1 85.25 76 ALA B O 1
ATOM 3003 N N . ASN B 1 77 ? -0.535 18.531 -3.658 1 86.5 77 ASN B N 1
ATOM 3004 C CA . ASN B 1 77 ? 0.326 17.891 -4.648 1 86.5 77 ASN B CA 1
ATOM 3005 C C . ASN B 1 77 ? 1.021 18.922 -5.535 1 86.5 77 ASN B C 1
ATOM 3007 O O . ASN B 1 77 ? 0.414 19.922 -5.93 1 86.5 77 ASN B O 1
ATOM 3011 N N . PHE B 1 78 ? 2.285 18.688 -5.805 1 91.69 78 PHE B N 1
ATOM 3012 C CA . PHE B 1 78 ? 3.059 19.656 -6.566 1 91.69 78 PHE B CA 1
ATOM 3013 C C . PHE B 1 78 ? 4.004 18.953 -7.535 1 91.69 78 PHE B C 1
ATOM 3015 O O . PHE B 1 78 ? 4.293 17.766 -7.379 1 91.69 78 PHE B O 1
ATOM 3022 N N . ASP B 1 79 ? 4.371 19.734 -8.531 1 90.62 79 ASP B N 1
ATOM 3023 C CA . ASP B 1 79 ? 5.406 19.266 -9.445 1 90.62 79 ASP B CA 1
ATOM 3024 C C . ASP B 1 79 ? 6.777 19.266 -8.773 1 90.62 79 ASP B C 1
ATOM 3026 O O . ASP B 1 79 ? 7.281 20.328 -8.398 1 90.62 79 ASP B O 1
ATOM 3030 N N . ARG B 1 80 ? 7.383 18.125 -8.68 1 89.75 80 ARG B N 1
ATOM 3031 C CA . ARG B 1 80 ? 8.609 18 -7.898 1 89.75 80 ARG B CA 1
ATOM 3032 C C . ARG B 1 80 ? 9.773 18.703 -8.586 1 89.75 80 ARG B C 1
ATOM 3034 O O . ARG B 1 80 ? 10.758 19.062 -7.938 1 89.75 80 ARG B O 1
ATOM 3041 N N . LYS B 1 81 ? 9.664 18.922 -9.852 1 87.56 81 LYS B N 1
ATOM 3042 C CA . LYS B 1 81 ? 10.727 19.609 -10.578 1 87.56 81 LYS B CA 1
ATOM 3043 C C . LYS B 1 81 ? 10.586 21.125 -10.438 1 87.56 81 LYS B C 1
ATOM 3045 O O . LYS B 1 81 ? 11.57 21.828 -10.156 1 87.56 81 LYS B O 1
ATOM 3050 N N . THR B 1 82 ? 9.383 21.625 -10.477 1 90.75 82 THR B N 1
ATOM 3051 C CA . THR B 1 82 ? 9.195 23.062 -10.555 1 90.75 82 THR B CA 1
ATOM 3052 C C . THR B 1 82 ? 8.719 23.625 -9.211 1 90.75 82 THR B C 1
ATOM 3054 O O . THR B 1 82 ? 8.922 24.797 -8.914 1 90.75 82 THR B O 1
ATOM 3057 N N . GLY B 1 83 ? 8.023 22.766 -8.469 1 92.81 83 GLY B N 1
ATOM 3058 C CA . GLY B 1 83 ? 7.43 23.234 -7.227 1 92.81 83 GLY B CA 1
ATOM 3059 C C . GLY B 1 83 ? 6.035 23.797 -7.402 1 92.81 83 GLY B C 1
ATOM 3060 O O . GLY B 1 83 ? 5.395 24.203 -6.43 1 92.81 83 GLY B O 1
ATOM 3061 N N . GLU B 1 84 ? 5.547 23.781 -8.578 1 94.25 84 GLU B N 1
ATOM 3062 C CA . GLU B 1 84 ? 4.215 24.281 -8.867 1 94.25 84 GLU B CA 1
ATOM 3063 C C . GLU B 1 84 ? 3.135 23.391 -8.273 1 94.25 84 GLU B C 1
ATOM 3065 O O . GLU B 1 84 ? 3.203 22.156 -8.391 1 94.25 84 GLU B O 1
ATOM 3070 N N . ILE B 1 85 ? 2.158 24 -7.633 1 92.62 85 ILE B N 1
ATOM 3071 C CA . ILE B 1 85 ? 1.038 23.25 -7.074 1 92.62 85 ILE B CA 1
ATOM 3072 C C . ILE B 1 85 ? 0.157 22.719 -8.203 1 92.62 85 ILE B C 1
ATOM 3074 O O . ILE B 1 85 ? -0.338 23.5 -9.031 1 92.62 85 ILE B O 1
ATOM 3078 N N . ILE B 1 86 ? -0.004 21.438 -8.211 1 88.88 86 ILE B N 1
ATOM 3079 C CA . ILE B 1 86 ? -0.773 20.781 -9.266 1 88.88 86 ILE B CA 1
ATOM 3080 C C . ILE B 1 86 ? -2.215 20.578 -8.805 1 88.88 86 ILE B C 1
ATOM 3082 O O . ILE B 1 86 ? -3.154 20.781 -9.57 1 88.88 86 ILE B O 1
ATOM 3086 N N . TYR B 1 87 ? -2.334 20.156 -7.574 1 85.62 87 TYR B N 1
ATOM 3087 C CA . TYR B 1 87 ? -3.652 19.828 -7.051 1 85.62 87 TYR B CA 1
ATOM 3088 C C . TYR B 1 87 ? -3.695 20 -5.535 1 85.62 87 TYR B C 1
ATOM 3090 O O . TYR B 1 87 ? -2.816 19.5 -4.824 1 85.62 87 TYR B O 1
ATOM 3098 N N . TRP B 1 88 ? -4.652 20.719 -5.105 1 86 88 TRP B N 1
ATOM 3099 C CA . TRP B 1 88 ? -4.934 20.875 -3.684 1 86 88 TRP B CA 1
ATOM 3100 C C . TRP B 1 88 ? -6.434 20.812 -3.414 1 86 88 TRP B C 1
ATOM 3102 O O . TRP B 1 88 ? -7.125 21.828 -3.502 1 86 88 TRP B O 1
ATOM 3112 N N . SER B 1 89 ? -6.859 19.625 -3 1 77.5 89 SER B N 1
ATOM 3113 C CA . SER B 1 89 ? -8.297 19.375 -2.873 1 77.5 89 SER B CA 1
ATOM 3114 C C . SER B 1 89 ? -8.945 20.375 -1.921 1 77.5 89 SER B C 1
ATOM 3116 O O . SER B 1 89 ? -10.039 20.875 -2.186 1 77.5 89 SER B O 1
ATOM 3118 N N . ASN B 1 90 ? -8.258 20.75 -0.853 1 76.12 90 ASN B N 1
ATOM 3119 C CA . ASN B 1 90 ? -8.844 21.609 0.171 1 76.12 90 ASN B CA 1
ATOM 3120 C C . ASN B 1 90 ? -8.672 23.078 -0.168 1 76.12 90 ASN B C 1
ATOM 3122 O O . ASN B 1 90 ? -9.289 23.953 0.455 1 76.12 90 ASN B O 1
ATOM 3126 N N . ASN B 1 91 ? -7.801 23.406 -1.156 1 84.12 91 ASN B N 1
ATOM 3127 C CA . ASN B 1 91 ? -7.602 24.781 -1.601 1 84.12 91 ASN B CA 1
ATOM 3128 C C . ASN B 1 91 ? -7.273 24.844 -3.088 1 84.12 91 ASN B C 1
ATOM 3130 O O . ASN B 1 91 ? -6.18 25.266 -3.467 1 84.12 91 ASN B O 1
ATOM 3134 N N . PRO B 1 92 ? -8.242 24.656 -3.859 1 83.5 92 PRO B N 1
ATOM 3135 C CA . PRO B 1 92 ? -8.016 24.594 -5.305 1 83.5 92 PRO B CA 1
ATOM 3136 C C . PRO B 1 92 ? -7.52 25.922 -5.883 1 83.5 92 PRO B C 1
ATOM 3138 O O . PRO B 1 92 ? -6.926 25.953 -6.961 1 83.5 92 PRO B O 1
ATOM 3141 N N . LYS B 1 93 ? -7.703 27.062 -5.188 1 89.81 93 LYS B N 1
ATOM 3142 C CA . LYS B 1 93 ? -7.293 28.375 -5.672 1 89.81 93 LYS B CA 1
ATOM 3143 C C . LYS B 1 93 ? -5.773 28.484 -5.754 1 89.81 93 LYS B C 1
ATOM 3145 O O . LYS B 1 93 ? -5.242 29.391 -6.406 1 89.81 93 LYS B O 1
ATOM 3150 N N . TRP B 1 94 ? -5.059 27.547 -5.164 1 91.31 94 TRP B N 1
ATOM 3151 C CA . TRP B 1 94 ? -3.6 27.594 -5.148 1 91.31 94 TRP B CA 1
ATOM 3152 C C . TRP B 1 94 ? -3.018 26.812 -6.32 1 91.31 94 TRP B C 1
ATOM 3154 O O . TRP B 1 94 ? -1.804 26.812 -6.535 1 91.31 94 TRP B O 1
ATOM 3164 N N . GLU B 1 95 ? -3.898 26.078 -7.023 1 89.25 95 GLU B N 1
ATOM 3165 C CA . GLU B 1 95 ? -3.404 25.344 -8.18 1 89.25 95 GLU B CA 1
ATOM 3166 C C . GLU B 1 95 ? -2.732 26.281 -9.188 1 89.25 95 GLU B C 1
ATOM 3168 O O . GLU B 1 95 ? -3.248 27.359 -9.477 1 89.25 95 GLU B O 1
ATOM 3173 N N . GLY B 1 96 ? -1.563 25.922 -9.586 1 91.75 96 GLY B N 1
ATOM 3174 C CA . GLY B 1 96 ? -0.778 26.75 -10.492 1 91.75 96 GLY B CA 1
ATOM 3175 C C . GLY B 1 96 ? 0.19 27.672 -9.781 1 91.75 96 GLY B C 1
ATOM 3176 O O . GLY B 1 96 ? 1.131 28.188 -10.383 1 91.75 96 GLY B O 1
ATOM 3177 N N . CYS B 1 97 ? 0.049 27.844 -8.523 1 92.94 97 CYS B N 1
ATOM 3178 C CA . CYS B 1 97 ? 0.919 28.688 -7.727 1 92.94 97 CYS B CA 1
ATOM 3179 C C . CYS B 1 97 ? 2.268 28.031 -7.484 1 92.94 97 CYS B C 1
ATOM 3181 O O . CYS B 1 97 ? 2.34 26.812 -7.312 1 92.94 97 CYS B O 1
ATOM 3183 N N . ASN B 1 98 ? 3.311 28.859 -7.535 1 94.88 98 ASN B N 1
ATOM 3184 C CA . ASN B 1 98 ? 4.648 28.359 -7.219 1 94.88 98 ASN B CA 1
ATOM 3185 C C . ASN B 1 98 ? 5.227 29.078 -5.996 1 94.88 98 ASN B C 1
ATOM 3187 O O . ASN B 1 98 ? 6.133 29.891 -6.117 1 94.88 98 ASN B O 1
ATOM 3191 N N . ILE B 1 99 ? 4.789 28.672 -4.898 1 94.06 99 ILE B N 1
ATOM 3192 C CA . ILE B 1 99 ? 5.199 29.312 -3.648 1 94.06 99 ILE B CA 1
ATOM 3193 C C . ILE B 1 99 ? 6.68 29.031 -3.395 1 94.06 99 ILE B C 1
ATOM 3195 O O . ILE B 1 99 ? 7.371 29.859 -2.795 1 94.06 99 ILE B O 1
ATOM 3199 N N . LYS B 1 100 ? 7.176 27.906 -3.805 1 94.81 100 LYS B N 1
ATOM 3200 C CA . LYS B 1 100 ? 8.594 27.578 -3.666 1 94.81 100 LYS B CA 1
ATOM 3201 C C . LYS B 1 100 ? 9.469 28.625 -4.328 1 94.81 100 LYS B C 1
ATOM 3203 O O . LYS B 1 100 ? 10.43 29.109 -3.729 1 94.81 100 LYS B O 1
ATOM 3208 N N . GLU B 1 101 ? 9.102 29 -5.516 1 95.44 101 GLU B N 1
ATOM 3209 C CA . GLU B 1 101 ? 9.852 30 -6.27 1 95.44 101 GLU B CA 1
ATOM 3210 C C . GLU B 1 101 ? 9.758 31.375 -5.613 1 95.44 101 GLU B C 1
ATOM 3212 O O . GLU B 1 101 ? 10.727 32.125 -5.594 1 95.44 101 GLU B O 1
ATOM 3217 N N . LYS B 1 102 ? 8.617 31.719 -5.113 1 95.44 102 LYS B N 1
ATOM 3218 C CA . LYS B 1 102 ? 8.43 33 -4.43 1 95.44 102 LYS B CA 1
ATOM 3219 C C . LYS B 1 102 ? 9.312 33.094 -3.189 1 95.44 102 LYS B C 1
ATOM 3221 O O . LYS B 1 102 ? 9.92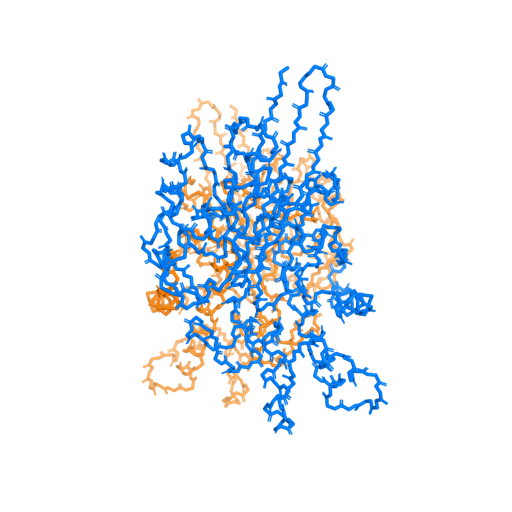2 34.125 -2.938 1 95.44 102 LYS B O 1
ATOM 3226 N N . LEU B 1 103 ? 9.359 32.031 -2.49 1 95.69 103 LEU B N 1
ATOM 3227 C CA . LEU B 1 103 ? 10.195 31.984 -1.298 1 95.69 103 LEU B CA 1
ATOM 3228 C C . LEU B 1 103 ? 11.672 32.094 -1.666 1 95.69 103 LEU B C 1
ATOM 3230 O O . LEU B 1 103 ? 12.43 32.812 -1.01 1 95.69 103 LEU B O 1
ATOM 3234 N N . LYS B 1 104 ? 12.062 31.375 -2.686 1 95.62 104 LYS B N 1
ATOM 3235 C CA . LYS B 1 104 ? 13.445 31.406 -3.154 1 95.62 104 LYS B CA 1
ATOM 3236 C C . LYS B 1 104 ? 13.852 32.812 -3.555 1 95.62 104 LYS B C 1
ATOM 3238 O O . LYS B 1 104 ? 14.938 33.281 -3.188 1 95.62 104 LYS B O 1
ATOM 3243 N N . LYS B 1 105 ? 13.047 33.469 -4.316 1 95.5 105 LYS B N 1
ATOM 3244 C CA . LYS B 1 105 ? 13.328 34.812 -4.797 1 95.5 105 LYS B CA 1
ATOM 3245 C C . LYS B 1 105 ? 13.406 35.812 -3.641 1 95.5 105 LYS B C 1
ATOM 3247 O O . LYS B 1 105 ? 14.289 36.656 -3.611 1 95.5 105 LYS B O 1
ATOM 3252 N N . LYS B 1 106 ? 12.539 35.688 -2.752 1 94.44 106 LYS B N 1
ATOM 3253 C CA . LYS B 1 106 ? 12.453 36.656 -1.67 1 94.44 106 LYS B CA 1
ATOM 3254 C C . LYS B 1 106 ? 13.617 36.5 -0.697 1 94.44 106 LYS B C 1
ATOM 3256 O O . LYS B 1 106 ? 14.172 37.5 -0.229 1 94.44 106 LYS B O 1
ATOM 3261 N N . TYR B 1 107 ? 14 35.25 -0.402 1 94.31 107 TYR B N 1
ATOM 3262 C CA . TYR B 1 107 ? 14.945 35.062 0.687 1 94.31 107 TYR B CA 1
ATOM 3263 C C . TYR B 1 107 ? 16.328 34.688 0.15 1 94.31 107 TYR B C 1
ATOM 3265 O O . TYR B 1 107 ? 17.297 34.625 0.9 1 94.31 107 TYR B O 1
ATOM 3273 N N . GLY B 1 108 ? 16.391 34.344 -1.086 1 94.19 108 GLY B N 1
ATOM 3274 C CA . GLY B 1 108 ? 17.656 34.094 -1.743 1 94.19 108 GLY B CA 1
ATOM 3275 C C . GLY B 1 108 ? 18.359 32.844 -1.258 1 94.19 108 GLY B C 1
ATOM 3276 O O . GLY B 1 108 ? 19.594 32.812 -1.198 1 94.19 108 GLY B O 1
ATOM 3277 N N . THR B 1 109 ? 17.609 31.938 -0.745 1 93.75 109 THR B N 1
ATOM 3278 C CA . THR B 1 109 ? 18.172 30.688 -0.243 1 93.75 109 THR B CA 1
ATOM 3279 C C . THR B 1 109 ? 17.469 29.484 -0.868 1 93.75 109 THR B C 1
ATOM 3281 O O . THR B 1 109 ? 16.484 29.641 -1.583 1 93.75 109 THR B O 1
ATOM 3284 N N . GLU B 1 110 ? 18.125 28.344 -0.683 1 94.69 110 GLU B N 1
ATOM 3285 C CA . GLU B 1 110 ? 17.531 27.094 -1.166 1 94.69 110 GLU B CA 1
ATOM 3286 C C . GLU B 1 110 ? 16.219 26.797 -0.452 1 94.69 110 GLU B C 1
ATOM 3288 O O . GLU B 1 110 ? 16.094 26.984 0.761 1 94.69 110 GLU B O 1
ATOM 3293 N N . VAL B 1 111 ? 15.203 26.406 -1.241 1 96.5 111 VAL B N 1
ATOM 3294 C CA . VAL B 1 111 ? 13.914 26.016 -0.694 1 96.5 111 VAL B CA 1
ATOM 3295 C C . VAL B 1 111 ? 13.594 24.578 -1.105 1 96.5 111 VAL B C 1
ATOM 3297 O O . VAL B 1 111 ? 13.531 24.266 -2.297 1 96.5 111 VAL B O 1
ATOM 3300 N N . LEU B 1 112 ? 13.5 23.703 -0.127 1 96.5 112 LEU B N 1
ATOM 3301 C CA . LEU B 1 112 ? 13.016 22.344 -0.337 1 96.5 112 LEU B CA 1
ATOM 3302 C C . LEU B 1 112 ? 11.539 22.234 0.036 1 96.5 112 LEU B C 1
ATOM 3304 O O . LEU B 1 112 ? 11.055 22.969 0.899 1 96.5 112 LEU B O 1
ATOM 3308 N N . MET B 1 113 ? 10.867 21.391 -0.66 1 96.06 113 MET B N 1
ATOM 3309 C CA . MET B 1 113 ? 9.422 21.281 -0.487 1 96.06 113 MET B CA 1
ATOM 3310 C C . MET B 1 113 ? 8.977 19.828 -0.437 1 96.06 113 MET B C 1
ATOM 3312 O O . MET B 1 113 ? 9.523 18.984 -1.149 1 96.06 113 MET B O 1
ATOM 3316 N N . GLU B 1 114 ? 8.047 19.547 0.417 1 96.25 114 GLU B N 1
ATOM 3317 C CA . GLU B 1 114 ? 7.488 18.203 0.541 1 96.25 114 GLU B CA 1
ATOM 3318 C C . GLU B 1 114 ? 6.043 18.25 1.023 1 96.25 114 GLU B C 1
ATOM 3320 O O . GLU B 1 114 ? 5.605 19.25 1.591 1 96.25 114 GLU B O 1
ATOM 3325 N N . ASP B 1 115 ? 5.359 17.188 0.74 1 93.81 115 ASP B N 1
ATOM 3326 C CA . ASP B 1 115 ? 3.986 16.984 1.189 1 93.81 115 ASP B CA 1
ATOM 3327 C C . ASP B 1 115 ? 3.9 17 2.715 1 93.81 115 ASP B C 1
ATOM 3329 O O . ASP B 1 115 ? 4.801 16.5 3.395 1 93.81 115 ASP B O 1
ATOM 3333 N N . ASP B 1 116 ? 2.809 17.469 3.232 1 94 116 ASP B N 1
ATOM 3334 C CA . ASP B 1 116 ? 2.676 17.656 4.676 1 94 116 ASP B CA 1
ATOM 3335 C C . ASP B 1 116 ? 2.734 16.312 5.41 1 94 116 ASP B C 1
ATOM 3337 O O . ASP B 1 116 ? 3.355 16.219 6.469 1 94 116 ASP B O 1
ATOM 3341 N N . ALA B 1 117 ? 2.041 15.312 4.891 1 95.56 117 ALA B N 1
ATOM 3342 C CA . ALA B 1 117 ? 2.086 14.008 5.547 1 95.56 117 ALA B CA 1
ATOM 3343 C C . ALA B 1 117 ? 3.494 13.422 5.508 1 95.56 117 ALA B C 1
ATOM 3345 O O . ALA B 1 117 ? 3.938 12.789 6.469 1 95.56 117 ALA B O 1
ATOM 3346 N N . ASN B 1 118 ? 4.168 13.594 4.426 1 97.62 118 ASN B N 1
ATOM 3347 C CA . ASN B 1 118 ? 5.562 13.18 4.332 1 97.62 118 ASN B CA 1
ATOM 3348 C C . ASN B 1 118 ? 6.438 13.914 5.34 1 97.62 118 ASN B C 1
ATOM 3350 O O . ASN B 1 118 ? 7.289 13.312 5.992 1 97.62 118 ASN B O 1
ATOM 3354 N N . CYS B 1 119 ? 6.211 15.203 5.438 1 97.94 119 CYS B N 1
ATOM 3355 C CA . CYS B 1 119 ? 6.945 15.961 6.438 1 97.94 119 CYS B CA 1
ATOM 3356 C C . CYS B 1 119 ? 6.621 15.469 7.844 1 97.94 119 CYS B C 1
ATOM 3358 O O . CYS B 1 119 ? 7.504 15.398 8.703 1 97.94 119 CYS B O 1
ATOM 3360 N N . GLY B 1 120 ? 5.336 15.18 8.039 1 97.81 120 GLY B N 1
ATOM 3361 C CA . GLY B 1 120 ? 4.977 14.602 9.32 1 97.81 120 GLY B CA 1
ATOM 3362 C C . GLY B 1 120 ? 5.727 13.32 9.625 1 97.81 120 GLY B C 1
ATOM 3363 O O . GLY B 1 120 ? 6.227 13.133 10.742 1 97.81 120 GLY B O 1
ATOM 3364 N N . ALA B 1 121 ? 5.848 12.453 8.664 1 98.56 121 ALA B N 1
ATOM 3365 C CA . ALA B 1 121 ? 6.594 11.211 8.82 1 98.56 121 ALA B CA 1
ATOM 3366 C C . ALA B 1 121 ? 8.062 11.484 9.148 1 98.56 121 ALA B C 1
ATOM 3368 O O . ALA B 1 121 ? 8.625 10.875 10.055 1 98.56 121 ALA B O 1
ATOM 3369 N N . LEU B 1 122 ? 8.602 12.398 8.438 1 98.38 122 LEU B N 1
ATOM 3370 C CA . LEU B 1 122 ? 10 12.758 8.664 1 98.38 122 LEU B CA 1
ATOM 3371 C C . LEU B 1 122 ? 10.188 13.359 10.055 1 98.38 122 LEU B C 1
ATOM 3373 O O . LEU B 1 122 ? 11.156 13.039 10.742 1 98.38 122 LEU B O 1
ATOM 3377 N N . GLY B 1 123 ? 9.273 14.273 10.414 1 98.31 123 GLY B N 1
ATOM 3378 C CA . GLY B 1 123 ? 9.32 14.836 11.75 1 98.31 123 GLY B CA 1
ATOM 3379 C C . GLY B 1 123 ? 9.281 13.789 12.844 1 98.31 123 GLY B C 1
ATOM 3380 O O . GLY B 1 123 ? 10.094 13.828 13.773 1 98.31 123 GLY B O 1
ATOM 3381 N N . GLU B 1 124 ? 8.367 12.867 12.703 1 98.56 124 GLU B N 1
ATOM 3382 C CA . GLU B 1 124 ? 8.266 11.797 13.688 1 98.56 124 GLU B CA 1
ATOM 3383 C C . GLU B 1 124 ? 9.5 10.898 13.656 1 98.56 124 GLU B C 1
ATOM 3385 O O . GLU B 1 124 ? 9.984 10.469 14.703 1 98.56 124 GLU B O 1
ATOM 3390 N N . PHE B 1 125 ? 10.039 10.617 12.5 1 98.12 125 PHE B N 1
ATOM 3391 C CA . PHE B 1 125 ? 11.18 9.727 12.344 1 98.12 125 PHE B CA 1
ATOM 3392 C C . PHE B 1 125 ? 12.422 10.32 12.984 1 98.12 125 PHE B C 1
ATOM 3394 O O . PHE B 1 125 ? 13.055 9.68 13.836 1 98.12 125 PHE B O 1
ATOM 3401 N N . TYR B 1 126 ? 12.695 11.547 12.672 1 96.56 126 TYR B N 1
ATOM 3402 C CA . TYR B 1 126 ? 13.953 12.148 13.094 1 96.56 126 TYR B CA 1
ATOM 3403 C C . TYR B 1 126 ? 13.844 12.711 14.5 1 96.56 126 TYR B C 1
ATOM 3405 O O . TYR B 1 126 ? 14.773 12.586 15.305 1 96.56 126 TYR B O 1
ATOM 3413 N N . TYR B 1 127 ? 12.75 13.359 14.852 1 95.94 127 TYR B N 1
ATOM 3414 C CA . TYR B 1 127 ? 12.633 14.07 16.125 1 95.94 127 TYR B CA 1
ATOM 3415 C C . TYR B 1 127 ? 11.773 13.297 17.109 1 95.94 127 TYR B C 1
ATOM 3417 O O . TYR B 1 127 ? 12.141 13.141 18.281 1 95.94 127 TYR B O 1
ATOM 3425 N N . GLY B 1 128 ? 10.664 12.805 16.641 1 97.5 128 GLY B N 1
ATOM 3426 C CA . GLY B 1 128 ? 9.766 12.086 17.531 1 97.5 128 GLY B CA 1
ATOM 3427 C C . GLY B 1 128 ? 10.367 10.805 18.078 1 97.5 128 GLY B C 1
ATOM 3428 O O . GLY B 1 128 ? 10.477 10.633 19.297 1 97.5 128 GLY B O 1
ATOM 3429 N N . TYR B 1 129 ? 10.828 10.016 17.156 1 97.94 129 TYR B N 1
ATOM 3430 C CA . TYR B 1 129 ? 11.336 8.711 17.562 1 97.94 129 TYR B CA 1
ATOM 3431 C C . TYR B 1 129 ? 12.836 8.617 17.344 1 97.94 129 TYR B C 1
ATOM 3433 O O . TYR B 1 129 ? 13.414 7.523 17.391 1 97.94 129 TYR B O 1
ATOM 3441 N N . ARG B 1 130 ? 13.531 9.672 17.109 1 95.81 130 ARG B N 1
ATOM 3442 C CA . ARG B 1 130 ? 14.977 9.875 17.125 1 95.81 130 ARG B CA 1
ATOM 3443 C C . ARG B 1 130 ? 15.688 8.875 16.219 1 95.81 130 ARG B C 1
ATOM 3445 O O . ARG B 1 130 ? 16.734 8.336 16.578 1 95.81 130 ARG B O 1
ATOM 3452 N N . GLY B 1 131 ? 14.984 8.531 15.172 1 95.31 131 GLY B N 1
ATOM 3453 C CA . GLY B 1 131 ? 15.609 7.668 14.188 1 95.31 131 GLY B CA 1
ATOM 3454 C C . GLY B 1 131 ? 15.68 6.215 14.625 1 95.31 131 GLY B C 1
ATOM 3455 O O . GLY B 1 131 ? 16.406 5.418 14.023 1 95.31 131 GLY B O 1
ATOM 3456 N N . LYS B 1 132 ? 14.945 5.824 15.555 1 96.56 132 LYS B N 1
ATOM 3457 C CA . LYS B 1 132 ? 15.062 4.484 16.125 1 96.56 132 LYS B CA 1
ATOM 3458 C C . LYS B 1 132 ? 14.188 3.488 15.359 1 96.56 132 LYS B C 1
ATOM 3460 O O . LYS B 1 132 ? 14.383 2.275 15.469 1 96.56 132 LYS B O 1
ATOM 3465 N N . LEU B 1 133 ? 13.219 3.973 14.656 1 96.44 133 LEU B N 1
ATOM 3466 C CA . LEU B 1 133 ? 12.344 3.098 13.891 1 96.44 133 LEU B CA 1
ATOM 3467 C C . LEU B 1 133 ? 12.938 2.801 12.516 1 96.44 133 LEU B C 1
ATOM 3469 O O . LEU B 1 133 ? 13.523 3.684 11.883 1 96.44 133 LEU B O 1
ATOM 3473 N N . ASN B 1 134 ? 12.883 1.601 12.086 1 96.31 134 ASN B N 1
ATOM 3474 C CA . ASN B 1 134 ? 13.367 1.24 10.75 1 96.31 134 ASN B CA 1
ATOM 3475 C C . ASN B 1 134 ? 12.375 1.642 9.672 1 96.31 134 ASN B C 1
ATOM 3477 O O . ASN B 1 134 ? 12.75 2.27 8.68 1 96.31 134 ASN B O 1
ATOM 3481 N N . SER B 1 135 ? 11.172 1.22 9.844 1 98.06 135 SER B N 1
ATOM 3482 C CA . SER B 1 135 ? 10.07 1.557 8.945 1 98.06 135 SER B CA 1
ATOM 3483 C C . SER B 1 135 ? 8.82 1.948 9.734 1 98.06 135 SER B C 1
ATOM 3485 O O . SER B 1 135 ? 8.602 1.458 10.844 1 98.06 135 SER B O 1
ATOM 3487 N N . MET B 1 136 ? 8.078 2.896 9.109 1 98.69 136 MET B N 1
ATOM 3488 C CA . MET B 1 136 ? 6.844 3.348 9.75 1 98.69 136 MET B CA 1
ATOM 3489 C C . MET B 1 136 ? 5.922 4.008 8.727 1 98.69 136 MET B C 1
ATOM 3491 O O . MET B 1 136 ? 6.375 4.477 7.684 1 98.69 136 MET B O 1
ATOM 3495 N N . ILE B 1 137 ? 4.676 3.943 9.023 1 98.88 137 ILE B N 1
ATOM 3496 C CA . ILE B 1 137 ? 3.693 4.789 8.352 1 98.88 137 ILE B CA 1
ATOM 3497 C C . ILE B 1 137 ? 3.121 5.797 9.344 1 98.88 137 ILE B C 1
ATOM 3499 O O . ILE B 1 137 ? 2.65 5.422 10.422 1 98.88 137 ILE B O 1
ATOM 3503 N N . TYR B 1 138 ? 3.34 7.047 9.055 1 98.75 138 TYR B N 1
ATOM 3504 C CA . TYR B 1 138 ? 2.709 8.133 9.797 1 98.75 138 TYR B CA 1
ATOM 3505 C C . TYR B 1 138 ? 1.33 8.453 9.227 1 98.75 138 TYR B C 1
ATOM 3507 O O . TYR B 1 138 ? 1.203 8.844 8.062 1 98.75 138 TYR B O 1
ATOM 3515 N N . LEU B 1 139 ? 0.284 8.203 9.984 1 98.25 139 LEU B N 1
ATOM 3516 C CA . LEU B 1 139 ? -1.081 8.562 9.617 1 98.25 139 LEU B CA 1
ATOM 3517 C C . LEU B 1 139 ? -1.488 9.883 10.25 1 98.25 139 LEU B C 1
ATOM 3519 O O . LEU B 1 139 ? -1.602 9.984 11.477 1 98.25 139 LEU B O 1
ATOM 3523 N N . SER B 1 140 ? -1.66 10.836 9.406 1 95.75 140 SER B N 1
ATOM 3524 C CA . SER B 1 140 ? -2.088 12.156 9.867 1 95.75 140 SER B CA 1
ATOM 3525 C C . SER B 1 140 ? -3.604 12.305 9.773 1 95.75 140 SER B C 1
ATOM 3527 O O . SER B 1 140 ? -4.152 12.477 8.688 1 95.75 140 SER B O 1
ATOM 3529 N N . ILE B 1 141 ? -4.242 12.289 10.898 1 95.12 141 ILE B N 1
ATOM 3530 C CA . ILE B 1 141 ? -5.699 12.398 10.953 1 95.12 141 ILE B CA 1
ATOM 3531 C C . ILE B 1 141 ? -6.098 13.789 11.43 1 95.12 141 ILE B C 1
ATOM 3533 O O . ILE B 1 141 ? -5.852 14.148 12.586 1 95.12 141 ILE B O 1
ATOM 3537 N N . GLY B 1 142 ? -6.617 14.578 10.68 1 89.75 142 GLY B N 1
ATOM 3538 C CA . GLY B 1 142 ? -7.113 15.914 10.961 1 89.75 142 GLY B CA 1
ATOM 3539 C C . GLY B 1 142 ? -8.375 16.266 10.18 1 89.75 142 GLY B C 1
ATOM 3540 O O . GLY B 1 142 ? -9.336 15.484 10.172 1 89.75 142 GLY B O 1
ATOM 3541 N N . THR B 1 143 ? -8.328 17.453 9.531 1 82.81 143 THR B N 1
ATOM 3542 C CA . THR B 1 143 ? -9.43 17.781 8.633 1 82.81 143 THR B CA 1
ATOM 3543 C C . THR B 1 143 ? -9.555 16.75 7.523 1 82.81 143 THR B C 1
ATOM 3545 O O . THR B 1 143 ? -10.664 16.406 7.094 1 82.81 143 THR B O 1
ATOM 3548 N N . GLY B 1 144 ? -8.445 16.25 7.129 1 89.06 144 GLY B N 1
ATOM 3549 C CA . GLY B 1 144 ? -8.367 15.156 6.18 1 89.06 144 GLY B CA 1
ATOM 3550 C C . GLY B 1 144 ? -7.594 13.961 6.711 1 89.06 144 GLY B C 1
ATOM 3551 O O . GLY B 1 144 ? -7.535 13.742 7.926 1 89.06 144 GLY B O 1
ATOM 3552 N N . LEU B 1 145 ? -7.211 13.133 5.832 1 93.81 145 LEU B N 1
ATOM 3553 C CA . LEU B 1 145 ? -6.43 11.945 6.152 1 93.81 145 LEU B CA 1
ATOM 3554 C C . LEU B 1 145 ? -5.258 11.789 5.188 1 93.81 145 LEU B C 1
ATOM 3556 O O . LEU B 1 145 ? -5.449 11.781 3.967 1 93.81 145 LEU B O 1
ATOM 3560 N N . GLY B 1 146 ? -4.027 11.789 5.703 1 94.62 146 GLY B N 1
ATOM 3561 C CA . GLY B 1 146 ? -2.818 11.602 4.914 1 94.62 146 GLY B CA 1
ATOM 3562 C C . GLY B 1 146 ? -1.862 10.594 5.52 1 94.62 146 GLY B C 1
ATOM 3563 O O . GLY B 1 146 ? -2.037 10.172 6.664 1 94.62 146 GLY B O 1
ATOM 3564 N N . ALA B 1 147 ? -0.896 10.211 4.715 1 97.94 147 ALA B N 1
ATOM 3565 C CA . ALA B 1 147 ? 0.099 9.281 5.234 1 97.94 147 ALA B CA 1
ATOM 3566 C C . ALA B 1 147 ? 1.475 9.555 4.633 1 97.94 147 ALA B C 1
ATOM 3568 O O . ALA B 1 147 ? 1.582 9.945 3.467 1 97.94 147 ALA B O 1
ATOM 3569 N N . GLY B 1 148 ? 2.449 9.508 5.434 1 98.5 148 GLY B N 1
ATOM 3570 C CA . GLY B 1 148 ? 3.84 9.414 5.023 1 98.5 148 GLY B CA 1
ATOM 3571 C C . GLY B 1 148 ? 4.465 8.062 5.344 1 98.5 148 GLY B C 1
ATOM 3572 O O . GLY B 1 148 ? 4.195 7.488 6.398 1 98.5 148 GLY B O 1
ATOM 3573 N N . ILE B 1 149 ? 5.281 7.59 4.438 1 98.75 149 ILE B N 1
ATOM 3574 C CA . ILE B 1 149 ? 5.809 6.234 4.562 1 98.75 149 ILE B CA 1
ATOM 3575 C C . ILE B 1 149 ? 7.332 6.281 4.645 1 98.75 149 ILE B C 1
ATOM 3577 O O . ILE B 1 149 ? 7.988 6.895 3.799 1 98.75 149 ILE B O 1
ATOM 3581 N N . ILE B 1 150 ? 7.844 5.734 5.691 1 98.62 150 ILE B N 1
ATOM 3582 C CA . ILE B 1 150 ? 9.281 5.523 5.828 1 98.62 150 ILE B CA 1
ATOM 3583 C C . ILE B 1 150 ? 9.602 4.039 5.684 1 98.62 150 ILE B C 1
ATOM 3585 O O . ILE B 1 150 ? 9.078 3.207 6.426 1 98.62 150 ILE B O 1
ATOM 3589 N N . ILE B 1 151 ? 10.398 3.686 4.707 1 97.88 151 ILE B N 1
ATOM 3590 C CA . ILE B 1 151 ? 10.867 2.324 4.473 1 97.88 151 ILE B CA 1
ATOM 3591 C C . ILE B 1 151 ? 12.391 2.268 4.609 1 97.88 151 ILE B C 1
ATOM 3593 O O . ILE B 1 151 ? 13.109 2.984 3.91 1 97.88 151 ILE B O 1
ATOM 3597 N N . ASN B 1 152 ? 12.859 1.443 5.5 1 96.38 152 ASN B N 1
ATOM 3598 C CA . ASN B 1 152 ? 14.297 1.312 5.734 1 96.38 152 ASN B CA 1
ATOM 3599 C C . ASN B 1 152 ? 14.945 2.666 5.996 1 96.38 152 ASN B C 1
ATOM 3601 O O . ASN B 1 152 ? 15.922 3.027 5.336 1 96.38 152 ASN B O 1
ATOM 3605 N N . LYS B 1 153 ? 14.328 3.465 6.777 1 96.88 153 LYS B N 1
ATOM 3606 C CA . LYS B 1 153 ? 14.812 4.73 7.324 1 96.88 153 LYS B CA 1
ATOM 3607 C C . LYS B 1 153 ? 14.828 5.82 6.258 1 96.88 153 LYS B C 1
ATOM 3609 O O . LYS B 1 153 ? 15.508 6.836 6.414 1 96.88 153 LYS B O 1
ATOM 3614 N N . SER B 1 154 ? 14.125 5.57 5.18 1 96.88 154 SER B N 1
ATOM 3615 C CA . SER B 1 154 ? 14.039 6.566 4.117 1 96.88 154 SER B CA 1
ATOM 3616 C C . SER B 1 154 ? 12.594 6.84 3.729 1 96.88 154 SER B C 1
ATOM 3618 O O . SER B 1 154 ? 11.781 5.914 3.668 1 96.88 154 SER B O 1
ATOM 3620 N N . LEU B 1 155 ? 12.352 8.102 3.453 1 97.56 155 LEU B N 1
ATOM 3621 C CA . LEU B 1 155 ? 11.016 8.469 2.998 1 97.56 155 LEU B CA 1
ATOM 3622 C C . LEU B 1 155 ? 10.703 7.828 1.65 1 97.56 155 LEU B C 1
ATOM 3624 O O . LEU B 1 155 ? 11.5 7.914 0.718 1 97.56 155 LEU B O 1
ATOM 3628 N N . TYR B 1 156 ? 9.664 7.141 1.59 1 97.94 156 TYR B N 1
ATOM 3629 C CA . TYR B 1 156 ? 9.188 6.57 0.335 1 97.94 156 TYR B CA 1
ATOM 3630 C C . TYR B 1 156 ? 8.203 7.516 -0.353 1 97.94 156 TYR B C 1
ATOM 3632 O O . TYR B 1 156 ? 7.125 7.785 0.171 1 97.94 156 TYR B O 1
ATOM 3640 N N . VAL B 1 157 ? 8.555 7.965 -1.545 1 96 157 VAL B N 1
ATOM 3641 C CA . VAL B 1 157 ? 7.711 8.969 -2.193 1 96 157 VAL B CA 1
ATOM 3642 C C . VAL B 1 157 ? 7.062 8.367 -3.438 1 96 157 VAL B C 1
ATOM 3644 O O . VAL B 1 157 ? 6.156 8.969 -4.023 1 96 157 VAL B O 1
ATOM 3647 N N . GLY B 1 158 ? 7.477 7.113 -3.873 1 96.19 158 GLY B N 1
ATOM 3648 C CA . GLY B 1 158 ? 6.945 6.496 -5.078 1 96.19 158 GLY B CA 1
ATOM 3649 C C . GLY B 1 158 ? 7.621 6.988 -6.348 1 96.19 158 GLY B C 1
ATOM 3650 O O . GLY B 1 158 ? 8.586 7.754 -6.285 1 96.19 158 GLY B O 1
ATOM 3651 N N . ASP B 1 159 ? 7.219 6.492 -7.477 1 95.31 159 ASP B N 1
ATOM 3652 C CA . ASP B 1 159 ? 7.848 6.777 -8.766 1 95.31 159 ASP B CA 1
ATOM 3653 C C . ASP B 1 159 ? 7.66 8.242 -9.156 1 95.31 159 ASP B C 1
ATOM 3655 O O . ASP B 1 159 ? 8.516 8.828 -9.82 1 95.31 159 ASP B O 1
ATOM 3659 N N . PHE B 1 160 ? 6.562 8.844 -8.641 1 92.38 160 PHE B N 1
ATOM 3660 C CA . PHE B 1 160 ? 6.227 10.18 -9.117 1 92.38 160 PHE B CA 1
ATOM 3661 C C . PHE B 1 160 ? 6.09 11.148 -7.949 1 92.38 160 PHE B C 1
ATOM 3663 O O . PHE B 1 160 ? 5.559 12.25 -8.109 1 92.38 160 PHE B O 1
ATOM 3670 N N . GLY B 1 161 ? 6.48 10.703 -6.762 1 92.19 161 GLY B N 1
ATOM 3671 C CA . GLY B 1 161 ? 6.488 11.57 -5.594 1 92.19 161 GLY B CA 1
ATOM 3672 C C . GLY B 1 161 ? 5.121 11.734 -4.961 1 92.19 161 GLY B C 1
ATOM 3673 O O . GLY B 1 161 ? 4.859 12.727 -4.273 1 92.19 161 GLY B O 1
ATOM 3674 N N . LYS B 1 162 ? 4.199 10.789 -5.137 1 94.06 162 LYS B N 1
ATOM 3675 C CA . LYS B 1 162 ? 2.816 10.953 -4.699 1 94.06 162 LYS B CA 1
ATOM 3676 C C . LYS B 1 162 ? 2.352 9.758 -3.879 1 94.06 162 LYS B C 1
ATOM 3678 O O . LYS B 1 162 ? 1.151 9.492 -3.779 1 94.06 162 LYS B O 1
ATOM 3683 N N . ALA B 1 163 ? 3.279 9.008 -3.328 1 96.75 163 ALA B N 1
ATOM 3684 C CA . ALA B 1 163 ? 2.92 7.84 -2.533 1 96.75 163 ALA B CA 1
ATOM 3685 C C . ALA B 1 163 ? 2.195 8.25 -1.253 1 96.75 163 ALA B C 1
ATOM 3687 O O . ALA B 1 163 ? 2.354 9.375 -0.777 1 96.75 163 ALA B O 1
ATOM 3688 N N . GLY B 1 164 ? 1.375 7.355 -0.755 1 97 164 GLY B N 1
ATOM 3689 C CA . GLY B 1 164 ? 0.815 7.516 0.579 1 97 164 GLY B CA 1
ATOM 3690 C C . GLY B 1 164 ? -0.471 8.32 0.595 1 97 164 GLY B C 1
ATOM 3691 O O . GLY B 1 164 ? -0.85 8.875 1.628 1 97 164 GLY B O 1
ATOM 3692 N N . GLU B 1 165 ? -1.192 8.367 -0.514 1 95.88 165 GLU B N 1
ATOM 3693 C CA . GLU B 1 165 ? -2.445 9.109 -0.567 1 95.88 165 GLU B CA 1
ATOM 3694 C C . GLU B 1 165 ? -3.607 8.281 -0.03 1 95.88 165 GLU B C 1
ATOM 3696 O O . GLU B 1 165 ? -4.629 8.125 -0.702 1 95.88 165 GLU B O 1
ATOM 3701 N N . ILE B 1 166 ? -3.494 7.918 1.197 1 97.5 166 ILE B N 1
ATOM 3702 C CA . ILE B 1 166 ? -4.41 7.012 1.88 1 97.5 166 ILE B CA 1
ATOM 3703 C C . ILE B 1 166 ? -5.785 7.664 2.002 1 97.5 166 ILE B C 1
ATOM 3705 O O . ILE B 1 166 ? -6.812 6.98 1.96 1 97.5 166 ILE B O 1
ATOM 3709 N N . GLY B 1 167 ? -5.859 8.93 2.088 1 95.88 167 GLY B N 1
ATOM 3710 C CA . GLY B 1 167 ? -7.125 9.633 2.23 1 95.88 167 GLY B CA 1
ATOM 3711 C C . GLY B 1 167 ? -8.047 9.445 1.043 1 95.88 167 GLY B C 1
ATOM 3712 O O . GLY B 1 167 ? -9.273 9.5 1.186 1 95.88 167 GLY B O 1
ATOM 3713 N N . HIS B 1 168 ? -7.484 9.164 -0.082 1 95.44 168 HIS B N 1
ATOM 3714 C CA . HIS B 1 168 ? -8.258 9.102 -1.313 1 95.44 168 HIS B CA 1
ATOM 3715 C C . HIS B 1 168 ? -8.344 7.668 -1.833 1 95.44 168 HIS B C 1
ATOM 3717 O O . HIS B 1 168 ? -8.773 7.441 -2.967 1 95.44 168 HIS B O 1
ATOM 3723 N N . VAL B 1 169 ? -7.914 6.766 -1.05 1 97.31 169 VAL B N 1
ATOM 3724 C CA . VAL B 1 169 ? -8.188 5.359 -1.309 1 97.31 169 VAL B CA 1
ATOM 3725 C C . VAL B 1 169 ? -9.68 5.082 -1.14 1 97.31 169 VAL B C 1
ATOM 3727 O O . VAL B 1 169 ? -10.305 5.551 -0.181 1 97.31 169 VAL B O 1
ATOM 3730 N N . ILE B 1 170 ? -10.234 4.375 -2.09 1 96.81 170 ILE B N 1
ATOM 3731 C CA . ILE B 1 170 ? -11.648 4.027 -2.029 1 96.81 170 ILE B CA 1
ATOM 3732 C C . ILE B 1 170 ? -11.852 2.855 -1.07 1 96.81 170 ILE B C 1
ATOM 3734 O O . ILE B 1 170 ? -11.391 1.739 -1.339 1 96.81 170 ILE B O 1
ATOM 3738 N N . SER B 1 171 ? -12.609 3.047 -0.005 1 95.44 171 SER B N 1
ATOM 3739 C CA . SER B 1 171 ? -12.695 2.107 1.108 1 95.44 171 SER B CA 1
ATOM 3740 C C . SER B 1 171 ? -13.703 1.003 0.828 1 95.44 171 SER B C 1
ATOM 3742 O O . SER B 1 171 ? -13.664 -0.057 1.456 1 95.44 171 SER B O 1
ATOM 3744 N N . GLY B 1 172 ? -14.672 1.28 0.049 1 93.44 172 GLY B N 1
ATOM 3745 C CA . GLY B 1 172 ? -15.789 0.377 -0.156 1 93.44 172 GLY B CA 1
ATOM 3746 C C . GLY B 1 172 ? -16.828 0.458 0.944 1 93.44 172 GLY B C 1
ATOM 3747 O O . GLY B 1 172 ? -17.859 -0.228 0.891 1 93.44 172 GLY B O 1
ATOM 3748 N N . LEU B 1 173 ? -16.703 1.221 2.037 1 90.69 173 LEU B N 1
ATOM 3749 C CA . LEU B 1 173 ? -17.547 1.244 3.23 1 90.69 173 LEU B CA 1
ATOM 3750 C C . LEU B 1 173 ? -18.594 2.354 3.141 1 90.69 173 LEU B C 1
ATOM 3752 O O . LEU B 1 173 ? -19.391 2.537 4.062 1 90.69 173 LEU B O 1
ATOM 3756 N N . GLY B 1 174 ? -18.828 2.938 2.084 1 84.44 174 GLY B N 1
ATOM 3757 C CA . GLY B 1 174 ? -19.797 4.016 1.984 1 84.44 174 GLY B CA 1
ATOM 3758 C C . GLY B 1 174 ? -19.719 4.762 0.666 1 84.44 174 GLY B C 1
ATOM 3759 O O . GLY B 1 174 ? -18.938 4.398 -0.219 1 84.44 174 GLY B O 1
ATOM 3760 N N . ASP B 1 175 ? -20.609 5.742 0.657 1 89.69 175 ASP B N 1
ATOM 3761 C CA . ASP B 1 175 ? -20.734 6.484 -0.593 1 89.69 175 ASP B CA 1
ATOM 3762 C C . ASP B 1 175 ? -20.609 7.988 -0.353 1 89.69 175 ASP B C 1
ATOM 3764 O O . ASP B 1 175 ? -21.125 8.789 -1.137 1 89.69 175 ASP B O 1
ATOM 3768 N N . SER B 1 176 ? -20 8.336 0.773 1 93.12 176 SER B N 1
ATOM 3769 C CA . SER B 1 176 ? -19.844 9.758 1.085 1 93.12 176 SER B CA 1
ATOM 3770 C C . SER B 1 176 ? -18.984 10.453 0.031 1 93.12 176 SER B C 1
ATOM 3772 O O . SER B 1 176 ? -18 9.898 -0.445 1 93.12 176 SER B O 1
ATOM 3774 N N . LEU B 1 177 ? -19.391 11.648 -0.313 1 93.44 177 LEU B N 1
ATOM 3775 C CA . LEU B 1 177 ? -18.656 12.445 -1.288 1 93.44 177 LEU B CA 1
ATOM 3776 C C . LEU B 1 177 ? -17.391 13.039 -0.667 1 93.44 177 LEU B C 1
ATOM 3778 O O . LEU B 1 177 ? -17.453 13.648 0.404 1 93.44 177 LEU B O 1
ATOM 3782 N N . CYS B 1 178 ? -16.328 12.852 -1.309 1 93.31 178 CYS B N 1
ATOM 3783 C CA . CYS B 1 178 ? -15.055 13.406 -0.866 1 93.31 178 CYS B CA 1
ATOM 3784 C C . CYS B 1 178 ? -14.766 14.734 -1.551 1 93.31 178 CYS B C 1
ATOM 3786 O O . CYS B 1 178 ? -15.281 15.008 -2.637 1 93.31 178 CYS B O 1
ATOM 3788 N N . SER B 1 179 ? -13.922 15.562 -0.942 1 85.69 179 SER B N 1
ATOM 3789 C CA . SER B 1 179 ? -13.547 16.844 -1.518 1 85.69 179 SER B CA 1
ATOM 3790 C C . SER B 1 179 ? -12.836 16.672 -2.857 1 85.69 179 SER B C 1
ATOM 3792 O O . SER B 1 179 ? -12.766 17.609 -3.658 1 85.69 179 SER B O 1
ATOM 3794 N N . CYS B 1 180 ? -12.344 15.469 -3.174 1 88.62 180 CYS B N 1
ATOM 3795 C CA . CYS B 1 180 ? -11.664 15.219 -4.438 1 88.62 180 CYS B CA 1
ATOM 3796 C C . CYS B 1 180 ? -12.664 14.93 -5.551 1 88.62 180 CYS B C 1
ATOM 3798 O O . CYS B 1 180 ? -12.297 14.883 -6.727 1 88.62 180 CYS B O 1
ATOM 3800 N N . GLY B 1 181 ? -13.898 14.711 -5.215 1 91.06 181 GLY B N 1
ATOM 3801 C CA . GLY B 1 181 ? -14.93 14.438 -6.195 1 91.06 181 GLY B CA 1
ATOM 3802 C C . GLY B 1 181 ? -15.328 12.977 -6.262 1 91.06 181 GLY B C 1
ATOM 3803 O O . GLY B 1 181 ? -16.359 12.633 -6.824 1 91.06 181 GLY B O 1
ATOM 3804 N N . GLN B 1 182 ? -14.609 12.109 -5.641 1 93.81 182 GLN B N 1
ATOM 3805 C CA . GLN B 1 182 ? -14.922 10.688 -5.625 1 93.81 182 GLN B CA 1
ATOM 3806 C C . GLN B 1 182 ? -15.766 10.328 -4.402 1 93.81 182 GLN B C 1
ATOM 3808 O O . GLN B 1 182 ? -15.945 11.148 -3.5 1 93.81 182 GLN B O 1
ATOM 3813 N N . ARG B 1 183 ? -16.297 9.156 -4.43 1 94.88 183 ARG B N 1
ATOM 3814 C CA . ARG B 1 183 ? -17.141 8.695 -3.322 1 94.88 183 ARG B CA 1
ATOM 3815 C C . ARG B 1 183 ? -16.469 7.555 -2.566 1 94.88 183 ARG B C 1
ATOM 3817 O O . ARG B 1 183 ? -15.805 6.703 -3.17 1 94.88 183 ARG B O 1
ATOM 3824 N N . GLY B 1 184 ? -16.578 7.578 -1.275 1 95.56 184 GLY B N 1
ATOM 3825 C CA . GLY B 1 184 ? -16.172 6.449 -0.449 1 95.56 184 GLY B CA 1
ATOM 3826 C C . GLY B 1 184 ? -14.703 6.465 -0.093 1 95.56 184 GLY B C 1
ATOM 3827 O O . GLY B 1 184 ? -14.164 5.465 0.387 1 95.56 184 GLY B O 1
ATOM 3828 N N . CYS B 1 185 ? -14.055 7.617 -0.338 1 96.62 185 CYS B N 1
ATOM 3829 C CA . CYS B 1 185 ? -12.664 7.73 0.087 1 96.62 185 CYS B CA 1
ATOM 3830 C C . CYS B 1 185 ? -12.539 7.598 1.601 1 96.62 185 CYS B C 1
ATOM 3832 O O . CYS B 1 185 ? -13.438 8.016 2.338 1 96.62 185 CYS B O 1
ATOM 3834 N N . TYR B 1 186 ? -11.422 7.086 2.09 1 97.25 186 TYR B N 1
ATOM 3835 C CA . TYR B 1 186 ? -11.211 6.988 3.529 1 97.25 186 TYR B CA 1
ATOM 3836 C C . TYR B 1 186 ? -11.359 8.352 4.191 1 97.25 186 TYR B C 1
ATOM 3838 O O . TYR B 1 186 ? -11.945 8.461 5.273 1 97.25 186 TYR B O 1
ATOM 3846 N N . GLN B 1 187 ? -10.867 9.391 3.588 1 95.12 187 GLN B N 1
ATOM 3847 C CA . GLN B 1 187 ? -10.906 10.734 4.156 1 95.12 187 GLN B CA 1
ATOM 3848 C C . GLN B 1 187 ? -12.344 11.18 4.418 1 95.12 187 GLN B C 1
ATOM 3850 O O . GLN B 1 187 ? -12.609 11.906 5.379 1 95.12 187 GLN B O 1
ATOM 3855 N N . SER B 1 188 ? -13.281 10.758 3.586 1 95.31 188 SER B N 1
ATOM 3856 C CA . SER B 1 188 ? -14.68 11.156 3.721 1 95.31 188 SER B CA 1
ATOM 3857 C C . SER B 1 188 ? -15.398 10.32 4.777 1 95.31 188 SER B C 1
ATOM 3859 O O . SER B 1 188 ? -16.578 10.555 5.062 1 95.31 188 SER B O 1
ATOM 3861 N N . ILE B 1 189 ? -14.641 9.422 5.395 1 95.69 189 ILE B N 1
ATOM 3862 C CA . ILE B 1 189 ? -15.266 8.5 6.332 1 95.69 189 ILE B CA 1
ATOM 3863 C C . ILE B 1 189 ? -14.57 8.586 7.688 1 95.69 189 ILE B C 1
ATOM 3865 O O . ILE B 1 189 ? -15.219 8.539 8.734 1 95.69 189 ILE B O 1
ATOM 3869 N N . ILE B 1 190 ? -13.195 8.727 7.641 1 95.31 190 ILE B N 1
ATOM 3870 C CA . ILE B 1 190 ? -12.469 8.68 8.906 1 95.31 190 ILE B CA 1
ATOM 3871 C C . ILE B 1 190 ? -11.547 9.891 9.016 1 95.31 190 ILE B C 1
ATOM 3873 O O . ILE B 1 190 ? -10.344 9.75 9.219 1 95.31 190 ILE B O 1
ATOM 3877 N N . SER B 1 191 ? -12.008 11.055 8.961 1 93.94 191 SER B N 1
ATOM 3878 C CA . SER B 1 191 ? -11.359 12.328 9.258 1 93.94 191 SER B CA 1
ATOM 3879 C C . SER B 1 191 ? -12.18 13.148 10.25 1 93.94 191 SER B C 1
ATOM 3881 O O . SER B 1 191 ? -13.312 12.781 10.578 1 93.94 191 SER B O 1
ATOM 3883 N N . GLY B 1 192 ? -11.531 14.203 10.797 1 92.12 192 GLY B N 1
ATOM 3884 C CA . GLY B 1 192 ? -12.289 15.094 11.664 1 92.12 192 GLY B CA 1
ATOM 3885 C C . GLY B 1 192 ? -13.508 15.695 10.984 1 92.12 192 GLY B C 1
ATOM 3886 O O . GLY B 1 192 ? -14.602 15.711 11.555 1 92.12 192 GLY B O 1
ATOM 3887 N N . LYS B 1 193 ? -13.328 16.141 9.789 1 89.88 193 LYS B N 1
ATOM 3888 C CA . LYS B 1 193 ? -14.438 16.688 9.008 1 89.88 193 LYS B CA 1
ATOM 3889 C C . LYS B 1 193 ? -15.523 15.648 8.781 1 89.88 193 LYS B C 1
ATOM 3891 O O . LYS B 1 193 ? -16.719 15.953 8.891 1 89.88 193 LYS B O 1
ATOM 3896 N N . ALA B 1 194 ? -15.156 14.453 8.453 1 94.25 194 ALA B N 1
ATOM 3897 C CA . ALA B 1 194 ? -16.109 13.375 8.219 1 94.25 194 ALA B CA 1
ATOM 3898 C C . ALA B 1 194 ? -16.938 13.086 9.469 1 94.25 194 ALA B C 1
ATOM 3900 O O . ALA B 1 194 ? -18.141 12.867 9.391 1 94.25 194 ALA B O 1
ATOM 3901 N N . LEU B 1 195 ? -16.266 13.07 10.602 1 94.69 195 LEU B N 1
ATOM 3902 C CA . LEU B 1 195 ? -16.953 12.805 11.867 1 94.69 195 LEU B CA 1
ATOM 3903 C C . LEU B 1 195 ? -17.984 13.875 12.164 1 94.69 195 LEU B C 1
ATOM 3905 O O . LEU B 1 195 ? -19.109 13.562 12.594 1 94.69 195 LEU B O 1
ATOM 3909 N N . LEU B 1 196 ? -17.625 15.125 11.945 1 94.19 196 LEU B N 1
ATOM 3910 C CA . LEU B 1 196 ? -18.562 16.234 12.141 1 94.19 196 LEU B CA 1
ATOM 3911 C C . LEU B 1 196 ? -19.75 16.125 11.188 1 94.19 196 LEU B C 1
ATOM 3913 O O . LEU B 1 196 ? -20.891 16.328 11.594 1 94.19 196 LEU B O 1
ATOM 3917 N N . ASN B 1 197 ? -19.5 15.789 9.969 1 94.12 197 ASN B N 1
ATOM 3918 C CA . ASN B 1 197 ? -20.547 15.609 8.977 1 94.12 197 ASN B CA 1
ATOM 3919 C C . ASN B 1 197 ? -21.484 14.461 9.344 1 94.12 197 ASN B C 1
ATOM 3921 O O . ASN B 1 197 ? -22.703 14.586 9.219 1 94.12 197 ASN B O 1
ATOM 3925 N N . ASP B 1 198 ? -20.922 13.359 9.766 1 94.5 198 ASP B N 1
ATOM 3926 C CA . ASP B 1 198 ? -21.719 12.211 10.18 1 94.5 198 ASP B CA 1
ATOM 3927 C C . ASP B 1 198 ? -22.609 12.555 11.367 1 94.5 198 ASP B C 1
ATOM 3929 O O . ASP B 1 198 ? -23.75 12.109 11.43 1 94.5 198 ASP B O 1
ATOM 3933 N N . TYR B 1 199 ? -22.016 13.297 12.273 1 95.5 199 TYR B N 1
ATOM 3934 C CA . TYR B 1 199 ? -22.812 13.727 13.422 1 95.5 199 TYR B CA 1
ATOM 3935 C C . TYR B 1 199 ? -24 14.555 12.992 1 95.5 199 TYR B C 1
ATOM 3937 O O . TYR B 1 199 ? -25.125 14.336 13.469 1 95.5 199 TYR B O 1
ATOM 3945 N N . PHE B 1 200 ? -23.766 15.453 12.141 1 95.5 200 PHE B N 1
ATOM 3946 C CA . PHE B 1 200 ? -24.844 16.297 11.633 1 95.5 200 PHE B CA 1
ATOM 3947 C C . PHE B 1 200 ? -25.891 15.445 10.914 1 95.5 200 PHE B C 1
ATOM 3949 O O . PHE B 1 200 ? -27.094 15.617 11.148 1 95.5 200 PHE B O 1
ATOM 3956 N N . ARG B 1 201 ? -25.484 14.539 10.102 1 94.12 201 ARG B N 1
ATOM 3957 C CA . ARG B 1 201 ? -26.375 13.695 9.305 1 94.12 201 ARG B CA 1
ATOM 3958 C C . ARG B 1 201 ? -27.25 12.82 10.203 1 94.12 201 ARG B C 1
ATOM 3960 O O . ARG B 1 201 ? -28.438 12.641 9.938 1 94.12 201 ARG B O 1
ATOM 3967 N N . GLU B 1 202 ? -26.625 12.359 11.219 1 93.5 202 GLU B N 1
ATOM 3968 C CA . GLU B 1 202 ? -27.328 11.359 12.031 1 93.5 202 GLU B CA 1
ATOM 3969 C C . GLU B 1 202 ? -28.125 12.023 13.148 1 93.5 202 GLU B C 1
ATOM 3971 O O . GLU B 1 202 ? -29.125 11.469 13.617 1 93.5 202 GLU B O 1
ATOM 3976 N N . SER B 1 203 ? -27.719 13.172 13.625 1 93.56 203 SER B N 1
ATOM 3977 C CA . SER B 1 203 ? -28.375 13.789 14.773 1 93.56 203 SER B CA 1
ATOM 3978 C C . SER B 1 203 ? -29.156 15.031 14.367 1 93.56 203 SER B C 1
ATOM 3980 O O . SER B 1 203 ? -29.984 15.539 15.141 1 93.56 203 SER B O 1
ATOM 3982 N N . ASN B 1 204 ? -28.906 15.508 13.156 1 94.5 204 ASN B N 1
ATOM 3983 C CA . ASN B 1 204 ? -29.453 16.766 12.664 1 94.5 204 ASN B CA 1
ATOM 3984 C C . ASN B 1 204 ? -29.016 17.953 13.523 1 94.5 204 ASN B C 1
ATOM 3986 O O . ASN B 1 204 ? -29.734 18.938 13.625 1 94.5 204 ASN B O 1
ATOM 3990 N N . LYS B 1 205 ? -27.938 17.844 14.242 1 93.44 205 LYS B N 1
ATOM 3991 C CA . LYS B 1 205 ? -27.312 18.891 15.047 1 93.44 205 LYS B CA 1
ATOM 3992 C C . LYS B 1 205 ? -25.875 19.156 14.602 1 93.44 205 LYS B C 1
ATOM 3994 O O . LYS B 1 205 ? -25.156 18.234 14.234 1 93.44 205 LYS B O 1
ATOM 3999 N N . LYS B 1 206 ? -25.562 20.406 14.648 1 92.94 206 LYS B N 1
ATOM 4000 C CA . LYS B 1 206 ? -24.203 20.781 14.297 1 92.94 206 LYS B CA 1
ATOM 4001 C C . LYS B 1 206 ? -23.344 20.953 15.547 1 92.94 206 LYS B C 1
ATOM 4003 O O . LYS B 1 206 ? -23.766 21.609 16.516 1 92.94 206 LYS B O 1
ATOM 4008 N N . ALA B 1 207 ? -22.266 20.297 15.516 1 92.12 207 ALA B N 1
ATOM 4009 C CA . ALA B 1 207 ? -21.281 20.578 16.562 1 92.12 207 ALA B CA 1
ATOM 4010 C C . ALA B 1 207 ? -20.422 21.781 16.188 1 92.12 207 ALA B C 1
ATOM 4012 O O . ALA B 1 207 ? -20.094 21.984 15.016 1 92.12 207 ALA B O 1
ATOM 4013 N N . ALA B 1 208 ? -19.984 22.547 17.172 1 89.69 208 ALA B N 1
ATOM 4014 C CA . ALA B 1 208 ? -19.141 23.719 16.922 1 89.69 208 ALA B CA 1
ATOM 4015 C C . ALA B 1 208 ? -17.781 23.297 16.359 1 89.69 208 ALA B C 1
ATOM 4017 O O . ALA B 1 208 ? -17.25 23.953 15.461 1 89.69 208 ALA B O 1
ATOM 4018 N N . ASP B 1 209 ? -17.25 22.328 16.906 1 90.5 209 ASP B N 1
ATOM 4019 C CA . ASP B 1 209 ? -15.969 21.766 16.484 1 90.5 209 ASP B CA 1
ATOM 4020 C C . ASP B 1 209 ? -15.789 20.344 17.016 1 90.5 209 ASP B C 1
ATOM 4022 O O . ASP B 1 209 ? -16.688 19.797 17.641 1 90.5 209 ASP B O 1
ATOM 4026 N N . ILE B 1 210 ? -14.688 19.781 16.641 1 91 210 ILE B N 1
ATOM 4027 C CA . ILE B 1 210 ? -14.422 18.391 17 1 91 210 ILE B CA 1
ATOM 4028 C C . ILE B 1 210 ? -14.328 18.266 18.516 1 91 210 ILE B C 1
ATOM 4030 O O . ILE B 1 210 ? -14.773 17.266 19.094 1 91 210 ILE B O 1
ATOM 4034 N N . GLN B 1 211 ? -13.773 19.234 19.141 1 90.75 211 GLN B N 1
ATOM 4035 C CA . GLN B 1 211 ? -13.648 19.219 20.594 1 90.75 211 GLN B CA 1
ATOM 4036 C C . GLN B 1 211 ? -15.016 19.141 21.266 1 90.75 211 GLN B C 1
ATOM 4038 O O . GLN B 1 211 ? -15.219 18.359 22.203 1 90.75 211 GLN B O 1
ATOM 4043 N N . SER B 1 212 ? -15.891 19.969 20.797 1 91.88 212 SER B N 1
ATOM 4044 C CA . SER B 1 212 ? -17.234 19.984 21.359 1 91.88 212 SER B CA 1
ATOM 4045 C C . SER B 1 212 ? -17.922 18.641 21.188 1 91.88 212 SER B C 1
ATOM 4047 O O . SER B 1 212 ? -18.656 18.188 22.078 1 91.88 212 SER B O 1
ATOM 4049 N N . LEU B 1 213 ? -17.703 18.062 20.047 1 92.5 213 LEU B N 1
ATOM 4050 C CA . LEU B 1 213 ? -18.297 16.766 19.766 1 92.5 213 LEU B CA 1
ATOM 4051 C C . LEU B 1 213 ? -17.719 15.688 20.672 1 92.5 213 LEU B C 1
ATOM 4053 O O . LEU B 1 213 ? -18.453 14.906 21.281 1 92.5 213 LEU B O 1
ATOM 4057 N N . MET B 1 214 ? -16.422 15.695 20.828 1 91.56 214 MET B N 1
ATOM 4058 C CA . MET B 1 214 ? -15.727 14.664 21.578 1 91.56 214 MET B CA 1
ATOM 4059 C C . MET B 1 214 ? -16.016 14.789 23.078 1 91.56 214 MET B C 1
ATOM 4061 O O . MET B 1 214 ? -16.016 13.789 23.797 1 91.56 214 MET B O 1
ATOM 4065 N N . ASN B 1 215 ? -16.297 15.961 23.516 1 89.25 215 ASN B N 1
ATOM 4066 C CA . ASN B 1 215 ? -16.672 16.172 24.906 1 89.25 215 ASN B CA 1
ATOM 4067 C C . ASN B 1 215 ? -17.953 15.438 25.266 1 89.25 215 ASN B C 1
ATOM 4069 O O . ASN B 1 215 ? -18.203 15.141 26.438 1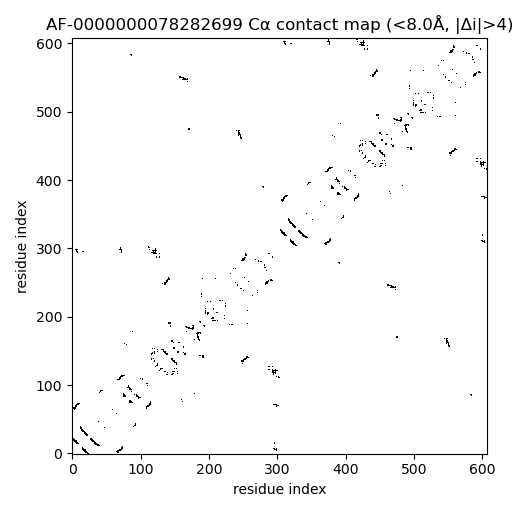 89.25 215 ASN B O 1
ATOM 4073 N N . LYS B 1 216 ? -18.703 15.203 24.297 1 86.56 216 LYS B N 1
ATOM 4074 C CA . LYS B 1 216 ? -20 14.555 24.547 1 86.56 216 LYS B CA 1
ATOM 4075 C C . LYS B 1 216 ? -19.875 13.039 24.484 1 86.56 216 LYS B C 1
ATOM 4077 O O . LYS B 1 216 ? -20.812 12.32 24.844 1 86.56 216 LYS B O 1
ATOM 4082 N N . VAL B 1 217 ? -18.672 12.578 23.984 1 82.31 217 VAL B N 1
ATOM 4083 C CA . VAL B 1 217 ? -18.438 11.141 23.906 1 82.31 217 VAL B CA 1
ATOM 4084 C C . VAL B 1 217 ? -18.375 10.547 25.312 1 82.31 217 VAL B C 1
ATOM 4086 O O . VAL B 1 217 ? -17.719 11.094 26.188 1 82.31 217 VAL B O 1
ATOM 4089 N N . LYS B 1 218 ? -18.75 9.438 25.891 1 72.5 218 LYS B N 1
ATOM 4090 C CA . LYS B 1 218 ? -18.766 8.656 27.125 1 72.5 218 LYS B CA 1
ATOM 4091 C C . LYS B 1 218 ? -19.984 9.008 27.984 1 72.5 218 LYS B C 1
ATOM 4093 O O . LYS B 1 218 ? -20.266 8.336 28.969 1 72.5 218 LYS B O 1
ATOM 4098 N N . MET B 1 219 ? -20.625 9.93 27.734 1 62.69 219 MET B N 1
ATOM 4099 C CA . MET B 1 219 ? -21.641 10.297 28.703 1 62.69 219 MET B CA 1
ATOM 4100 C C . MET B 1 219 ? -22.797 9.297 28.688 1 62.69 219 MET B C 1
ATOM 4102 O O . MET B 1 219 ? -23.359 8.977 29.734 1 62.69 219 MET B O 1
ATOM 4106 N N . ASN B 1 220 ? -23.141 8.594 27.594 1 64.81 220 ASN B N 1
ATOM 4107 C CA . ASN B 1 220 ? -24.344 7.77 27.688 1 64.81 220 ASN B CA 1
ATOM 4108 C C . ASN B 1 220 ? -24.484 6.852 26.469 1 64.81 220 ASN B C 1
ATOM 4110 O O . ASN B 1 220 ? -25.594 6.527 26.062 1 64.81 220 ASN B O 1
ATOM 4114 N N . GLY B 1 221 ? -23.344 6.449 26.016 1 74.5 221 GLY B N 1
ATOM 4115 C CA . GLY B 1 221 ? -23.547 5.602 24.859 1 74.5 221 GLY B CA 1
ATOM 4116 C C . GLY B 1 221 ? -24.406 6.254 23.781 1 74.5 221 GLY B C 1
ATOM 4117 O O . GLY B 1 221 ? -25.25 5.594 23.172 1 74.5 221 GLY B O 1
ATOM 4118 N N . ASN B 1 222 ? -24.406 7.406 23.641 1 88 222 ASN B N 1
ATOM 4119 C CA . ASN B 1 222 ? -25.172 8.266 22.75 1 88 222 ASN B CA 1
ATOM 4120 C C . ASN B 1 222 ? -24.609 8.242 21.328 1 88 222 ASN B C 1
ATOM 4122 O O . ASN B 1 222 ? -23.75 7.41 21 1 88 222 ASN B O 1
ATOM 4126 N N . ILE B 1 223 ? -25.25 8.984 20.484 1 89.19 223 ILE B N 1
ATOM 4127 C CA . ILE B 1 223 ? -24.922 9.008 19.062 1 89.19 223 ILE B CA 1
ATOM 4128 C C . ILE B 1 223 ? -23.453 9.352 18.875 1 89.19 223 ILE B C 1
ATOM 4130 O O . ILE B 1 223 ? -22.797 8.805 17.984 1 89.19 223 ILE B O 1
ATOM 4134 N N . GLU B 1 224 ? -22.953 10.172 19.828 1 89.69 224 GLU B N 1
ATOM 4135 C CA . GLU B 1 224 ? -21.547 10.555 19.75 1 89.69 224 GLU B CA 1
ATOM 4136 C C . GLU B 1 224 ? -20.641 9.352 19.984 1 89.69 224 GLU B C 1
ATOM 4138 O O . GLU B 1 224 ? -19.656 9.156 19.25 1 89.69 224 GLU B O 1
ATOM 4143 N N . SER B 1 225 ? -21.047 8.547 20.875 1 92.69 225 SER B N 1
ATOM 4144 C CA . SER B 1 225 ? -20.266 7.352 21.188 1 92.69 225 SER B CA 1
ATOM 4145 C C . SER B 1 225 ? -20.344 6.344 20.047 1 92.69 225 SER B C 1
ATOM 4147 O O . SER B 1 225 ? -19.328 5.734 19.688 1 92.69 225 SER B O 1
ATOM 4149 N N . LYS B 1 226 ? -21.484 6.211 19.5 1 94.19 226 LYS B N 1
ATOM 4150 C CA . LYS B 1 226 ? -21.656 5.297 18.375 1 94.19 226 LYS B CA 1
ATOM 4151 C C . LYS B 1 226 ? -20.812 5.719 17.172 1 94.19 226 LYS B C 1
ATOM 4153 O O . LYS B 1 226 ? -20.172 4.883 16.531 1 94.19 226 LYS B O 1
ATOM 4158 N N . LEU B 1 227 ? -20.781 6.969 16.906 1 94.5 227 LEU B N 1
ATOM 4159 C CA . LEU B 1 227 ? -20.016 7.508 15.789 1 94.5 227 LEU B CA 1
ATOM 4160 C C . LEU B 1 227 ? -18.531 7.316 16.016 1 94.5 227 LEU B C 1
ATOM 4162 O O . LEU B 1 227 ? -17.797 6.953 15.086 1 94.5 227 LEU B O 1
ATOM 4166 N N . LEU B 1 228 ? -18.125 7.508 17.203 1 94.75 228 LEU B N 1
ATOM 4167 C CA . LEU B 1 228 ? -16.703 7.352 17.516 1 94.75 228 LEU B CA 1
ATOM 4168 C C . LEU B 1 228 ? -16.281 5.895 17.391 1 94.75 228 LEU B C 1
ATOM 4170 O O . LEU B 1 228 ? -15.211 5.602 16.828 1 94.75 228 LEU B O 1
ATOM 4174 N N . PHE B 1 229 ? -17.109 5.008 17.859 1 94.69 229 PHE B N 1
ATOM 4175 C CA . PHE B 1 229 ? -16.766 3.592 17.781 1 94.69 229 PHE B CA 1
ATOM 4176 C C . PHE B 1 229 ? -16.719 3.121 16.344 1 94.69 229 PHE B C 1
ATOM 4178 O O . PHE B 1 229 ? -15.852 2.33 15.969 1 94.69 229 PHE B O 1
ATOM 4185 N N . ARG B 1 230 ? -17.625 3.613 15.547 1 95.44 230 ARG B N 1
ATOM 4186 C CA . ARG B 1 230 ? -17.578 3.33 14.117 1 95.44 230 ARG B CA 1
ATOM 4187 C C . ARG B 1 230 ? -16.281 3.857 13.5 1 95.44 230 ARG B C 1
ATOM 4189 O O . ARG B 1 230 ? -15.641 3.168 12.703 1 95.44 230 ARG B O 1
ATOM 4196 N N . PHE B 1 231 ? -15.945 5.078 13.906 1 96.44 231 PHE B N 1
ATOM 4197 C CA . PHE B 1 231 ? -14.711 5.711 13.453 1 96.44 231 PHE B CA 1
ATOM 4198 C C . PHE B 1 231 ? -13.5 4.852 13.812 1 96.44 231 PHE B C 1
ATOM 4200 O O . PHE B 1 231 ? -12.664 4.57 12.953 1 96.44 231 PHE B O 1
ATOM 4207 N N . ILE B 1 232 ? -13.477 4.352 15.008 1 97.12 232 ILE B N 1
ATOM 4208 C CA . ILE B 1 232 ? -12.359 3.562 15.523 1 97.12 232 ILE B CA 1
ATOM 4209 C C . ILE B 1 232 ? -12.273 2.234 14.773 1 97.12 232 ILE B C 1
ATOM 4211 O O . ILE B 1 232 ? -11.188 1.792 14.406 1 97.12 232 ILE B O 1
ATOM 4215 N N . ASN B 1 233 ? -13.352 1.661 14.492 1 97.38 233 ASN B N 1
ATOM 4216 C CA . ASN B 1 233 ? -13.383 0.384 13.781 1 97.38 233 ASN B CA 1
ATOM 4217 C C . ASN B 1 233 ? -12.883 0.525 12.352 1 97.38 233 ASN B C 1
ATOM 4219 O O . ASN B 1 233 ? -12.086 -0.29 11.883 1 97.38 233 ASN B O 1
ATOM 4223 N N . ILE B 1 234 ? -13.352 1.552 11.688 1 97.25 234 ILE B N 1
ATOM 4224 C CA . ILE B 1 234 ? -12.953 1.76 10.297 1 97.25 234 ILE B CA 1
ATOM 4225 C C . ILE B 1 234 ? -11.477 2.121 10.234 1 97.25 234 ILE B C 1
ATOM 4227 O O . ILE B 1 234 ? -10.75 1.65 9.344 1 97.25 234 ILE B O 1
ATOM 4231 N N . LEU B 1 235 ? -11.023 2.939 11.164 1 98.06 235 LEU B N 1
ATOM 4232 C CA . LEU B 1 235 ? -9.602 3.266 11.25 1 98.06 235 LEU B CA 1
ATOM 4233 C C . LEU B 1 235 ? -8.766 2.008 11.461 1 98.06 235 LEU B C 1
ATOM 4235 O O . LEU B 1 235 ? -7.715 1.845 10.844 1 98.06 235 LEU B O 1
ATOM 4239 N N . SER B 1 236 ? -9.227 1.106 12.328 1 98.5 236 SER B N 1
ATOM 4240 C CA . SER B 1 236 ? -8.531 -0.151 12.586 1 98.5 236 SER B CA 1
ATOM 4241 C C . SER B 1 236 ? -8.422 -0.987 11.312 1 98.5 236 SER B C 1
ATOM 4243 O O . SER B 1 236 ? -7.359 -1.541 11.016 1 98.5 236 SER B O 1
ATOM 4245 N N . ASN B 1 237 ? -9.469 -1.01 10.57 1 97.31 237 ASN B N 1
ATOM 4246 C CA . ASN B 1 237 ? -9.461 -1.735 9.305 1 97.31 237 ASN B CA 1
ATOM 4247 C C . ASN B 1 237 ? -8.477 -1.118 8.312 1 97.31 237 ASN B C 1
ATOM 4249 O O . ASN B 1 237 ? -7.789 -1.836 7.586 1 97.31 237 ASN B O 1
ATOM 4253 N N . CYS B 1 238 ? -8.492 0.16 8.266 1 98.19 238 CYS B N 1
ATOM 4254 C CA . CYS B 1 238 ? -7.559 0.882 7.402 1 98.19 238 CYS B CA 1
ATOM 4255 C C . CYS B 1 238 ? -6.117 0.538 7.75 1 98.19 238 CYS B C 1
ATOM 4257 O O . CYS B 1 238 ? -5.309 0.256 6.863 1 98.19 238 CYS B O 1
ATOM 4259 N N . ILE B 1 239 ? -5.816 0.527 9.016 1 98.69 239 ILE B N 1
ATOM 4260 C CA . ILE B 1 239 ? -4.477 0.211 9.5 1 98.69 239 ILE B CA 1
ATOM 4261 C C . ILE B 1 239 ? -4.133 -1.238 9.164 1 98.69 239 ILE B C 1
ATOM 4263 O O . ILE B 1 239 ? -3.041 -1.526 8.672 1 98.69 239 ILE B O 1
ATOM 4267 N N . TYR B 1 240 ? -5.066 -2.117 9.414 1 98.5 240 TYR B N 1
ATOM 4268 C CA . TYR B 1 240 ? -4.895 -3.52 9.047 1 98.5 240 TYR B CA 1
ATOM 4269 C C . TYR B 1 240 ? -4.5 -3.656 7.578 1 98.5 240 TYR B C 1
ATOM 4271 O O . TYR B 1 240 ? -3.547 -4.367 7.25 1 98.5 240 TYR B O 1
ATOM 4279 N N . ASN B 1 241 ? -5.227 -2.998 6.73 1 98.56 241 ASN B N 1
ATOM 4280 C CA . ASN B 1 241 ? -4.98 -3.082 5.297 1 98.56 241 ASN B CA 1
ATOM 4281 C C . ASN B 1 241 ? -3.59 -2.572 4.934 1 98.56 241 ASN B C 1
ATOM 4283 O O . ASN B 1 241 ? -2.912 -3.152 4.082 1 98.56 241 ASN B O 1
ATOM 4287 N N . LEU B 1 242 ? -3.164 -1.491 5.566 1 98.75 242 LEU B N 1
ATOM 4288 C CA . LEU B 1 242 ? -1.823 -0.967 5.332 1 98.75 242 LEU B CA 1
ATOM 4289 C C . LEU B 1 242 ? -0.763 -1.989 5.727 1 98.75 242 LEU B C 1
ATOM 4291 O O . LEU B 1 242 ? 0.228 -2.168 5.016 1 98.75 242 LEU B O 1
ATOM 4295 N N . VAL B 1 243 ? -0.983 -2.654 6.828 1 98.44 243 VAL B N 1
ATOM 4296 C CA . VAL B 1 243 ? -0.033 -3.652 7.309 1 98.44 243 VAL B CA 1
ATOM 4297 C C . VAL B 1 243 ? 0.027 -4.82 6.332 1 98.44 243 VAL B C 1
ATOM 4299 O O . VAL B 1 243 ? 1.11 -5.324 6.02 1 98.44 243 VAL B O 1
ATOM 4302 N N . MET B 1 244 ? -1.082 -5.215 5.816 1 97.44 244 MET B N 1
ATOM 4303 C CA . MET B 1 244 ? -1.132 -6.328 4.875 1 97.44 244 MET B CA 1
ATOM 4304 C C . MET B 1 244 ? -0.393 -5.98 3.586 1 97.44 244 MET B C 1
ATOM 4306 O O . MET B 1 244 ? 0.233 -6.848 2.973 1 97.44 244 MET B O 1
ATOM 4310 N N . LEU B 1 245 ? -0.406 -4.773 3.217 1 98.5 245 LEU B N 1
ATOM 4311 C CA . LEU B 1 245 ? 0.188 -4.355 1.951 1 98.5 245 LEU B CA 1
ATOM 4312 C C . LEU B 1 245 ? 1.673 -4.055 2.121 1 98.5 245 LEU B C 1
ATOM 4314 O O . LEU B 1 245 ? 2.496 -4.484 1.311 1 98.5 245 LEU B O 1
ATOM 4318 N N . PHE B 1 246 ? 1.998 -3.344 3.215 1 98.56 246 PHE B N 1
ATOM 4319 C CA . PHE B 1 246 ? 3.344 -2.791 3.318 1 98.56 246 PHE B CA 1
ATOM 4320 C C . PHE B 1 246 ? 4.207 -3.639 4.246 1 98.56 246 PHE B C 1
ATOM 4322 O O . PHE B 1 246 ? 5.434 -3.535 4.223 1 98.56 246 PHE B O 1
ATOM 4329 N N . ASP B 1 247 ? 3.57 -4.465 5.086 1 97.25 247 ASP B N 1
ATOM 4330 C CA . ASP B 1 247 ? 4.316 -5.238 6.078 1 97.25 247 ASP B CA 1
ATOM 4331 C C . ASP B 1 247 ? 5.254 -4.34 6.879 1 97.25 247 ASP B C 1
ATOM 4333 O O . ASP B 1 247 ? 6.461 -4.59 6.941 1 97.25 247 ASP B O 1
ATOM 4337 N N . ILE B 1 248 ? 4.629 -3.361 7.527 1 97.12 248 ILE B N 1
ATOM 4338 C CA . ILE B 1 248 ? 5.363 -2.34 8.266 1 97.12 248 ILE B CA 1
ATOM 4339 C C . ILE B 1 248 ? 5.305 -2.645 9.758 1 97.12 248 ILE B C 1
ATOM 4341 O O . ILE B 1 248 ? 4.301 -3.162 10.258 1 97.12 248 ILE B O 1
ATOM 4345 N N . SER B 1 249 ? 6.359 -2.268 10.492 1 96.38 249 SER B N 1
ATOM 4346 C CA . SER B 1 249 ? 6.457 -2.633 11.898 1 96.38 249 SER B CA 1
ATOM 4347 C C . SER B 1 249 ? 5.719 -1.633 12.781 1 96.38 249 SER B C 1
ATOM 4349 O O . SER B 1 249 ? 5.246 -1.985 13.867 1 96.38 249 SER B O 1
ATOM 4351 N N . HIS B 1 250 ? 5.629 -0.303 12.305 1 98.69 250 HIS B N 1
ATOM 4352 C CA . HIS B 1 250 ? 5.047 0.723 13.164 1 98.69 250 HIS B CA 1
ATOM 4353 C C . HIS B 1 250 ? 4.062 1.595 12.391 1 98.69 250 HIS B C 1
ATOM 4355 O O . HIS B 1 250 ? 4.312 1.943 11.234 1 98.69 250 HIS B O 1
ATOM 4361 N N . ILE B 1 251 ? 2.959 1.827 13 1 98.81 251 ILE B N 1
ATOM 4362 C CA . ILE B 1 251 ? 2.023 2.873 12.602 1 98.81 251 ILE B CA 1
ATOM 4363 C C . ILE B 1 251 ? 2.033 3.996 13.633 1 98.81 251 ILE B C 1
ATOM 4365 O O . ILE B 1 251 ? 1.793 3.758 14.82 1 98.81 251 ILE B O 1
ATOM 4369 N N . VAL B 1 252 ? 2.373 5.195 13.211 1 98.81 252 VAL B N 1
ATOM 4370 C CA . VAL B 1 252 ? 2.355 6.363 14.086 1 98.81 252 VAL B CA 1
ATOM 4371 C C . VAL B 1 252 ? 1.114 7.207 13.805 1 98.81 252 VAL B C 1
ATOM 4373 O O . VAL B 1 252 ? 0.924 7.68 12.68 1 98.81 252 VAL B O 1
ATOM 4376 N N . LEU B 1 253 ? 0.273 7.352 14.789 1 98.5 253 LEU B N 1
ATOM 4377 C CA . LEU B 1 253 ? -0.935 8.156 14.633 1 98.5 253 LEU B CA 1
ATOM 4378 C C . LEU B 1 253 ? -0.683 9.602 15.039 1 98.5 253 LEU B C 1
ATOM 4380 O O . LEU B 1 253 ? -0.278 9.875 16.172 1 98.5 253 LEU B O 1
ATOM 4384 N N . GLY B 1 254 ? -0.864 10.484 14.055 1 97.06 254 GLY B N 1
ATOM 4385 C CA . GLY B 1 254 ? -0.725 11.906 14.305 1 97.06 254 GLY B CA 1
ATOM 4386 C C . GLY B 1 254 ? -1.839 12.734 13.688 1 97.06 254 GLY B C 1
ATOM 4387 O O . GLY B 1 254 ? -2.873 12.188 13.289 1 97.06 254 GLY B O 1
ATOM 4388 N N . GLY B 1 255 ? -1.674 14.039 13.742 1 92 255 GLY B N 1
ATOM 4389 C CA . GLY B 1 255 ? -2.705 14.953 13.266 1 92 255 GLY B CA 1
ATOM 4390 C C . GLY B 1 255 ? -3.574 15.508 14.375 1 92 255 GLY B C 1
ATOM 4391 O O . GLY B 1 255 ? -3.506 15.039 15.516 1 92 255 GLY B O 1
ATOM 4392 N N . GLY B 1 256 ? -4.383 16.453 14.047 1 87.31 256 GLY B N 1
ATOM 4393 C CA . GLY B 1 256 ? -5.164 17.188 15.031 1 87.31 256 GLY B CA 1
ATOM 4394 C C . GLY B 1 256 ? -6.215 16.344 15.719 1 87.31 256 GLY B C 1
ATOM 4395 O O . GLY B 1 256 ? -6.586 16.594 16.859 1 87.31 256 GLY B O 1
ATOM 4396 N N . MET B 1 257 ? -6.645 15.281 15.078 1 88.81 257 MET B N 1
ATOM 4397 C CA . MET B 1 257 ? -7.711 14.422 15.602 1 88.81 257 MET B CA 1
ATOM 4398 C C . MET B 1 257 ? -7.164 13.438 16.625 1 88.81 257 MET B C 1
ATOM 4400 O O . MET B 1 257 ? -7.918 12.898 17.438 1 88.81 257 MET B O 1
ATOM 4404 N N . VAL B 1 258 ? -5.898 13.164 16.547 1 91.12 258 VAL B N 1
ATOM 4405 C CA . VAL B 1 258 ? -5.336 12.055 17.312 1 91.12 258 VAL B CA 1
ATOM 4406 C C . VAL B 1 258 ? -5.461 12.336 18.812 1 91.12 258 VAL B C 1
ATOM 4408 O O . VAL B 1 258 ? -5.691 11.422 19.609 1 91.12 258 VAL B O 1
ATOM 4411 N N . GLN B 1 259 ? -5.41 13.609 19.203 1 90.25 259 GLN B N 1
ATOM 4412 C CA . GLN B 1 259 ? -5.516 13.969 20.609 1 90.25 259 GLN B CA 1
ATOM 4413 C C . GLN B 1 259 ? -6.855 13.531 21.188 1 90.25 259 GLN B C 1
ATOM 4415 O O . GLN B 1 259 ? -6.969 13.289 22.391 1 90.25 259 GLN B O 1
ATOM 4420 N N . PHE B 1 260 ? -7.84 13.391 20.359 1 90.44 260 PHE B N 1
ATOM 4421 C CA . PHE B 1 260 ? -9.18 13.047 20.812 1 90.44 260 PHE B CA 1
ATOM 4422 C C . PHE B 1 260 ? -9.383 11.539 20.844 1 90.44 260 PHE B C 1
ATOM 4424 O O . PHE B 1 260 ? -10.359 11.047 21.422 1 90.44 260 PHE B O 1
ATOM 4431 N N . ILE B 1 261 ? -8.391 10.797 20.25 1 92.25 261 ILE B N 1
ATOM 4432 C CA . ILE B 1 261 ? -8.617 9.352 20.172 1 92.25 261 ILE B CA 1
ATOM 4433 C C . ILE B 1 261 ? -7.422 8.617 20.781 1 92.25 261 ILE B C 1
ATOM 4435 O O . ILE B 1 261 ? -7.293 7.398 20.625 1 92.25 261 ILE B O 1
ATOM 4439 N N . ILE B 1 262 ? -6.547 9.328 21.453 1 94 262 ILE B N 1
ATOM 4440 C CA . ILE B 1 262 ? -5.34 8.742 22.031 1 94 262 ILE B CA 1
ATOM 4441 C C . ILE B 1 262 ? -5.715 7.617 23 1 94 262 ILE B C 1
ATOM 4443 O O . ILE B 1 262 ? -5.035 6.59 23.047 1 94 262 ILE B O 1
ATOM 4447 N N . GLU B 1 263 ? -6.723 7.785 23.766 1 93.88 263 GLU B N 1
ATOM 4448 C CA . GLU B 1 263 ? -7.137 6.805 24.766 1 93.88 263 GLU B CA 1
ATOM 4449 C C . GLU B 1 263 ? -7.652 5.527 24.109 1 93.88 263 GLU B C 1
ATOM 4451 O O . GLU B 1 263 ? -7.781 4.492 24.766 1 93.88 263 GLU B O 1
ATOM 4456 N N . TYR B 1 264 ? -7.957 5.586 22.844 1 96.06 264 TYR B N 1
ATOM 4457 C CA . TYR B 1 264 ? -8.523 4.441 22.141 1 96.06 264 TYR B CA 1
ATOM 4458 C C . TYR B 1 264 ? -7.441 3.693 21.359 1 96.06 264 TYR B C 1
ATOM 4460 O O . TYR B 1 264 ? -7.723 2.68 20.719 1 96.06 264 TYR B O 1
ATOM 4468 N N . ILE B 1 265 ? -6.184 4.125 21.422 1 97.88 265 ILE B N 1
ATOM 4469 C CA . ILE B 1 265 ? -5.09 3.488 20.688 1 97.88 265 ILE B CA 1
ATOM 4470 C C . ILE B 1 265 ? -4.957 2.033 21.125 1 97.88 265 ILE B C 1
ATOM 4472 O O . ILE B 1 265 ? -4.82 1.135 20.297 1 97.88 265 ILE B O 1
ATOM 4476 N N . PRO B 1 266 ? -5.062 1.729 22.453 1 98.12 266 PRO B N 1
ATOM 4477 C CA . PRO B 1 266 ? -5.016 0.318 22.844 1 98.12 266 PRO B CA 1
ATOM 4478 C C . PRO B 1 266 ? -6.141 -0.503 22.219 1 98.12 266 PRO B C 1
ATOM 4480 O O . PRO B 1 266 ? -5.926 -1.655 21.828 1 98.12 266 PRO B O 1
ATOM 4483 N N . LYS B 1 267 ? -7.324 0.109 22.156 1 97.88 267 LYS B N 1
ATOM 4484 C CA . LYS B 1 267 ? -8.445 -0.589 21.531 1 97.88 267 LYS B CA 1
ATOM 4485 C C . LYS B 1 267 ? -8.18 -0.83 20.047 1 97.88 267 LYS B C 1
ATOM 4487 O O . LYS B 1 267 ? -8.469 -1.909 19.531 1 97.88 267 LYS B O 1
ATOM 4492 N N . ILE B 1 268 ? -7.676 0.147 19.344 1 98.5 268 ILE B N 1
ATOM 4493 C CA . ILE B 1 268 ? -7.301 0.004 17.953 1 98.5 268 ILE B CA 1
ATOM 4494 C C . ILE B 1 268 ? -6.281 -1.122 17.797 1 98.5 268 ILE B C 1
ATOM 4496 O O . ILE B 1 268 ? -6.426 -1.989 16.938 1 98.5 268 ILE B O 1
ATOM 4500 N N . GLN B 1 269 ? -5.25 -1.103 18.672 1 98.69 269 GLN B N 1
ATOM 4501 C CA . GLN B 1 269 ? -4.23 -2.145 18.703 1 98.69 269 GLN B CA 1
ATOM 4502 C C . GLN B 1 269 ? -4.859 -3.529 18.828 1 98.69 269 GLN B C 1
ATOM 4504 O O . GLN B 1 269 ? -4.484 -4.457 18.109 1 98.69 269 GLN B O 1
ATOM 4509 N N . GLU B 1 270 ? -5.742 -3.643 19.703 1 98.44 270 GLU B N 1
ATOM 4510 C CA . GLU B 1 270 ? -6.414 -4.91 19.953 1 98.44 270 GLU B CA 1
ATOM 4511 C C . GLU B 1 270 ? -7.168 -5.406 18.734 1 98.44 270 GLU B C 1
ATOM 4513 O O . GLU B 1 270 ? -7.047 -6.57 18.344 1 98.44 270 GLU B O 1
ATOM 4518 N N . ILE B 1 271 ? -7.969 -4.52 18.109 1 98.12 271 ILE B N 1
ATOM 4519 C CA . ILE B 1 271 ? -8.758 -4.871 16.938 1 98.12 271 ILE B CA 1
ATOM 4520 C C . ILE B 1 271 ? -7.836 -5.324 15.805 1 98.12 271 ILE B C 1
ATOM 4522 O O . ILE B 1 271 ? -8.055 -6.371 15.195 1 98.12 271 ILE B O 1
ATOM 4526 N N . VAL B 1 272 ? -6.785 -4.559 15.555 1 98.5 272 VAL B N 1
ATOM 4527 C CA . VAL B 1 272 ? -5.863 -4.855 14.461 1 98.5 272 VAL B CA 1
ATOM 4528 C C . VAL B 1 272 ? -5.129 -6.168 14.75 1 98.5 272 VAL B C 1
ATOM 4530 O O . VAL B 1 272 ? -4.977 -7.004 13.859 1 98.5 272 VAL B O 1
ATOM 4533 N N . ASN B 1 273 ? -4.656 -6.34 15.969 1 97.44 273 ASN B N 1
ATOM 4534 C CA . ASN B 1 273 ? -3.979 -7.578 16.344 1 97.44 273 ASN B CA 1
ATOM 4535 C C . ASN B 1 273 ? -4.871 -8.797 16.125 1 97.44 273 ASN B C 1
ATOM 4537 O O . ASN B 1 273 ? -4.398 -9.836 15.664 1 97.44 273 ASN B O 1
ATOM 4541 N N . GLU B 1 274 ? -6.078 -8.68 16.484 1 97.44 274 GLU B N 1
ATOM 4542 C CA . GLU B 1 274 ? -7.012 -9.781 16.297 1 97.44 274 GLU B CA 1
ATOM 4543 C C . GLU B 1 274 ? -7.156 -10.133 14.812 1 97.44 274 GLU B C 1
ATOM 4545 O O . GLU B 1 274 ? -7.199 -11.305 14.445 1 97.44 274 GLU B O 1
ATOM 4550 N N . GLN B 1 275 ? -7.266 -9.141 13.992 1 96.56 275 GLN B N 1
ATOM 4551 C CA . GLN B 1 275 ? -7.379 -9.359 12.555 1 96.56 275 GLN B CA 1
ATOM 4552 C C . GLN B 1 275 ? -6.105 -9.984 11.984 1 96.56 275 GLN B C 1
ATOM 4554 O O . GLN B 1 275 ? -6.168 -10.789 11.055 1 96.56 275 GLN B O 1
ATOM 4559 N N . LEU B 1 276 ? -4.98 -9.609 12.562 1 96.56 276 LEU B N 1
ATOM 4560 C CA . LEU B 1 276 ? -3.688 -10.039 12.039 1 96.56 276 LEU B CA 1
ATOM 4561 C C . LEU B 1 276 ? -3.316 -11.422 12.57 1 96.56 276 LEU B C 1
ATOM 4563 O O . LEU B 1 276 ? -2.424 -12.078 12.039 1 96.56 276 LEU B O 1
ATOM 4567 N N . LYS B 1 277 ? -3.945 -11.852 13.594 1 94.12 277 LYS B N 1
ATOM 4568 C CA . LYS B 1 277 ? -3.582 -13.047 14.352 1 94.12 277 LYS B CA 1
ATOM 4569 C C . LYS B 1 277 ? -3.521 -14.273 13.445 1 94.12 277 LYS B C 1
ATOM 4571 O O . LYS B 1 277 ? -2.592 -15.078 13.539 1 94.12 277 LYS B O 1
ATOM 4576 N N . ILE B 1 278 ? -4.438 -14.406 12.531 1 88 278 ILE B N 1
ATOM 4577 C CA . ILE B 1 278 ? -4.527 -15.586 11.68 1 88 278 ILE B CA 1
ATOM 4578 C C . ILE B 1 278 ? -3.322 -15.641 10.742 1 88 278 ILE B C 1
ATOM 4580 O O . ILE B 1 278 ? -2.934 -16.719 10.281 1 88 278 ILE B O 1
ATOM 4584 N N . PHE B 1 279 ? -2.719 -14.562 10.523 1 90.06 279 PHE B N 1
ATOM 4585 C CA . PHE B 1 279 ? -1.565 -14.492 9.633 1 90.06 279 PHE B CA 1
ATOM 4586 C C . PHE B 1 279 ? -0.265 -14.508 10.43 1 90.06 279 PHE B C 1
ATOM 4588 O O . PHE B 1 279 ? 0.819 -14.375 9.859 1 90.06 279 PHE B O 1
ATOM 4595 N N . LYS B 1 280 ? -0.392 -14.594 11.766 1 89.06 280 LYS B N 1
ATOM 4596 C CA . LYS B 1 280 ? 0.753 -14.57 12.672 1 89.06 280 LYS B CA 1
ATOM 4597 C C . LYS B 1 280 ? 1.598 -13.32 12.461 1 89.06 280 LYS B C 1
ATOM 4599 O O . LYS B 1 280 ? 2.818 -13.398 12.32 1 89.06 280 LYS B O 1
ATOM 4604 N N . ARG B 1 281 ? 0.892 -12.211 12.406 1 92.5 281 ARG B N 1
ATOM 4605 C CA . ARG B 1 281 ? 1.503 -10.898 12.227 1 92.5 281 ARG B CA 1
ATOM 4606 C C . ARG B 1 281 ? 1.153 -9.969 13.391 1 92.5 281 ARG B C 1
ATOM 4608 O O . ARG B 1 281 ? 0.201 -10.227 14.125 1 92.5 281 ARG B O 1
ATOM 4615 N N . SER B 1 282 ? 1.976 -8.953 13.508 1 93.31 282 SER B N 1
ATOM 4616 C CA . SER B 1 282 ? 1.704 -7.895 14.477 1 93.31 282 SER B CA 1
ATOM 4617 C C . SER B 1 282 ? 2.236 -6.551 13.984 1 93.31 282 SER B C 1
ATOM 4619 O O . SER B 1 282 ? 3.029 -6.496 13.047 1 93.31 282 SER B O 1
ATOM 4621 N N . VAL B 1 283 ? 1.75 -5.527 14.547 1 97.88 283 VAL B N 1
ATOM 4622 C CA . VAL B 1 283 ? 2.184 -4.16 14.281 1 97.88 283 VAL B CA 1
ATOM 4623 C C . VAL B 1 283 ? 2.127 -3.34 15.57 1 97.88 283 VAL B C 1
ATOM 4625 O O . VAL B 1 283 ? 1.341 -3.639 16.469 1 97.88 283 VAL B O 1
ATOM 4628 N N . ASN B 1 284 ? 3.021 -2.4 15.711 1 98.62 284 ASN B N 1
ATOM 4629 C CA . ASN B 1 284 ? 2.959 -1.453 16.828 1 98.62 284 ASN B CA 1
ATOM 4630 C C . ASN B 1 284 ? 2.258 -0.161 16.406 1 98.62 284 ASN B C 1
ATOM 4632 O O . ASN B 1 284 ? 2.723 0.546 15.516 1 98.62 284 ASN B O 1
ATOM 4636 N N . ILE B 1 285 ? 1.108 0.096 17.031 1 98.75 285 ILE B N 1
ATOM 4637 C CA . ILE B 1 285 ? 0.388 1.344 16.812 1 98.75 285 ILE B CA 1
ATOM 4638 C C . ILE B 1 285 ? 0.68 2.322 17.953 1 98.75 285 ILE B C 1
ATOM 4640 O O . ILE B 1 285 ? 0.321 2.07 19.094 1 98.75 285 ILE B O 1
ATOM 4644 N N . ILE B 1 286 ? 1.366 3.441 17.578 1 98.38 286 ILE B N 1
ATOM 4645 C CA . ILE B 1 286 ? 1.854 4.348 18.625 1 98.38 286 ILE B CA 1
ATOM 4646 C C . ILE B 1 286 ? 1.454 5.781 18.281 1 98.38 286 ILE B C 1
ATOM 4648 O O . ILE B 1 286 ? 1.062 6.07 17.141 1 98.38 286 ILE B O 1
ATOM 4652 N N . GLU B 1 287 ? 1.476 6.664 19.266 1 97.81 287 GLU B N 1
ATOM 4653 C CA . GLU B 1 287 ? 1.066 8.055 19.094 1 97.81 287 GLU B CA 1
ATOM 4654 C C . GLU B 1 287 ? 2.229 8.914 18.594 1 97.81 287 GLU B C 1
ATOM 4656 O O . GLU B 1 287 ? 3.389 8.625 18.906 1 97.81 287 GLU B O 1
ATOM 4661 N N . SER B 1 288 ? 1.903 9.883 17.875 1 97.81 288 SER B N 1
ATOM 4662 C CA . SER B 1 288 ? 2.873 10.898 17.484 1 97.81 288 SER B CA 1
ATOM 4663 C C . SER B 1 288 ? 3.539 11.531 18.703 1 97.81 288 SER B C 1
ATOM 4665 O O . SER B 1 288 ? 2.875 11.805 19.719 1 97.81 288 SER B O 1
ATOM 4667 N N . LYS B 1 289 ? 4.812 11.766 18.641 1 97.19 289 LYS B N 1
ATOM 4668 C CA . LYS B 1 289 ? 5.555 12.445 19.703 1 97.19 289 LYS B CA 1
ATOM 4669 C C . LYS B 1 289 ? 5.691 13.938 19.406 1 97.19 289 LYS B C 1
ATOM 4671 O O . LYS B 1 289 ? 5.789 14.75 20.328 1 97.19 289 LYS B O 1
ATOM 4676 N N . CYS B 1 290 ? 5.641 14.242 18.156 1 95.75 290 CYS B N 1
ATOM 4677 C CA . CYS B 1 290 ? 5.789 15.633 17.75 1 95.75 290 CYS B CA 1
ATOM 4678 C C . CYS B 1 290 ? 4.445 16.359 17.766 1 95.75 290 CYS B C 1
ATOM 4680 O O . CYS B 1 290 ? 4.395 17.578 17.688 1 95.75 290 CYS B O 1
ATOM 4682 N N . ASN B 1 291 ? 3.369 15.586 17.828 1 90.69 291 ASN B N 1
ATOM 4683 C CA . ASN B 1 291 ? 2.012 16.125 17.844 1 90.69 291 ASN B CA 1
ATOM 4684 C C . ASN B 1 291 ? 1.786 17.109 16.688 1 90.69 291 ASN B C 1
ATOM 4686 O O . ASN B 1 291 ? 2.057 16.781 15.531 1 90.69 291 ASN B O 1
ATOM 4690 N N . GLU B 1 292 ? 1.256 18.312 17.016 1 88.62 292 GLU B N 1
ATOM 4691 C CA . GLU B 1 292 ? 0.876 19.266 15.977 1 88.62 292 GLU B CA 1
ATOM 4692 C C . GLU B 1 292 ? 2.105 19.812 15.258 1 88.62 292 GLU B C 1
ATOM 4694 O O . GLU B 1 292 ? 1.983 20.453 14.211 1 88.62 292 GLU B O 1
ATOM 4699 N N . ASN B 1 293 ? 3.281 19.547 15.758 1 94.5 293 ASN B N 1
ATOM 4700 C CA . ASN B 1 293 ? 4.492 20.125 15.188 1 94.5 293 ASN B CA 1
ATOM 4701 C C . ASN B 1 293 ? 5.203 19.141 14.258 1 94.5 293 ASN B C 1
ATOM 4703 O O . ASN B 1 293 ? 6.289 19.438 13.758 1 94.5 293 ASN B O 1
ATOM 4707 N N . ALA B 1 294 ? 4.605 17.984 14 1 96.5 294 ALA B N 1
ATOM 4708 C CA . ALA B 1 294 ? 5.258 16.953 13.18 1 96.5 294 ALA B CA 1
ATOM 4709 C C . ALA B 1 294 ? 5.621 17.5 11.805 1 96.5 294 ALA B C 1
ATOM 4711 O O . ALA B 1 294 ? 6.738 17.312 11.32 1 96.5 294 ALA B O 1
ATOM 4712 N N . GLY B 1 295 ? 4.719 18.203 11.211 1 96.38 295 GLY B N 1
ATOM 4713 C CA . GLY B 1 295 ? 4.93 18.734 9.875 1 96.38 295 GLY B CA 1
ATOM 4714 C C . GLY B 1 295 ? 6.066 19.75 9.805 1 96.38 295 GLY B C 1
ATOM 4715 O O . GLY B 1 295 ? 6.91 19.672 8.906 1 96.38 295 GLY B O 1
ATOM 4716 N N . VAL B 1 296 ? 6.125 20.688 10.766 1 97.31 296 VAL B N 1
ATOM 4717 C CA . VAL B 1 296 ? 7.156 21.734 10.742 1 97.31 296 VAL B CA 1
ATOM 4718 C C . VAL B 1 296 ? 8.516 21.109 11.078 1 97.31 296 VAL B C 1
ATOM 4720 O O . VAL B 1 296 ? 9.539 21.516 10.531 1 97.31 296 VAL B O 1
ATOM 4723 N N . PHE B 1 297 ? 8.523 20.156 11.938 1 97.31 297 PHE B N 1
ATOM 4724 C CA . PHE B 1 297 ? 9.766 19.438 12.219 1 97.31 297 PHE B CA 1
ATOM 4725 C C . PHE B 1 297 ? 10.258 18.703 10.977 1 97.31 297 PHE B C 1
ATOM 4727 O O . PHE B 1 297 ? 11.453 18.672 10.695 1 97.31 297 PHE B O 1
ATOM 4734 N N . GLY B 1 298 ? 9.297 18.094 10.266 1 98 298 GLY B N 1
ATOM 4735 C CA . GLY B 1 298 ? 9.648 17.484 9 1 98 298 GLY B CA 1
ATOM 4736 C C . GLY B 1 298 ? 10.242 18.453 8 1 98 298 GLY B C 1
ATOM 4737 O O . GLY B 1 298 ? 11.219 18.125 7.32 1 98 298 GLY B O 1
ATOM 4738 N N . ALA B 1 299 ? 9.688 19.594 7.941 1 97.88 299 ALA B N 1
ATOM 4739 C CA . ALA B 1 299 ? 10.195 20.641 7.047 1 97.88 299 ALA B CA 1
ATOM 4740 C C . ALA B 1 299 ? 11.633 21 7.391 1 97.88 299 ALA B C 1
ATOM 4742 O O . ALA B 1 299 ? 12.445 21.25 6.5 1 97.88 299 ALA B O 1
ATOM 4743 N N . LEU B 1 300 ? 11.969 20.984 8.633 1 96.75 300 LEU B N 1
ATOM 4744 C CA . LEU B 1 300 ? 13.297 21.359 9.109 1 96.75 300 LEU B CA 1
ATOM 4745 C C . LEU B 1 300 ? 14.336 20.312 8.711 1 96.75 300 LEU B C 1
ATOM 4747 O O . LEU B 1 300 ? 15.531 20.594 8.695 1 96.75 300 LEU B O 1
ATOM 4751 N N . CYS B 1 301 ? 13.867 19.141 8.367 1 94.62 301 CYS B N 1
ATOM 4752 C CA . CYS B 1 301 ? 14.836 18.078 8.133 1 94.62 301 CYS B CA 1
ATOM 4753 C C . CYS B 1 301 ? 14.891 17.703 6.66 1 94.62 301 CYS B C 1
ATOM 4755 O O . CYS B 1 301 ? 15.586 16.75 6.281 1 94.62 301 CYS B O 1
ATOM 4757 N N . LEU B 1 302 ? 14.195 18.422 5.863 1 95.75 302 LEU B N 1
ATOM 4758 C CA . LEU B 1 302 ? 14.25 18.125 4.434 1 95.75 302 LEU B CA 1
ATOM 4759 C C . LEU B 1 302 ? 15.68 18.25 3.908 1 95.75 302 LEU B C 1
ATOM 4761 O O . LEU B 1 302 ? 16.406 19.172 4.301 1 95.75 302 LEU B O 1
ATOM 4765 N N . LYS B 1 303 ? 16.078 17.266 3.225 1 85 303 LYS B N 1
ATOM 4766 C CA . LYS B 1 303 ? 17.422 17.266 2.625 1 85 303 LYS B CA 1
ATOM 4767 C C . LYS B 1 303 ? 17.344 17.031 1.12 1 85 303 LYS B C 1
ATOM 4769 O O . LYS B 1 303 ? 16.359 16.5 0.617 1 85 303 LYS B O 1
ATOM 4774 N N . GLU B 1 304 ? 18.344 17.594 0.419 1 71.25 304 GLU B N 1
ATOM 4775 C CA . GLU B 1 304 ? 18.453 17.375 -1.022 1 71.25 304 GLU B CA 1
ATOM 4776 C C . GLU B 1 304 ? 18.719 15.914 -1.354 1 71.25 304 GLU B C 1
ATOM 4778 O O . GLU B 1 304 ? 19.391 15.219 -0.599 1 71.25 304 GLU B O 1
#

Solvent-accessible surface area (backbone atoms only — not comparable to full-atom values): 30488 Å² total; per-residue (Å²): 96,76,47,28,33,35,5,33,22,48,56,58,54,31,37,32,41,26,40,40,40,30,33,66,80,76,69,48,71,48,80,49,75,49,74,44,83,40,77,44,46,86,38,44,59,83,78,42,42,64,61,54,53,49,54,54,46,52,53,37,61,72,64,72,59,69,70,61,32,35,14,35,12,29,79,42,44,52,38,87,86,73,41,29,25,66,41,23,70,83,34,59,66,40,42,70,40,42,63,51,55,52,50,24,67,74,68,70,32,56,64,45,77,46,39,24,33,44,15,26,27,44,11,30,38,56,65,42,50,61,57,71,60,50,35,32,35,25,38,31,28,20,73,41,32,34,25,8,38,31,53,79,70,33,81,49,37,45,78,77,64,53,25,24,38,52,20,68,27,64,40,43,77,54,72,41,71,26,81,77,72,48,56,13,16,35,20,38,58,58,13,48,49,23,48,54,51,49,44,24,72,73,67,74,43,82,62,92,41,70,65,62,44,55,69,54,38,77,76,65,76,40,71,51,33,52,51,48,50,52,38,47,50,52,51,24,50,52,50,42,35,49,35,33,41,48,19,43,52,28,38,32,43,22,37,75,42,33,78,81,45,55,88,44,42,65,58,36,44,52,55,30,39,59,70,28,46,82,72,74,46,73,66,44,71,43,72,47,68,42,45,89,46,13,26,25,46,10,10,55,64,64,74,134,96,77,46,26,34,36,4,34,22,48,56,58,54,32,39,33,42,26,39,39,40,30,33,66,77,77,69,48,72,47,77,47,77,51,74,44,81,40,77,45,48,87,37,44,56,83,77,42,42,63,60,54,51,49,54,53,47,53,54,36,60,73,64,70,56,69,70,62,32,35,14,34,12,28,80,42,45,53,38,87,87,74,40,29,25,68,41,24,70,82,35,59,66,39,43,69,39,42,62,51,54,53,50,25,67,73,67,70,32,54,63,46,75,44,40,26,33,42,14,25,26,44,10,30,39,56,66,42,50,62,57,70,60,50,35,31,35,25,37,30,28,20,73,40,32,35,24,9,39,30,53,80,70,33,79,50,36,44,79,78,63,54,26,25,38,51,20,69,25,64,39,42,76,51,72,41,72,26,82,77,72,48,57,12,16,36,21,38,58,58,12,48,49,24,48,54,50,50,43,26,74,73,67,75,45,82,64,92,42,69,66,62,44,55,69,55,38,76,76,66,78,40,72,52,33,52,51,50,51,52,39,47,51,52,51,24,51,52,50,42,35,48,36,33,41,48,19,42,52,29,39,32,43,23,36,74,42,33,77,80,44,57,88,45,40,65,57,36,45,50,55,32,38,60,70,28,46,81,72,75,47,74,66,46,70,42,71,46,69,40,44,89,44,13,27,25,46,10,9,55,63,65,73,134

InterPro domains:
  IPR000600 ROK family [PF00480] (6-302)
  IPR000600 ROK family [PTHR18964] (5-301)
  IPR043129 ATPase, nucleotide binding domain [SSF53067] (4-302)
  IPR049874 ROK, conserved site [PS01125] (141-168)

Foldseek 3Di:
DKAWEWFWEDDQFKIKIKIWIADPVVRDIDMDMDMDTDRNFPDACVVCVCVVVVVVVVVCVVVVDQHAEFFYEYQFDAQQVQQAGCDDLRHRNRHRPRVLVVVCVVRVHYYHYAYLQQLLVQLCCCPVVNPPFQWEWEWAAELFTWIWIHHRSHTDQPPRRPPTRQQQDQLVPWFFADSVGGGRGNRCQQHQNNLQVVCCVVVVDGDPGSVRLLVVAPPPCDPSVVSVVSNLLSVLVSVLVCCVVPVGAEYEYAHPCCVSCVVCQVVSQVNSCVVCVVVVDHHYYYYGRCHPCSRSSSSRPDDD/DKAWEWFWEDDQFKIKIKIWIADPVVRDIDMDMDMDTDHNFPDACVVCVCVVVVVVVVVCVVVVDQHAEFFYEYQFDAQQVQQAGCDDLRHRNRHRPRVLVVVCVVRVHYYHYAYLQQLLVQLCCCPVVNVPFQWEWEWAAELFTWIWIHHRSHTDQPPRRPPTRQQQDQLVPWFFADSVGGGRGNRCQQHQNNLQVVCCVVVVDGDPGSVRLLVVAPPPCDPSVVSVVSNLLSVLVSVLVCCVVPVGAEYEYAHPCCVSCVVCQVVSQVNSCVVCVVVPDHHYYYYRRCHPCSRSSSSRPDDD

Sequence (608 aa):
MINTILGIEIGGTYIRVGIKKTNTLNDHTQYKIVKKKISIRDNLFEEIEDELFTFIDMILEKEKLAINRIGLSIAANFDRKTGEIIYWSNNPKWEGCNIKEKLKKKYGTEVLMEDDANCGALGEFYYGYRGKLNSMIYLSIGTGLGAGIIINKSLYVGDFGKAGEIGHVISGLGDSLCSCGQRGCYQSIISGKALLNDYFRESNKKAADIQSLMNKVKMNGNIESKLLFRFINILSNCIYNLVMLFDISHIVLGGGMVQFIIEYIPKIQEIVNEQLKIFKRSVNIIESKCNENAGVFGALCLKEMINTILGIEIGGTYIRVGIKKTNTLNDHTQYKIVKKKISIRDNLFEEIEDELFTFIDMILEKEKLAINRIGLSIAANFDRKTGEIIYWSNNPKWEGCNIKEKLKKKYGTEVLMEDDANCGALGEFYYGYRGKLNSMIYLSIGTGLGAGIIINKSLYVGDFGKAGEIGHVISGLGDSLCSCGQRGCYQSIISGKALLNDYFRESNKKAADIQSLMNKVKMNGNIESKLLFRFINILSNCIYNLVMLFDISHIVLGGGMVQFIIEYIPKIQEIVNEQLKIFKRSVNIIESKCNENAGVFGALCLKE

Nearest PDB structures (foldseek):
  4htl-assembly1_A  TM=8.288E-01  e=3.836E-24  Listeria monocytogenes EGD-e
  5f7r-assembly1_A  TM=8.412E-01  e=6.542E-23  Listeria monocytogenes EGD-e
  5f7q-assembly1_J  TM=8.615E-01  e=1.613E-22  Listeria monocytogenes EGD-e
  2qm1-assembly1_B  TM=8.045E-01  e=1.513E-22  Enterococcus faecalis V583
  1z6r-assembly1_A  TM=7.925E-01  e=2.533E-22  Escherichia coli

Organism: NCBI:txid1796616